Protein AF-A0A1R3G4B8-F1 (afdb_monomer_lite)

Organism: Corchorus capsularis (NCBI:txid210143)

Sequence (430 aa):
MFRARNVCARISPHFNLLRTRPFCSTIKESNNSKKNNDVDANKVESNPSAYNESYRQLDNLDFTTAAKILFTDPPKKKKFGLDFHLVQLFFVCMPSLAVYLVAQYARHEMRKMDAELEEKKKKEEEAKKKQEEEEKAKEMELRGRSDSELLEVKERLGKLEEAIKEIVVESKKESAGSITKSQLNASEHHEAKSTSESSSSMEQDKFTKEKPEEQTPSSDPGKLPKPSNSLFSTRTYISEMRKSAFQDNILRLLRKEIQYELERCPPKQPITQFDSFTVDDRPGEQWIKLRRKFGDKEDIKIEATMFDGSVPASNSVGVDDNEQLHITFIVNISKGADSNVLEIMCSAWPDTIEIKQLVVRGDKRTAAHPYLGPQFKDLDDDLQSSLYEFLDERGINDELAIFLHEYMENKDKTEFIRWLGTVKSFIEKK

pLDDT: mean 70.06, std 25.17, range [23.47, 97.88]

InterPro domains:
  IPR003428 Mitochondrial glycoprotein [PF02330] (254-427)
  IPR036561 Mitochondrial glycoprotein superfamily [G3DSA:3.10.280.10] (247-427)
  IPR036561 Mitochondrial glycoprotein superfamily [SSF54529] (246-428)

Radius of gyration: 40.63 Å; chains: 1; bounding box: 96×111×91 Å

Foldseek 3Di:
DDDDDDDPPDDDDDDDDDPDDDDDDDDDDDDDDDDDDDDDDDDDDDDPCVVVVVVVVVVDDDPVNVVVVVPDDDPDDDDDPDDPVVVVVVCVPDDPVVVVVVVVVVVVVVVVVVVVVVVVVVVVVVVVVVVVVVVVVVVVVVVVVVVVVVVVVVVVVVVVVVVVVVVVVVVVVDDDDDDDDDDDDDDDDDDDDDDDDDDDDDDDDDDDDDDDDDDDDDDDDDDDDDDDPVVVVVVVVVVVVVLCVVLVVLLVVLVVVLVVLCVVPNFDDFDQDDPQWGKADDQPAQWIWTWHDDPPFKTKIKIKGQFDDWDFDDDPPDPDRDTFTKIWMWIWIARDDQGWIWIWIWIFTLQWIDTFFIFTHHPPPPPPDGDGGDTLVVDDPVVNVVVQVVCVSVVNTRVVSNVVVVNSVSSVSVNVSVVSVVVSVVSVVD

Structure (mmCIF, N/CA/C/O backbone):
data_AF-A0A1R3G4B8-F1
#
_entry.id   AF-A0A1R3G4B8-F1
#
loop_
_atom_site.group_PDB
_atom_site.id
_atom_site.type_symbol
_atom_site.label_atom_id
_atom_site.label_alt_id
_atom_site.label_comp_id
_atom_site.label_asym_id
_atom_site.label_entity_id
_atom_site.label_seq_id
_atom_site.pdbx_PDB_ins_code
_atom_site.Cartn_x
_atom_site.Cartn_y
_atom_site.Cartn_z
_atom_site.occupancy
_atom_site.B_iso_or_equiv
_atom_site.auth_seq_id
_atom_site.auth_comp_id
_atom_site.auth_asym_id
_atom_site.auth_atom_id
_atom_site.pdbx_PDB_model_num
ATOM 1 N N . MET A 1 1 ? -21.556 24.708 4.886 1.00 30.53 1 MET A N 1
ATOM 2 C CA . MET A 1 1 ? -20.566 24.815 5.979 1.00 30.53 1 MET A CA 1
ATOM 3 C C . MET A 1 1 ? -19.901 23.457 6.125 1.00 30.53 1 MET A C 1
ATOM 5 O O . MET A 1 1 ? -20.535 22.545 6.638 1.00 30.53 1 MET A O 1
ATOM 9 N N . PHE A 1 2 ? -18.687 23.295 5.603 1.00 26.86 2 PHE A N 1
ATOM 10 C CA . PHE A 1 2 ? -17.919 22.055 5.749 1.00 26.86 2 PHE A CA 1
ATOM 11 C C . PHE A 1 2 ? -17.140 22.083 7.069 1.00 26.86 2 PHE A C 1
ATOM 13 O O . PHE A 1 2 ? -16.781 23.162 7.542 1.00 26.86 2 PHE A O 1
ATOM 20 N N . ARG A 1 3 ? -16.901 20.921 7.688 1.00 28.44 3 ARG A N 1
ATOM 21 C CA . ARG A 1 3 ? -16.124 20.825 8.931 1.00 28.44 3 ARG A CA 1
ATOM 22 C C . ARG A 1 3 ? -15.304 19.535 8.972 1.00 28.44 3 ARG A C 1
ATOM 24 O O . ARG A 1 3 ? -15.883 18.464 9.085 1.00 28.44 3 ARG A O 1
ATOM 31 N N . ALA A 1 4 ? -13.982 19.702 8.905 1.00 29.48 4 ALA A N 1
ATOM 32 C CA . ALA A 1 4 ? -12.913 18.776 9.296 1.00 29.48 4 ALA A CA 1
ATOM 33 C C . ALA A 1 4 ? -13.160 17.263 9.098 1.00 29.48 4 ALA A C 1
ATOM 35 O O . ALA A 1 4 ? -13.763 16.596 9.941 1.00 29.48 4 ALA A O 1
ATOM 36 N N . ARG A 1 5 ? -12.551 16.694 8.048 1.00 37.56 5 ARG A N 1
ATOM 37 C CA . ARG A 1 5 ? -12.187 15.270 8.030 1.00 37.56 5 ARG A CA 1
ATOM 38 C C . ARG A 1 5 ? -11.061 15.056 9.052 1.00 37.56 5 ARG A C 1
ATOM 40 O O . ARG A 1 5 ? -9.990 15.619 8.883 1.00 37.56 5 ARG A O 1
ATOM 47 N N . ASN A 1 6 ? -11.279 14.229 10.074 1.00 30.25 6 ASN A N 1
ATOM 48 C CA . ASN A 1 6 ? -10.182 13.636 10.846 1.00 30.25 6 ASN A CA 1
ATOM 49 C C . ASN A 1 6 ? -9.943 12.225 10.299 1.00 30.25 6 ASN A C 1
ATOM 51 O O . ASN A 1 6 ? -10.783 11.346 10.492 1.00 30.25 6 ASN A O 1
ATOM 55 N N . VAL A 1 7 ? -8.829 12.018 9.596 1.00 37.47 7 VAL A N 1
ATOM 56 C CA . VAL A 1 7 ? -8.444 10.704 9.056 1.00 37.47 7 VAL A CA 1
ATOM 57 C C . VAL A 1 7 ? -8.089 9.759 10.210 1.00 37.47 7 VAL A C 1
ATOM 59 O O . VAL A 1 7 ? -7.426 10.158 11.168 1.00 37.47 7 VAL A O 1
ATOM 62 N N . CYS A 1 8 ? -8.512 8.492 10.140 1.00 32.22 8 CYS A N 1
ATOM 63 C CA . CYS A 1 8 ? -8.289 7.505 11.206 1.00 32.22 8 CYS A CA 1
ATOM 64 C C . CYS A 1 8 ? -6.868 6.895 11.169 1.00 32.22 8 CYS A C 1
ATOM 66 O O . CYS A 1 8 ? -6.669 5.681 11.219 1.00 32.22 8 CYS A O 1
ATOM 68 N N . ALA A 1 9 ? -5.850 7.749 11.063 1.00 36.97 9 ALA A N 1
ATOM 69 C CA . ALA A 1 9 ? -4.459 7.344 10.927 1.00 36.97 9 ALA A CA 1
ATOM 70 C C . ALA A 1 9 ? -3.859 6.875 12.268 1.00 36.97 9 ALA A C 1
ATOM 72 O O . ALA A 1 9 ? -3.226 7.668 12.968 1.00 36.97 9 ALA A O 1
ATOM 73 N N . ARG A 1 10 ? -4.055 5.586 12.617 1.00 34.38 10 ARG A N 1
ATOM 74 C CA . ARG A 1 10 ? -3.130 4.673 13.354 1.00 34.38 10 ARG A CA 1
ATOM 75 C C . ARG A 1 10 ? -3.869 3.468 13.960 1.00 34.38 10 ARG A C 1
ATOM 77 O O . ARG A 1 10 ? -4.802 3.656 14.729 1.00 34.38 10 ARG A O 1
ATOM 84 N N . ILE A 1 11 ? -3.321 2.259 13.764 1.00 31.78 11 ILE A N 1
ATOM 85 C CA . ILE A 1 11 ? -2.794 1.346 14.816 1.00 31.78 11 ILE A CA 1
ATOM 86 C C . ILE A 1 11 ? -2.338 0.022 14.162 1.00 31.78 11 ILE A C 1
ATOM 88 O O . ILE A 1 11 ? -3.177 -0.794 13.792 1.00 31.78 11 ILE A O 1
ATOM 92 N N . SER A 1 12 ? -1.013 -0.201 14.066 1.00 30.59 12 SER A N 1
ATOM 93 C CA . SER A 1 12 ? -0.286 -1.489 14.273 1.00 30.59 12 SER A CA 1
ATOM 94 C C . SER A 1 12 ? 1.004 -1.607 13.432 1.00 30.59 12 SER A C 1
ATOM 96 O O . SER A 1 12 ? 0.922 -1.778 12.220 1.00 30.59 12 SER A O 1
ATOM 98 N N . PRO A 1 13 ? 2.207 -1.622 14.041 1.00 38.47 13 PRO A N 1
ATOM 99 C CA . PRO A 1 13 ? 3.461 -1.896 13.333 1.00 38.47 13 PRO A CA 1
ATOM 100 C C . PRO A 1 13 ? 3.799 -3.402 13.345 1.00 38.47 13 PRO A C 1
ATOM 102 O O . PRO A 1 13 ? 4.620 -3.854 14.148 1.00 38.47 13 PRO A O 1
ATOM 105 N N . HIS A 1 14 ? 3.161 -4.202 12.481 1.00 34.50 14 HIS A N 1
ATOM 106 C CA . HIS A 1 14 ? 3.336 -5.668 12.458 1.00 34.50 14 HIS A CA 1
ATOM 107 C C . HIS A 1 14 ? 3.546 -6.294 11.065 1.00 3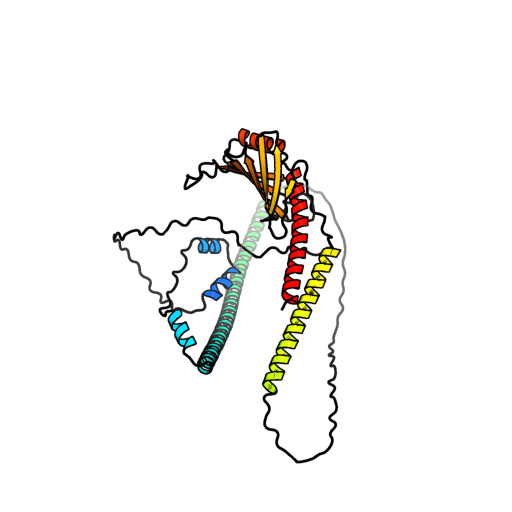4.50 14 HIS A C 1
ATOM 109 O O . HIS A 1 14 ? 2.908 -7.276 10.705 1.00 34.50 14 HIS A O 1
ATOM 115 N N . PHE A 1 15 ? 4.575 -5.825 10.351 1.00 32.69 15 PHE A N 1
ATOM 116 C CA . PHE A 1 15 ? 5.324 -6.679 9.421 1.00 32.69 15 PHE A CA 1
ATOM 117 C C . PHE A 1 15 ? 6.808 -6.727 9.806 1.00 32.69 15 PHE A C 1
ATOM 119 O O . PHE A 1 15 ? 7.571 -5.795 9.574 1.00 32.69 15 PHE A O 1
ATOM 126 N N . ASN A 1 16 ? 7.218 -7.842 10.420 1.00 34.03 16 ASN A N 1
ATOM 127 C CA . ASN A 1 16 ? 8.623 -8.177 10.644 1.00 34.03 16 ASN A CA 1
ATOM 128 C C . ASN A 1 16 ? 9.089 -9.132 9.540 1.00 34.03 16 ASN A C 1
ATOM 130 O O . ASN A 1 16 ? 8.825 -10.331 9.620 1.00 34.03 16 ASN A O 1
ATOM 134 N N . LEU A 1 17 ? 9.842 -8.627 8.561 1.00 34.41 17 LEU A N 1
ATOM 135 C CA . LEU A 1 17 ? 10.624 -9.465 7.652 1.00 34.41 17 LEU A CA 1
ATOM 136 C C . LEU A 1 17 ? 12.110 -9.091 7.726 1.00 34.41 17 LEU A C 1
ATOM 138 O O . LEU A 1 17 ? 12.553 -8.061 7.236 1.00 34.41 17 LEU A O 1
ATOM 142 N N . LEU A 1 18 ? 12.873 -9.984 8.363 1.00 35.72 18 LEU A N 1
ATOM 143 C CA . LEU A 1 18 ? 14.306 -10.212 8.141 1.00 35.72 18 LEU A CA 1
ATOM 144 C C . LEU A 1 18 ? 15.278 -9.016 8.262 1.00 35.72 18 LEU A C 1
ATOM 146 O O . LEU A 1 18 ? 16.255 -8.946 7.519 1.00 35.72 18 LEU A O 1
ATOM 150 N N . ARG A 1 19 ? 15.156 -8.176 9.302 1.00 28.53 19 ARG A N 1
ATOM 151 C CA . ARG A 1 19 ? 16.344 -7.450 9.805 1.00 28.53 19 ARG A CA 1
ATOM 152 C C . ARG A 1 19 ? 17.223 -8.396 10.629 1.00 28.53 19 ARG A C 1
ATOM 154 O O . ARG A 1 19 ? 17.064 -8.508 11.847 1.00 28.53 19 ARG A O 1
ATOM 161 N N . THR A 1 20 ? 18.154 -9.077 9.967 1.00 32.59 20 THR A N 1
ATOM 162 C CA . THR A 1 20 ? 19.193 -9.881 10.623 1.00 32.59 20 THR A CA 1
ATOM 163 C C . THR A 1 20 ? 20.009 -9.015 11.588 1.00 32.59 20 THR A C 1
ATOM 165 O O . THR A 1 20 ? 20.533 -7.960 11.232 1.00 32.59 20 THR A O 1
ATOM 168 N N . ARG A 1 21 ? 20.115 -9.453 12.848 1.00 33.78 21 ARG A N 1
ATOM 169 C CA . ARG A 1 21 ? 21.056 -8.875 13.814 1.00 33.78 21 ARG A CA 1
ATOM 170 C C . ARG A 1 21 ? 22.381 -9.631 13.719 1.00 33.78 21 ARG A C 1
ATOM 172 O O . ARG A 1 21 ? 22.370 -10.841 13.950 1.00 33.78 21 ARG A O 1
ATOM 179 N N . PRO A 1 22 ? 23.520 -8.959 13.489 1.00 29.83 22 PRO A N 1
ATOM 180 C CA . PRO A 1 22 ? 24.804 -9.501 13.901 1.00 29.83 22 PRO A CA 1
ATOM 181 C C . PRO A 1 22 ? 24.770 -9.757 15.415 1.00 29.83 22 PRO A C 1
ATOM 183 O O . PRO A 1 22 ? 24.315 -8.905 16.184 1.00 29.83 22 PRO A O 1
ATOM 186 N N . PHE A 1 23 ? 25.224 -10.931 15.848 1.00 26.92 23 PHE A N 1
ATOM 187 C CA . PHE A 1 23 ? 25.458 -11.193 17.269 1.00 26.92 23 PHE A CA 1
ATOM 188 C C . PHE A 1 23 ? 26.589 -10.295 17.791 1.00 26.92 23 PHE A C 1
ATOM 190 O O . PHE A 1 23 ? 27.476 -9.900 17.034 1.00 26.92 23 PHE A O 1
ATOM 197 N N . CYS A 1 24 ? 26.581 -9.994 19.092 1.00 26.12 24 CYS A N 1
ATOM 198 C CA . CYS A 1 24 ? 27.677 -9.268 19.728 1.00 26.12 24 CYS A CA 1
ATOM 199 C C . CYS A 1 24 ? 29.001 -10.022 19.543 1.00 26.12 24 CYS A C 1
ATOM 201 O O . CYS A 1 24 ? 29.161 -11.128 20.061 1.00 26.12 24 CYS A O 1
ATOM 203 N N . SER A 1 25 ? 29.967 -9.401 18.869 1.00 29.31 25 SER A N 1
ATOM 204 C CA . SER A 1 25 ? 31.361 -9.826 18.932 1.00 29.31 25 SER A CA 1
ATOM 205 C C . SER A 1 25 ? 31.939 -9.468 20.304 1.00 29.31 25 SER A C 1
ATOM 207 O O . SER A 1 25 ? 31.871 -8.325 20.759 1.00 29.31 25 SER A O 1
ATOM 209 N N . THR A 1 26 ? 32.512 -10.454 20.989 1.00 30.91 26 THR A N 1
ATOM 210 C CA . THR A 1 26 ? 33.233 -10.257 22.250 1.00 30.91 26 THR A CA 1
ATOM 211 C C . THR A 1 26 ? 34.590 -9.611 21.981 1.00 30.91 26 THR A C 1
ATOM 213 O O . THR A 1 26 ? 35.586 -10.288 21.726 1.00 30.91 26 THR A O 1
ATOM 216 N N . ILE A 1 27 ? 34.640 -8.280 22.043 1.00 28.69 27 ILE A N 1
ATOM 217 C CA . ILE A 1 27 ? 35.905 -7.539 22.028 1.00 28.69 27 ILE A CA 1
ATOM 218 C C . ILE A 1 27 ? 36.608 -7.750 23.375 1.00 28.69 27 ILE A C 1
ATOM 220 O O . ILE A 1 27 ? 36.016 -7.569 24.439 1.00 28.69 27 ILE A O 1
ATOM 224 N N . LYS A 1 28 ? 37.869 -8.190 23.310 1.00 28.16 28 LYS A N 1
ATOM 225 C CA . LYS A 1 28 ? 38.719 -8.461 24.476 1.00 28.16 28 LYS A CA 1
ATOM 226 C C . LYS A 1 28 ? 39.144 -7.169 25.170 1.00 28.16 28 LYS A C 1
ATOM 228 O O . LYS A 1 28 ? 39.244 -6.118 24.544 1.00 28.16 28 LYS A O 1
ATOM 233 N N . GLU A 1 29 ? 39.480 -7.288 26.448 1.00 30.28 29 GLU A N 1
ATOM 234 C CA . GLU A 1 29 ? 40.152 -6.233 27.199 1.00 30.28 29 GLU A CA 1
ATOM 235 C C . GLU A 1 29 ? 41.498 -5.870 26.552 1.00 30.28 29 GLU A C 1
ATOM 237 O O . GLU A 1 29 ? 42.309 -6.742 26.235 1.00 30.28 29 GLU A O 1
ATOM 242 N N . SER A 1 30 ? 41.766 -4.572 26.420 1.00 27.72 30 SER A N 1
ATOM 243 C CA . SER A 1 30 ? 43.105 -4.048 26.158 1.00 27.72 30 SER A CA 1
ATOM 244 C C . SER A 1 30 ? 43.325 -2.812 27.023 1.00 27.72 30 SER A C 1
ATOM 246 O O . SER A 1 30 ? 42.850 -1.721 26.704 1.00 27.72 30 SER A O 1
ATOM 248 N N . ASN A 1 31 ? 44.028 -2.988 28.142 1.00 29.75 31 ASN A N 1
ATOM 249 C CA . ASN A 1 31 ? 44.428 -1.877 28.997 1.00 29.75 31 ASN A CA 1
ATOM 250 C C . ASN A 1 31 ? 45.322 -0.907 28.219 1.00 29.75 31 ASN A C 1
ATOM 252 O O . ASN A 1 31 ? 46.350 -1.318 27.684 1.00 29.75 31 ASN A O 1
ATOM 256 N N . ASN A 1 32 ? 45.018 0.388 28.275 1.00 29.38 32 ASN A N 1
ATOM 257 C CA . ASN A 1 32 ? 46.089 1.373 28.328 1.00 29.38 32 ASN A CA 1
ATOM 258 C C . ASN A 1 32 ? 45.661 2.615 29.107 1.00 29.38 32 ASN A C 1
ATOM 260 O O . ASN A 1 32 ? 44.510 3.043 29.039 1.00 29.38 32 ASN A O 1
ATOM 264 N N . SER A 1 33 ? 46.584 3.162 29.890 1.00 29.89 33 SER A N 1
ATOM 265 C CA . SER A 1 33 ? 46.295 4.244 30.823 1.00 29.89 33 SER A CA 1
ATOM 266 C C . SER A 1 33 ? 46.737 5.593 30.268 1.00 29.89 33 SER A C 1
ATOM 268 O O . SER A 1 33 ? 47.839 5.751 29.746 1.00 29.89 33 SER A O 1
ATOM 270 N N . LYS A 1 34 ? 45.904 6.613 30.476 1.00 27.56 34 LYS A N 1
ATOM 271 C CA . LYS A 1 34 ? 46.392 7.978 30.666 1.00 27.56 34 LYS A CA 1
ATOM 272 C C . LYS A 1 34 ? 45.434 8.745 31.564 1.00 27.56 34 LYS A C 1
ATOM 274 O O . LYS A 1 34 ? 44.259 8.896 31.251 1.00 27.56 34 LYS A O 1
ATOM 279 N N . LYS A 1 35 ? 45.958 9.205 32.700 1.00 27.98 35 LYS A N 1
ATOM 280 C CA . LYS A 1 35 ? 45.307 10.245 33.494 1.00 27.98 35 LYS A CA 1
ATOM 281 C C . LYS A 1 35 ? 45.323 11.540 32.682 1.00 27.98 35 LYS A C 1
ATOM 283 O O . LYS A 1 35 ? 46.323 11.829 32.033 1.00 27.98 35 LYS A O 1
ATOM 288 N N . ASN A 1 36 ? 44.287 12.344 32.842 1.00 26.08 36 ASN A N 1
ATOM 289 C CA . ASN A 1 36 ? 44.465 13.641 33.483 1.00 26.08 36 ASN A CA 1
ATOM 290 C C . ASN A 1 36 ? 43.280 13.855 34.426 1.00 26.08 36 ASN A C 1
ATOM 292 O O . ASN A 1 36 ? 42.192 13.333 34.185 1.00 26.08 36 ASN A O 1
ATOM 296 N N . ASN A 1 37 ? 43.529 14.546 35.531 1.00 29.39 37 ASN A N 1
ATOM 297 C CA . ASN A 1 37 ? 42.478 14.931 36.461 1.00 29.39 37 ASN A CA 1
ATOM 298 C C . ASN A 1 37 ? 41.877 16.251 35.968 1.00 29.39 37 ASN A C 1
ATOM 300 O O . ASN A 1 37 ? 42.622 17.078 35.451 1.00 29.39 37 ASN A O 1
ATOM 304 N N . ASP A 1 38 ? 40.610 16.502 36.277 1.00 28.38 38 ASP A N 1
ATOM 305 C CA . ASP A 1 38 ? 40.344 17.653 37.140 1.00 28.38 38 ASP A CA 1
ATOM 306 C C . ASP A 1 38 ? 39.135 17.388 38.048 1.00 28.38 38 ASP A C 1
ATOM 308 O O . ASP A 1 38 ? 38.458 16.365 37.900 1.00 28.38 38 ASP A O 1
ATOM 312 N N . VAL A 1 39 ? 38.933 18.248 39.045 1.00 32.59 39 VAL A N 1
ATOM 313 C CA . VAL A 1 39 ? 37.992 18.032 40.152 1.00 32.59 39 VAL A CA 1
ATOM 314 C C . VAL A 1 39 ? 36.833 19.024 40.105 1.00 32.59 39 VAL A C 1
ATOM 316 O O . VAL A 1 39 ? 37.039 20.223 40.244 1.00 32.59 39 VAL A O 1
ATOM 319 N N . ASP A 1 40 ? 35.605 18.505 40.084 1.00 28.16 40 ASP A N 1
ATOM 320 C CA . ASP A 1 40 ? 34.551 19.042 40.949 1.00 28.16 40 ASP A CA 1
ATOM 321 C C . ASP A 1 40 ? 33.677 17.900 41.497 1.00 28.16 40 ASP A C 1
ATOM 323 O O . ASP A 1 40 ? 33.515 16.852 40.864 1.00 28.16 40 ASP A O 1
ATOM 327 N N . ALA A 1 41 ? 33.162 18.074 42.713 1.00 33.69 41 ALA A N 1
ATOM 328 C CA . ALA A 1 41 ? 32.552 17.027 43.523 1.00 33.69 41 ALA A CA 1
ATOM 329 C C . ALA A 1 41 ? 31.168 17.445 44.038 1.00 33.69 41 ALA A C 1
ATOM 331 O O . ALA A 1 41 ? 30.971 17.668 45.233 1.00 33.69 41 ALA A O 1
ATOM 332 N N . ASN A 1 42 ? 30.180 17.494 43.140 1.00 32.94 42 ASN A N 1
ATOM 333 C CA . ASN A 1 42 ? 28.800 17.810 43.502 1.00 32.94 42 ASN A CA 1
ATOM 334 C C . ASN A 1 42 ? 27.909 16.557 43.653 1.00 32.94 42 ASN A C 1
ATOM 336 O O . ASN A 1 42 ? 27.704 15.759 42.736 1.00 32.94 42 ASN A O 1
ATOM 340 N N . LYS A 1 43 ? 27.395 16.381 44.875 1.00 37.12 43 LYS A N 1
ATOM 341 C CA . LYS A 1 43 ? 26.663 15.208 45.380 1.00 37.12 43 LYS A CA 1
ATOM 342 C C . LYS A 1 43 ? 25.200 15.212 44.909 1.00 37.12 43 LYS A C 1
ATOM 344 O O . LYS A 1 43 ? 24.331 15.755 45.586 1.00 37.12 43 LYS A O 1
ATOM 349 N N . VAL A 1 44 ? 24.906 14.560 43.783 1.00 34.69 44 VAL A N 1
ATOM 350 C CA . VAL A 1 44 ? 23.522 14.420 43.286 1.00 34.69 44 VAL A CA 1
ATOM 351 C C . VAL A 1 44 ? 22.783 13.292 44.019 1.00 34.69 44 VAL A C 1
ATOM 353 O O . VAL A 1 44 ? 22.939 12.109 43.708 1.00 34.69 44 VAL A O 1
ATOM 356 N N . GLU A 1 45 ? 21.947 13.659 44.990 1.00 32.69 45 GLU A N 1
ATOM 357 C CA . GLU A 1 45 ? 21.011 12.736 45.642 1.00 32.69 45 GLU A CA 1
ATOM 358 C C . GLU A 1 45 ? 19.894 12.311 44.675 1.00 32.69 45 GLU A C 1
ATOM 360 O O . GLU A 1 45 ? 19.381 13.101 43.883 1.00 32.69 45 GLU A O 1
ATOM 365 N N . SER A 1 46 ? 19.541 11.022 44.679 1.00 33.66 46 SER A N 1
ATOM 366 C CA . SER A 1 46 ? 18.797 10.427 43.562 1.00 33.66 46 SER A CA 1
ATOM 367 C C . SER A 1 46 ? 17.275 10.406 43.750 1.00 33.66 46 SER A C 1
ATOM 369 O O . SER A 1 46 ? 16.686 9.371 44.053 1.00 33.66 46 SER A O 1
ATOM 371 N N . ASN A 1 47 ? 16.629 11.547 43.495 1.00 38.03 47 ASN A N 1
ATOM 372 C CA . ASN A 1 47 ? 15.165 11.662 43.506 1.00 38.03 47 ASN A CA 1
ATOM 373 C C . ASN A 1 47 ? 14.478 10.896 42.344 1.00 38.03 47 ASN A C 1
ATOM 375 O O . ASN A 1 47 ? 15.014 10.860 41.233 1.00 38.03 47 ASN A O 1
ATOM 379 N N . PRO A 1 48 ? 13.266 10.328 42.544 1.00 38.84 48 PRO A N 1
ATOM 380 C CA . PRO A 1 48 ? 12.510 9.648 41.480 1.00 38.84 48 PRO A CA 1
ATOM 381 C C . PRO A 1 48 ? 11.824 10.563 40.443 1.00 38.84 48 PRO A C 1
ATOM 383 O O . PRO A 1 48 ? 11.267 10.048 39.476 1.00 38.84 48 PRO A O 1
ATOM 386 N N . SER A 1 49 ? 11.821 11.892 40.626 1.00 47.56 49 SER A N 1
ATOM 387 C CA . SER A 1 49 ? 11.007 12.841 39.832 1.00 47.56 49 SER A CA 1
ATOM 388 C C . SER A 1 49 ? 11.374 12.924 38.346 1.00 47.56 49 SER A C 1
ATOM 390 O O . SER A 1 49 ? 10.509 13.218 37.515 1.00 47.56 49 SER A O 1
ATOM 392 N N . ALA A 1 50 ? 12.634 12.633 38.007 1.00 46.12 50 ALA A N 1
ATOM 393 C CA . ALA A 1 50 ? 13.243 12.951 36.715 1.00 46.12 50 ALA A CA 1
ATOM 394 C C . ALA A 1 50 ? 12.501 12.396 35.481 1.00 46.12 50 ALA A C 1
ATOM 396 O O . ALA A 1 50 ? 12.626 12.965 34.402 1.00 46.12 50 ALA A O 1
ATOM 397 N N . TYR A 1 51 ? 11.711 11.323 35.622 1.00 42.47 51 TYR A N 1
ATOM 398 C CA . TYR A 1 51 ? 10.958 10.733 34.505 1.00 42.47 51 TYR A CA 1
ATOM 399 C C . TYR A 1 51 ? 9.696 11.526 34.111 1.00 42.47 51 TYR A C 1
ATOM 401 O O . TYR A 1 51 ? 9.249 11.427 32.975 1.00 42.47 51 TYR A O 1
ATOM 409 N N . ASN A 1 52 ? 9.124 12.325 35.020 1.00 47.66 52 ASN A N 1
ATOM 410 C CA . ASN A 1 52 ? 8.003 13.230 34.712 1.00 47.66 52 ASN A CA 1
ATOM 411 C C . ASN A 1 52 ? 8.487 14.651 34.371 1.00 47.66 52 ASN A C 1
ATOM 413 O O . ASN A 1 52 ? 7.805 15.397 33.670 1.00 47.66 52 ASN A O 1
ATOM 417 N N . GLU A 1 53 ? 9.670 15.021 34.862 1.00 48.00 53 GLU A N 1
ATOM 418 C CA . GLU A 1 53 ? 10.321 16.316 34.629 1.00 48.00 53 GLU A CA 1
ATOM 419 C C . GLU A 1 53 ? 10.755 16.469 33.161 1.00 48.00 53 GLU A C 1
ATOM 421 O O . GLU A 1 53 ? 10.499 17.499 32.539 1.00 48.00 53 GLU A O 1
ATOM 426 N N . SER A 1 54 ? 11.310 15.402 32.573 1.00 52.47 54 SER A N 1
ATOM 427 C CA . SER A 1 54 ? 11.782 15.373 31.183 1.00 52.47 54 SER A CA 1
ATOM 428 C C . SER A 1 54 ? 10.685 15.597 30.137 1.00 52.47 54 SER A C 1
ATOM 430 O O . SER A 1 54 ? 10.988 16.063 29.047 1.00 52.47 54 SER A O 1
ATOM 432 N N . TYR A 1 55 ? 9.420 15.285 30.447 1.00 51.53 55 TYR A N 1
ATOM 433 C CA . TYR A 1 55 ? 8.292 15.573 29.551 1.00 51.53 55 TYR A CA 1
ATOM 434 C C . TYR A 1 55 ? 7.811 17.024 29.662 1.00 51.53 55 TYR A C 1
ATOM 436 O O . TYR A 1 55 ? 7.478 17.626 28.649 1.00 51.53 55 TYR A O 1
ATOM 444 N N . ARG A 1 56 ? 7.843 17.622 30.863 1.00 52.69 56 ARG A N 1
ATOM 445 C CA . ARG A 1 56 ? 7.524 19.050 31.066 1.00 52.69 56 ARG A CA 1
ATOM 446 C C . ARG A 1 56 ? 8.543 19.991 30.425 1.00 52.69 56 ARG A C 1
ATOM 448 O O . ARG A 1 56 ? 8.214 21.130 30.124 1.00 52.69 56 ARG A O 1
ATOM 455 N N . GLN A 1 57 ? 9.768 19.518 30.217 1.00 52.38 57 GLN A N 1
ATOM 456 C CA . GLN A 1 57 ? 10.815 20.264 29.522 1.00 52.38 57 GLN A CA 1
ATOM 457 C C . GLN A 1 57 ? 10.617 20.310 27.997 1.00 52.38 57 GLN A C 1
ATOM 459 O O . GLN A 1 57 ? 11.272 21.120 27.352 1.00 52.38 57 GLN A O 1
ATOM 464 N N . LEU A 1 58 ? 9.722 19.492 27.418 1.00 53.94 58 LEU A N 1
ATOM 465 C CA . LEU A 1 58 ? 9.477 19.464 25.969 1.00 53.94 58 LEU A CA 1
ATOM 466 C C . LEU A 1 58 ? 8.657 20.662 25.468 1.00 53.94 58 LEU A C 1
ATOM 468 O O . LEU A 1 58 ? 8.855 21.086 24.333 1.00 53.94 58 LEU A O 1
ATOM 472 N N . ASP A 1 59 ? 7.774 21.211 26.310 1.00 54.03 59 ASP A N 1
ATOM 473 C CA . ASP A 1 59 ? 6.824 22.270 25.929 1.00 54.03 59 ASP A CA 1
ATOM 474 C C . ASP A 1 59 ? 7.518 23.594 25.526 1.00 54.03 59 ASP A C 1
ATOM 476 O O . ASP A 1 59 ? 6.934 24.390 24.799 1.00 54.03 59 ASP A O 1
ATOM 480 N N . ASN A 1 60 ? 8.772 23.808 25.957 1.00 57.19 60 ASN A N 1
ATOM 481 C CA . ASN A 1 60 ? 9.581 25.012 25.707 1.00 57.19 60 ASN A CA 1
ATOM 482 C C . ASN A 1 60 ? 10.985 24.671 25.143 1.00 57.19 60 ASN A C 1
ATOM 484 O O . ASN A 1 60 ? 11.993 25.223 25.591 1.00 57.19 60 ASN A O 1
ATOM 488 N N . LEU A 1 61 ? 11.093 23.721 24.204 1.00 61.00 61 LEU A N 1
ATOM 489 C CA . LEU A 1 61 ? 12.382 23.359 23.591 1.00 61.00 61 LEU A CA 1
ATOM 490 C C . LEU A 1 61 ? 12.786 24.276 22.428 1.00 61.00 61 LEU A C 1
ATOM 492 O O . LEU A 1 61 ? 12.304 24.121 21.306 1.00 61.00 61 LEU A O 1
ATOM 496 N N . ASP A 1 62 ? 13.801 25.112 22.653 1.00 69.25 62 ASP A N 1
ATOM 497 C CA . ASP A 1 62 ? 14.608 25.664 21.561 1.00 69.25 62 ASP A CA 1
ATOM 498 C C . ASP A 1 62 ? 15.281 24.544 20.748 1.00 69.25 62 ASP A C 1
ATOM 500 O O . ASP A 1 62 ? 15.805 23.565 21.296 1.00 69.25 62 ASP A O 1
ATOM 504 N N . PHE A 1 63 ? 15.344 24.728 19.426 1.00 71.38 63 PHE A N 1
ATOM 505 C CA . PHE A 1 63 ? 15.914 23.764 18.474 1.00 71.38 63 PHE A CA 1
ATOM 506 C C . PHE A 1 63 ? 17.352 23.341 18.827 1.00 71.38 63 PHE A C 1
ATOM 508 O O . PHE A 1 63 ? 17.722 22.173 18.695 1.00 71.38 63 PHE A O 1
ATOM 515 N N . THR A 1 64 ? 18.159 24.274 19.337 1.00 64.69 64 THR A N 1
ATOM 516 C CA . THR A 1 64 ? 19.540 24.036 19.793 1.00 64.69 64 THR A CA 1
ATOM 517 C C . THR A 1 64 ? 19.613 23.094 20.998 1.00 64.69 64 THR A C 1
ATOM 519 O O . THR A 1 64 ? 20.537 22.284 21.087 1.00 64.69 64 THR A O 1
ATOM 522 N N . THR A 1 65 ? 18.629 23.149 21.898 1.00 67.62 65 THR A N 1
ATOM 523 C CA . THR A 1 65 ? 18.508 22.260 23.062 1.00 67.62 65 THR A CA 1
ATOM 524 C C . THR A 1 65 ? 18.012 20.879 22.637 1.00 67.62 65 THR A C 1
ATOM 526 O O . THR A 1 65 ? 18.599 19.871 23.037 1.00 67.62 65 THR A O 1
ATOM 529 N N . ALA A 1 66 ? 17.005 20.817 21.758 1.00 69.12 66 ALA A N 1
ATOM 530 C CA . ALA A 1 66 ? 16.498 19.563 21.197 1.00 69.12 66 ALA A CA 1
ATOM 531 C C . ALA A 1 66 ? 17.588 18.785 20.430 1.00 69.12 66 ALA A C 1
ATOM 533 O O . ALA A 1 66 ? 17.774 17.588 20.655 1.00 69.12 66 ALA A O 1
ATOM 534 N N . ALA A 1 67 ? 18.373 19.474 19.594 1.00 72.44 67 ALA A N 1
ATOM 535 C CA . ALA A 1 67 ? 19.518 18.885 18.902 1.00 72.44 67 ALA A CA 1
ATOM 536 C C . ALA A 1 67 ? 20.568 18.339 19.885 1.00 72.44 67 ALA A C 1
ATOM 538 O O . ALA A 1 67 ? 21.084 17.240 19.690 1.00 72.44 67 ALA A O 1
ATOM 539 N N . LYS A 1 68 ? 20.852 19.058 20.981 1.00 68.62 68 LYS A N 1
ATOM 540 C CA . LYS A 1 68 ? 21.807 18.613 22.009 1.00 68.62 68 LYS A CA 1
ATOM 541 C C . LYS A 1 68 ? 21.397 17.282 22.646 1.00 68.62 68 LYS A C 1
ATOM 543 O O . LYS A 1 68 ? 22.248 16.416 22.809 1.00 68.62 68 LYS A O 1
ATOM 548 N N . ILE A 1 69 ? 20.106 17.102 22.940 1.00 69.25 69 ILE A N 1
ATOM 549 C CA . ILE A 1 69 ? 19.556 15.867 23.530 1.00 69.25 69 ILE A CA 1
ATOM 550 C C . ILE A 1 69 ? 19.750 14.660 22.595 1.00 69.25 69 ILE A C 1
ATOM 552 O O . ILE A 1 69 ? 20.073 13.569 23.064 1.00 69.25 69 ILE A O 1
ATOM 556 N N . LEU A 1 70 ? 19.611 14.849 21.277 1.00 65.12 70 LEU A N 1
ATOM 557 C CA . LEU A 1 70 ? 19.798 13.785 20.278 1.00 65.12 70 LEU A CA 1
ATOM 558 C C . LEU A 1 70 ? 21.257 13.315 20.135 1.00 65.12 70 LEU A C 1
ATOM 560 O O . LEU A 1 70 ? 21.482 12.186 19.701 1.00 65.12 70 LEU A O 1
ATOM 564 N N . PHE A 1 71 ? 22.234 14.149 20.506 1.00 70.75 71 PHE A N 1
ATOM 565 C CA . PHE A 1 71 ? 23.667 13.839 20.405 1.00 70.75 71 PHE A CA 1
ATOM 566 C C . PHE A 1 71 ? 24.355 13.559 21.756 1.00 70.75 71 PHE A C 1
ATOM 568 O O . PHE A 1 71 ? 25.552 13.275 21.781 1.00 70.75 71 PHE A O 1
ATOM 575 N N . THR A 1 72 ? 23.631 13.601 22.879 1.00 69.81 72 THR A N 1
ATOM 576 C CA . THR A 1 72 ? 24.142 13.154 24.189 1.00 69.81 72 THR A CA 1
ATOM 577 C C . THR A 1 72 ? 23.937 11.657 24.415 1.00 69.81 72 THR A C 1
ATOM 579 O O . THR A 1 72 ? 22.849 11.135 24.178 1.00 69.81 72 THR A O 1
ATOM 582 N N . ASP A 1 73 ? 24.953 10.976 24.958 1.00 55.94 73 ASP A N 1
ATOM 583 C CA . ASP A 1 73 ? 24.856 9.567 25.359 1.00 55.94 73 ASP A CA 1
ATOM 584 C C . ASP A 1 73 ? 23.693 9.327 26.347 1.00 55.94 73 ASP A C 1
ATOM 586 O O . ASP A 1 73 ? 23.581 10.035 27.356 1.00 55.94 73 ASP A O 1
ATOM 590 N N . PRO A 1 74 ? 22.845 8.302 26.133 1.00 57.31 74 PRO A N 1
ATOM 591 C CA . PRO A 1 74 ? 21.699 8.048 26.995 1.00 57.31 74 PRO A CA 1
ATOM 592 C C . PRO A 1 74 ? 22.135 7.607 28.407 1.00 57.31 74 PRO A C 1
ATOM 594 O O . PRO A 1 74 ? 23.040 6.775 28.554 1.00 57.31 74 PRO A O 1
ATOM 597 N N . PRO A 1 75 ? 21.468 8.090 29.475 1.00 57.75 75 PRO A N 1
ATOM 598 C CA . PRO A 1 75 ? 21.874 7.817 30.850 1.00 57.75 75 PRO A CA 1
ATOM 599 C C . PRO A 1 75 ? 21.856 6.315 31.166 1.00 57.75 75 PRO A C 1
ATOM 601 O O . PRO A 1 75 ? 20.869 5.607 30.940 1.00 57.75 75 PRO A O 1
ATOM 604 N N . LYS A 1 76 ? 22.969 5.820 31.722 1.00 56.59 76 LYS A N 1
ATOM 605 C CA . LYS A 1 76 ? 23.181 4.393 32.010 1.00 56.59 76 LYS A CA 1
ATOM 606 C C . LYS A 1 76 ? 22.084 3.858 32.938 1.00 56.59 76 LYS A C 1
ATOM 608 O O . LYS A 1 76 ? 21.903 4.343 34.055 1.00 56.59 76 LYS A O 1
ATOM 613 N N . LYS A 1 77 ? 21.366 2.826 32.478 1.00 54.81 77 LYS A N 1
ATOM 614 C CA . LYS A 1 77 ? 20.231 2.223 33.196 1.00 54.81 77 LYS A CA 1
ATOM 615 C C . LYS A 1 77 ? 20.658 1.743 34.588 1.00 54.81 77 LYS A C 1
ATOM 617 O O . LYS A 1 77 ? 21.497 0.849 34.706 1.00 54.81 77 LYS A O 1
ATOM 622 N N . LYS A 1 78 ? 20.050 2.305 35.639 1.00 56.28 78 LYS A N 1
ATOM 623 C CA . LYS A 1 78 ? 20.260 1.864 37.025 1.00 56.28 78 LYS A CA 1
ATOM 624 C C . LYS A 1 78 ? 19.774 0.420 37.180 1.00 56.28 78 LYS A C 1
ATOM 626 O O . LYS A 1 78 ? 18.590 0.144 37.001 1.00 56.28 78 LYS A O 1
ATOM 631 N N . LYS A 1 79 ? 20.676 -0.495 37.540 1.00 52.09 79 LYS A N 1
ATOM 632 C CA . LYS A 1 79 ? 20.299 -1.837 37.998 1.00 52.09 79 LYS A CA 1
ATOM 633 C C . LYS A 1 79 ? 19.761 -1.711 39.424 1.00 52.09 79 LYS A C 1
ATOM 635 O O . LYS A 1 79 ? 20.539 -1.464 40.340 1.00 52.09 79 LYS A O 1
ATOM 640 N N . PHE A 1 80 ? 18.452 -1.867 39.615 1.00 52.81 80 PHE A N 1
ATOM 641 C CA . PHE A 1 80 ? 17.909 -2.102 40.954 1.00 52.81 80 PHE A CA 1
ATOM 642 C C . PHE A 1 80 ? 18.478 -3.429 41.476 1.00 52.81 80 PHE A C 1
ATOM 644 O O . PHE A 1 80 ? 18.395 -4.447 40.795 1.00 52.81 80 PHE A O 1
ATOM 651 N N . GLY A 1 81 ? 19.096 -3.407 42.659 1.00 55.78 81 GLY A N 1
ATOM 652 C CA . GLY A 1 81 ? 19.839 -4.540 43.233 1.00 55.78 81 GLY A CA 1
ATOM 653 C C . GLY A 1 81 ? 18.977 -5.657 43.830 1.00 55.78 81 GLY A C 1
ATOM 654 O O . GLY A 1 81 ? 19.449 -6.380 44.699 1.00 55.78 81 GLY A O 1
ATOM 655 N N . LEU A 1 82 ? 17.717 -5.771 43.407 1.00 63.12 82 LEU A N 1
ATOM 656 C CA . LEU A 1 82 ? 16.755 -6.775 43.855 1.00 63.12 82 LEU A CA 1
ATOM 657 C C . LEU A 1 82 ? 16.096 -7.393 42.625 1.00 63.12 82 LEU A C 1
ATOM 659 O O . LEU A 1 82 ? 15.569 -6.674 41.775 1.00 63.12 82 LEU A O 1
ATOM 663 N N . ASP A 1 83 ? 16.145 -8.720 42.534 1.00 66.81 83 ASP A N 1
ATOM 664 C CA . ASP A 1 83 ? 15.564 -9.457 41.417 1.00 66.81 83 ASP A CA 1
ATOM 665 C C . ASP A 1 83 ? 14.034 -9.306 41.417 1.00 66.81 83 ASP A C 1
ATOM 667 O O . ASP A 1 83 ? 13.359 -9.555 42.421 1.00 66.81 83 ASP A O 1
ATOM 671 N N . PHE A 1 84 ? 13.478 -8.913 40.271 1.00 60.94 84 PHE A N 1
ATOM 672 C CA . PHE A 1 84 ? 12.039 -8.789 40.068 1.00 60.94 84 PHE A CA 1
ATOM 673 C C . PHE A 1 84 ? 11.315 -10.117 40.337 1.00 60.94 84 PHE A C 1
ATOM 675 O O . PHE A 1 84 ? 10.223 -10.114 40.905 1.00 60.94 84 PHE A O 1
ATOM 682 N N . HIS A 1 85 ? 11.944 -11.254 40.029 1.00 73.38 85 HIS A N 1
ATOM 683 C CA . HIS A 1 85 ? 11.386 -12.579 40.298 1.00 73.38 85 HIS A CA 1
ATOM 684 C C . HIS A 1 85 ? 11.321 -12.908 41.795 1.00 73.38 85 HIS A C 1
ATOM 686 O O . HIS A 1 85 ? 10.377 -13.558 42.243 1.00 73.38 85 HIS A O 1
ATOM 692 N N . LEU A 1 86 ? 12.262 -12.397 42.596 1.00 74.12 86 LEU A N 1
ATOM 693 C CA . LEU A 1 86 ? 12.225 -12.536 44.053 1.00 74.12 86 LEU A CA 1
ATOM 694 C C . LEU A 1 86 ? 11.087 -11.696 44.658 1.00 74.12 86 LEU A C 1
ATOM 696 O O . LEU A 1 86 ? 10.378 -12.160 45.549 1.00 74.12 86 LEU A O 1
ATOM 700 N N . VAL A 1 87 ? 10.847 -10.493 44.123 1.00 75.19 87 VAL A N 1
ATOM 701 C CA . VAL A 1 87 ? 9.686 -9.664 44.495 1.00 75.19 87 VAL A CA 1
ATOM 702 C C . VAL A 1 87 ? 8.372 -10.361 44.119 1.00 75.19 87 VAL A C 1
ATOM 704 O O . VAL A 1 87 ? 7.457 -10.417 44.941 1.00 75.19 87 VAL A O 1
ATOM 707 N N . GLN A 1 88 ? 8.281 -10.954 42.922 1.00 73.94 88 GLN A N 1
ATOM 708 C CA . GLN A 1 88 ? 7.122 -11.758 42.511 1.00 73.94 88 GLN A CA 1
ATOM 709 C C . GLN A 1 88 ? 6.872 -12.935 43.467 1.00 73.94 88 GLN A C 1
ATOM 711 O O . GLN A 1 88 ? 5.730 -13.140 43.877 1.00 73.94 88 GLN A O 1
ATOM 716 N N . LEU A 1 89 ? 7.918 -13.666 43.874 1.00 79.50 89 LEU A N 1
ATOM 717 C CA . LEU A 1 89 ? 7.804 -14.780 44.820 1.00 79.50 89 LEU A CA 1
ATOM 718 C C . LEU A 1 89 ? 7.206 -14.332 46.164 1.00 79.50 89 LEU A C 1
ATOM 720 O O . LEU A 1 89 ? 6.259 -14.952 46.645 1.00 79.50 89 LEU A O 1
ATOM 724 N N . PHE A 1 90 ? 7.681 -13.221 46.738 1.00 75.94 90 PHE A N 1
ATOM 725 C CA . PHE A 1 90 ? 7.113 -12.686 47.982 1.00 75.94 90 PHE A CA 1
ATOM 726 C C . PHE A 1 90 ? 5.636 -12.281 47.844 1.00 75.94 90 PHE A C 1
ATOM 728 O O . PHE A 1 90 ? 4.851 -12.538 48.757 1.00 75.94 90 PHE A O 1
ATOM 735 N N . PHE A 1 91 ? 5.221 -11.708 46.709 1.00 78.62 91 PHE A N 1
ATOM 736 C CA . PHE A 1 91 ? 3.808 -11.385 46.467 1.00 78.62 91 PHE A CA 1
ATOM 737 C C . PHE A 1 91 ? 2.917 -12.617 46.238 1.00 78.62 91 PHE A C 1
ATOM 739 O O . PHE A 1 91 ? 1.734 -12.557 46.562 1.00 78.62 91 PHE A O 1
ATOM 746 N N . VAL A 1 92 ? 3.461 -13.727 45.726 1.00 83.00 92 VAL A N 1
ATOM 747 C CA . VAL A 1 92 ? 2.735 -15.004 45.573 1.00 83.00 92 VAL A CA 1
ATOM 748 C C . VAL A 1 92 ? 2.619 -15.757 46.904 1.00 83.00 92 VAL A C 1
ATOM 750 O O . VAL A 1 92 ? 1.595 -16.385 47.162 1.00 83.00 92 VAL A O 1
ATOM 753 N N . CYS A 1 93 ? 3.635 -15.684 47.769 1.00 85.69 93 CYS A N 1
ATOM 754 C CA . CYS A 1 93 ? 3.636 -16.365 49.068 1.00 85.69 93 CYS A CA 1
ATOM 755 C C . CYS A 1 93 ? 2.903 -15.603 50.190 1.00 85.69 93 CYS A C 1
ATOM 757 O O . CYS A 1 93 ? 2.624 -16.193 51.235 1.00 85.69 93 CYS A O 1
ATOM 759 N N . MET A 1 94 ? 2.586 -14.314 50.019 1.00 84.31 94 MET A N 1
ATOM 760 C CA . MET A 1 94 ? 1.832 -13.546 51.017 1.00 84.31 94 MET A CA 1
ATOM 761 C C . MET A 1 94 ? 0.314 -13.802 50.945 1.00 84.31 94 MET A C 1
ATOM 763 O O . MET A 1 94 ? -0.265 -13.772 49.859 1.00 84.31 94 MET A O 1
ATOM 767 N N . PRO A 1 95 ? -0.384 -13.936 52.093 1.00 91.25 95 PRO A N 1
ATOM 768 C CA . PRO A 1 95 ? -1.844 -13.913 52.134 1.00 91.25 95 PRO A CA 1
ATOM 769 C C . PRO A 1 95 ? -2.416 -12.635 51.506 1.00 91.25 95 PRO A C 1
ATOM 771 O O . PRO A 1 95 ? -1.880 -11.541 51.694 1.00 91.25 95 PRO A O 1
ATOM 774 N N . SER A 1 96 ? -3.558 -12.747 50.824 1.00 86.81 96 SER A N 1
ATOM 775 C CA . SER A 1 96 ? -4.183 -11.640 50.079 1.00 86.81 96 SER A CA 1
ATOM 776 C C . SER A 1 96 ? -4.455 -10.384 50.922 1.00 86.81 96 SER A C 1
ATOM 778 O O . SER A 1 96 ? -4.350 -9.270 50.412 1.00 86.81 96 SER A O 1
ATOM 780 N N . LEU A 1 97 ? -4.735 -10.543 52.221 1.00 89.44 97 LEU A N 1
ATOM 781 C CA . LEU A 1 97 ? -4.879 -9.431 53.167 1.00 89.44 97 LEU A CA 1
ATOM 782 C C . LEU A 1 97 ? -3.559 -8.671 53.397 1.00 89.44 97 LEU A C 1
ATOM 784 O O . LEU A 1 97 ? -3.570 -7.445 53.450 1.00 89.44 97 LEU A O 1
ATOM 788 N N . ALA A 1 98 ? -2.422 -9.368 53.485 1.00 86.25 98 ALA A N 1
ATOM 789 C CA . ALA A 1 98 ? -1.112 -8.734 53.635 1.00 86.25 98 ALA A CA 1
ATOM 790 C C . ALA A 1 98 ? -0.727 -7.963 52.361 1.00 86.25 98 ALA A C 1
ATOM 792 O O . ALA A 1 98 ? -0.330 -6.801 52.440 1.00 86.25 98 ALA A O 1
ATOM 793 N N . VAL A 1 99 ? -0.958 -8.559 51.183 1.00 88.25 99 VAL A N 1
ATOM 794 C CA . VAL A 1 99 ? -0.787 -7.888 49.881 1.00 88.25 99 VAL A CA 1
ATOM 795 C C . VAL A 1 99 ? -1.646 -6.619 49.795 1.00 88.25 99 VAL A C 1
ATOM 797 O O . VAL A 1 99 ? -1.162 -5.570 49.369 1.00 88.25 99 VAL A O 1
ATOM 800 N N . TYR A 1 100 ? -2.904 -6.685 50.245 1.00 89.25 100 TYR A N 1
ATOM 801 C CA . TYR A 1 100 ? -3.816 -5.540 50.274 1.00 89.25 100 TYR A CA 1
ATOM 802 C C . TYR A 1 100 ? -3.336 -4.418 51.208 1.00 89.25 100 TYR A C 1
ATOM 804 O O . TYR A 1 100 ? -3.359 -3.252 50.814 1.00 89.25 100 TYR A O 1
ATOM 812 N N . LEU A 1 101 ? -2.860 -4.749 52.413 1.00 91.06 101 LEU A N 1
ATOM 813 C CA . LEU A 1 101 ? -2.350 -3.767 53.377 1.00 91.06 101 LEU A CA 1
ATOM 814 C C . LEU A 1 101 ? -1.053 -3.097 52.894 1.00 91.06 101 LEU A C 1
ATOM 816 O O . LEU A 1 101 ? -0.944 -1.874 52.967 1.00 91.06 101 LEU A O 1
ATOM 820 N N . VAL A 1 102 ? -0.115 -3.854 52.314 1.00 89.31 102 VAL A N 1
ATOM 821 C CA . VAL A 1 102 ? 1.100 -3.292 51.690 1.00 89.31 102 VAL A CA 1
ATOM 822 C C . VAL A 1 102 ? 0.734 -2.362 50.526 1.00 89.31 102 VAL A C 1
ATOM 824 O O . VAL A 1 102 ? 1.275 -1.261 50.417 1.00 89.31 102 VAL A O 1
ATOM 827 N N . ALA A 1 103 ? -0.239 -2.746 49.692 1.00 88.00 103 ALA A N 1
ATOM 828 C CA . ALA A 1 103 ? -0.729 -1.903 48.603 1.00 88.00 103 ALA A CA 1
ATOM 829 C C . ALA A 1 103 ? -1.459 -0.637 49.098 1.00 88.00 103 ALA A C 1
ATOM 831 O O . ALA A 1 103 ? -1.329 0.418 48.475 1.00 88.00 103 ALA A O 1
ATOM 832 N N . GLN A 1 104 ? -2.204 -0.704 50.210 1.00 88.44 104 GLN A N 1
ATOM 833 C CA . GLN A 1 104 ? -2.788 0.483 50.846 1.00 88.44 104 GLN A CA 1
ATOM 834 C C . GLN A 1 104 ? -1.710 1.420 51.402 1.00 88.44 104 GLN A C 1
ATOM 836 O O . GLN A 1 104 ? -1.794 2.625 51.167 1.00 88.44 104 GLN A O 1
ATOM 841 N N . TYR A 1 105 ? -0.697 0.882 52.088 1.00 91.88 105 TYR A N 1
ATOM 842 C CA . TYR A 1 105 ? 0.400 1.662 52.664 1.00 91.88 105 TYR A CA 1
ATOM 843 C C . TYR A 1 105 ? 1.220 2.380 51.583 1.00 91.88 105 TYR A C 1
ATOM 845 O O . TYR A 1 105 ? 1.387 3.597 51.646 1.00 91.88 105 TYR A O 1
ATOM 853 N N . ALA A 1 106 ? 1.619 1.673 50.519 1.00 86.12 106 ALA A N 1
ATOM 854 C CA . ALA A 1 106 ? 2.304 2.282 49.376 1.00 86.12 106 ALA A CA 1
ATOM 855 C C . ALA A 1 106 ? 1.462 3.403 48.731 1.00 86.12 106 ALA A C 1
ATOM 857 O O . ALA A 1 106 ? 1.962 4.495 48.472 1.00 86.12 106 ALA A O 1
ATOM 858 N N . ARG A 1 107 ? 0.150 3.182 48.553 1.00 84.12 107 ARG A N 1
ATOM 859 C CA . ARG A 1 107 ? -0.787 4.211 48.064 1.00 84.12 107 ARG A CA 1
ATOM 860 C C . ARG A 1 107 ? -1.048 5.343 49.063 1.00 84.12 107 ARG A C 1
ATOM 862 O O . ARG A 1 107 ? -1.670 6.330 48.677 1.00 84.12 107 ARG A O 1
ATOM 869 N N . HIS A 1 108 ? -0.679 5.216 50.335 1.00 90.62 108 HIS A N 1
ATOM 870 C CA . HIS A 1 108 ? -0.743 6.307 51.308 1.00 90.62 108 HIS A CA 1
ATOM 871 C C . HIS A 1 108 ? 0.511 7.178 51.205 1.00 90.62 108 HIS A C 1
ATOM 873 O O . HIS A 1 108 ? 0.382 8.368 50.925 1.00 90.62 108 HIS A O 1
ATOM 879 N N . GLU A 1 109 ? 1.701 6.578 51.309 1.00 82.69 109 GLU A N 1
ATOM 880 C CA . GLU A 1 109 ? 2.970 7.314 51.213 1.00 82.69 109 GLU A CA 1
ATOM 881 C C . GLU A 1 109 ? 3.151 8.000 49.850 1.00 82.69 109 GLU A C 1
ATOM 883 O O . GLU A 1 109 ? 3.589 9.145 49.826 1.00 82.69 109 GLU A O 1
ATOM 888 N N . MET A 1 110 ? 2.728 7.392 48.729 1.00 81.44 110 MET A N 1
ATOM 889 C CA . MET A 1 110 ? 2.734 8.079 47.423 1.00 81.44 110 MET A CA 1
ATOM 890 C C . MET A 1 110 ? 1.942 9.395 47.464 1.00 81.44 110 MET A C 1
ATOM 892 O O . MET A 1 110 ? 2.501 10.448 47.190 1.00 81.44 110 MET A O 1
ATOM 896 N N . ARG A 1 111 ? 0.674 9.366 47.905 1.00 85.12 111 ARG A N 1
ATOM 897 C CA . ARG A 1 111 ? -0.180 10.571 47.959 1.00 85.12 111 ARG A CA 1
ATOM 898 C C . ARG A 1 111 ? 0.345 11.644 48.914 1.00 85.12 111 ARG A C 1
ATOM 900 O O . ARG A 1 111 ? 0.121 12.825 48.675 1.00 85.12 111 ARG A O 1
ATOM 907 N N . LYS A 1 112 ? 1.022 11.242 49.990 1.00 89.25 112 LYS A N 1
ATOM 908 C CA . LYS A 1 112 ? 1.689 12.155 50.923 1.00 89.25 112 LYS A CA 1
ATOM 909 C C . LYS A 1 112 ? 2.900 12.827 50.264 1.00 89.25 112 LYS A C 1
ATOM 911 O O . LYS A 1 112 ? 2.991 14.049 50.285 1.00 89.25 112 LYS A O 1
ATOM 916 N N . MET A 1 113 ? 3.764 12.049 49.608 1.00 77.69 113 MET A N 1
ATOM 917 C CA . MET A 1 113 ? 4.903 12.566 48.838 1.00 77.69 113 MET A CA 1
ATOM 918 C C . MET A 1 113 ? 4.456 13.494 47.698 1.00 77.69 113 MET A C 1
ATOM 920 O O . MET A 1 113 ? 5.050 14.553 47.510 1.00 77.69 113 MET A O 1
ATOM 924 N N . ASP A 1 114 ? 3.390 13.138 46.976 1.00 77.75 114 ASP A N 1
ATOM 925 C CA . ASP A 1 114 ? 2.816 13.959 45.903 1.00 77.75 114 ASP A CA 1
ATOM 926 C C . ASP A 1 114 ? 2.306 15.312 46.441 1.00 77.75 114 ASP A C 1
ATOM 928 O O . ASP A 1 114 ? 2.599 16.359 45.863 1.00 77.75 114 ASP A O 1
ATOM 932 N N . ALA A 1 115 ? 1.618 15.319 47.591 1.00 87.19 115 ALA A N 1
ATOM 933 C CA . ALA A 1 115 ? 1.152 16.546 48.244 1.00 87.19 115 ALA A CA 1
ATOM 934 C C . ALA A 1 115 ? 2.311 17.431 48.749 1.00 87.19 115 ALA A C 1
ATOM 936 O O . ALA A 1 115 ? 2.306 18.644 48.530 1.00 87.19 115 ALA A O 1
ATOM 937 N N . GLU A 1 116 ? 3.344 16.838 49.360 1.00 87.19 116 GLU A N 1
ATOM 938 C CA . GLU A 1 116 ? 4.556 17.566 49.763 1.00 87.19 116 GLU A CA 1
ATOM 939 C C . GLU A 1 116 ? 5.307 18.167 48.558 1.00 87.19 116 GLU A C 1
ATOM 941 O O . GLU A 1 116 ? 5.924 19.229 48.680 1.00 87.19 116 GLU A O 1
ATOM 946 N N . LEU A 1 117 ? 5.261 17.514 47.391 1.00 79.06 117 LEU A N 1
ATOM 947 C CA . LEU A 1 117 ? 5.825 18.032 46.140 1.00 79.06 117 LEU A CA 1
ATOM 948 C C . LEU A 1 117 ? 4.977 19.161 45.540 1.00 79.06 117 LEU A C 1
ATOM 950 O O . LEU A 1 117 ? 5.546 20.139 45.053 1.00 79.06 117 LEU A O 1
ATOM 954 N N . GLU A 1 118 ? 3.645 19.082 45.601 1.00 83.88 118 GLU A N 1
ATOM 955 C CA . GLU A 1 118 ? 2.775 20.198 45.208 1.00 83.88 118 GLU A CA 1
ATOM 956 C C . GLU A 1 118 ? 2.992 21.440 46.079 1.00 83.88 118 GLU A C 1
ATOM 958 O O . GLU A 1 118 ? 3.065 22.549 45.550 1.00 83.88 118 GLU A O 1
ATOM 963 N N . GLU A 1 119 ? 3.125 21.280 47.399 1.00 87.00 119 GLU A N 1
ATOM 964 C CA . GLU A 1 119 ? 3.442 22.400 48.289 1.00 87.00 119 GLU A CA 1
ATOM 965 C C . GLU A 1 119 ? 4.802 23.026 47.972 1.00 87.00 119 GLU A C 1
ATOM 967 O O . GLU A 1 119 ? 4.916 24.252 47.949 1.00 87.00 119 GLU A O 1
ATOM 972 N N . LYS A 1 120 ? 5.831 22.208 47.713 1.00 85.94 120 LYS A N 1
ATOM 973 C CA . LYS A 1 120 ? 7.163 22.700 47.323 1.00 85.94 120 LYS A CA 1
ATOM 974 C C . LYS A 1 120 ? 7.094 23.492 46.016 1.00 85.94 120 LYS A C 1
ATOM 976 O O . LYS A 1 120 ? 7.623 24.597 45.969 1.00 85.94 120 LYS A O 1
ATOM 981 N N . LYS A 1 121 ? 6.359 23.002 45.010 1.00 86.38 121 LYS A N 1
ATOM 982 C CA . LYS A 1 121 ? 6.149 23.713 43.735 1.00 86.38 121 LYS A CA 1
ATOM 983 C C . LYS A 1 121 ? 5.401 25.035 43.905 1.00 86.38 121 LYS A C 1
ATOM 985 O O . LYS A 1 121 ? 5.838 26.036 43.352 1.00 86.38 121 LYS A O 1
ATOM 990 N N . LYS A 1 122 ? 4.335 25.072 44.714 1.00 87.25 122 LYS A N 1
ATOM 991 C CA . LYS A 1 122 ? 3.595 26.312 45.023 1.00 87.25 122 LYS A CA 1
ATOM 992 C C . LYS A 1 122 ? 4.498 27.352 45.703 1.00 87.25 122 LYS A C 1
ATOM 994 O O . LYS A 1 122 ? 4.498 28.511 45.301 1.00 87.25 122 LYS A O 1
ATOM 999 N N . LYS A 1 123 ? 5.325 26.928 46.668 1.00 87.88 123 LYS A N 1
ATOM 1000 C CA . LYS A 1 123 ? 6.300 27.790 47.365 1.00 87.88 123 LYS A CA 1
ATOM 1001 C C . LYS A 1 123 ? 7.420 28.283 46.435 1.00 87.88 123 LYS A C 1
ATOM 1003 O O . LYS A 1 123 ? 7.835 29.431 46.545 1.00 87.88 123 LYS A O 1
ATOM 1008 N N . GLU A 1 124 ? 7.880 27.450 45.502 1.00 85.44 124 GLU A N 1
ATOM 1009 C CA . GLU A 1 124 ? 8.876 27.824 44.487 1.00 85.44 124 GLU A CA 1
ATOM 1010 C C . GLU A 1 124 ? 8.309 28.809 43.447 1.00 85.44 124 GLU A C 1
ATOM 1012 O O . GLU A 1 124 ? 8.977 29.775 43.083 1.00 85.44 124 GLU A O 1
ATOM 1017 N N . GLU A 1 125 ? 7.068 28.613 42.995 1.00 83.50 125 GLU A N 1
ATOM 1018 C CA . GLU A 1 125 ? 6.379 29.522 42.070 1.00 83.50 125 GLU A CA 1
ATOM 1019 C C . GLU A 1 125 ? 6.105 30.892 42.716 1.00 83.50 125 GLU A C 1
ATOM 1021 O O . GLU A 1 125 ? 6.318 31.930 42.090 1.00 83.50 125 GLU A O 1
ATOM 1026 N N . GLU A 1 126 ? 5.692 30.914 43.987 1.00 87.69 126 GLU A N 1
ATOM 1027 C CA . GLU A 1 126 ? 5.509 32.148 44.759 1.00 87.69 126 GLU A CA 1
ATOM 1028 C C . GLU A 1 126 ? 6.839 32.891 44.981 1.00 87.69 126 GLU A C 1
ATOM 1030 O O . GLU A 1 126 ? 6.891 34.115 44.857 1.00 87.69 126 GLU A O 1
ATOM 1035 N N . ALA A 1 127 ? 7.930 32.164 45.252 1.00 87.62 127 ALA A N 1
ATOM 1036 C CA . ALA A 1 127 ? 9.266 32.746 45.374 1.00 87.62 127 ALA A CA 1
ATOM 1037 C C . ALA A 1 127 ? 9.755 33.358 44.050 1.00 87.62 127 ALA A C 1
ATOM 1039 O O . ALA A 1 127 ? 10.255 34.482 44.054 1.00 87.62 127 ALA A O 1
ATOM 1040 N N . LYS A 1 128 ? 9.553 32.670 42.917 1.00 85.81 128 LYS A N 1
ATOM 1041 C CA . LYS A 1 128 ? 9.915 33.187 41.585 1.00 85.81 128 LYS A CA 1
ATOM 1042 C C . LYS A 1 128 ? 9.137 34.450 41.226 1.00 85.81 128 LYS A C 1
ATOM 1044 O O . LYS A 1 128 ? 9.750 35.411 40.782 1.00 85.81 128 LYS A O 1
ATOM 1049 N N . LYS A 1 129 ? 7.826 34.497 41.493 1.00 86.25 129 LYS A N 1
ATOM 1050 C CA . LYS A 1 129 ? 7.012 35.707 41.258 1.00 86.25 129 LYS A CA 1
ATOM 1051 C C . LYS A 1 129 ? 7.507 36.905 42.070 1.00 86.25 129 LYS A C 1
ATOM 1053 O O . LYS A 1 129 ? 7.603 37.996 41.526 1.00 86.25 129 LYS A O 1
ATOM 1058 N N . LYS A 1 130 ? 7.885 36.695 43.336 1.00 86.56 130 LYS A N 1
ATOM 1059 C CA . LYS A 1 130 ? 8.463 37.749 44.189 1.00 86.56 130 LYS A CA 1
ATOM 1060 C C . LYS A 1 130 ? 9.828 38.227 43.688 1.00 86.56 130 LYS A C 1
ATOM 1062 O O . LYS A 1 130 ? 10.087 39.423 43.716 1.00 86.56 130 LYS A O 1
ATOM 1067 N N . GLN A 1 131 ? 10.674 37.321 43.194 1.00 80.00 131 GLN A N 1
ATOM 1068 C CA . GLN A 1 131 ? 11.955 37.684 42.576 1.00 80.00 131 GLN A CA 1
ATOM 1069 C C . GLN A 1 131 ? 11.759 38.477 41.275 1.00 80.00 131 GLN A C 1
ATOM 1071 O O . GLN A 1 131 ? 12.408 39.499 41.092 1.00 80.00 131 GLN A O 1
ATOM 1076 N N . GLU A 1 132 ? 10.826 38.060 40.416 1.00 81.62 132 GLU A N 1
ATOM 1077 C CA . GLU A 1 132 ? 10.491 38.745 39.160 1.00 81.62 132 GLU A CA 1
ATOM 1078 C C . GLU A 1 132 ? 9.871 40.140 39.401 1.00 81.62 132 GLU A C 1
ATOM 1080 O O . GLU A 1 132 ? 10.118 41.078 38.645 1.00 81.62 132 GLU A O 1
ATOM 1085 N N . GLU A 1 133 ? 9.090 40.304 40.473 1.00 83.81 133 GLU A N 1
ATOM 1086 C CA . GLU A 1 133 ? 8.542 41.594 40.914 1.00 83.81 133 GLU A CA 1
ATOM 1087 C C . GLU A 1 133 ? 9.635 42.519 41.489 1.00 83.81 133 GLU A C 1
ATOM 1089 O O . GLU A 1 133 ? 9.693 43.699 41.139 1.00 83.81 133 GLU A O 1
ATOM 1094 N N . GLU A 1 134 ? 10.559 41.984 42.296 1.00 80.81 134 GLU A N 1
ATOM 1095 C CA . GLU A 1 134 ? 11.717 42.721 42.828 1.00 80.81 134 GLU A CA 1
ATOM 1096 C C . GLU A 1 134 ? 12.713 43.128 41.722 1.00 80.81 134 GLU A C 1
ATOM 1098 O O . GLU A 1 134 ? 13.299 44.212 41.773 1.00 80.81 134 GLU A O 1
ATOM 1103 N N . GLU A 1 135 ? 12.901 42.288 40.702 1.00 80.31 135 GLU A N 1
ATOM 1104 C CA . GLU A 1 135 ? 13.748 42.575 39.539 1.00 80.31 135 GLU A CA 1
ATOM 1105 C C . GLU A 1 135 ? 13.143 43.681 38.662 1.00 80.31 135 GLU A C 1
ATOM 1107 O O . GLU A 1 135 ? 13.832 44.653 38.348 1.00 80.31 135 GLU A O 1
ATOM 1112 N N . LYS A 1 136 ? 11.835 43.624 38.373 1.00 82.88 136 LYS A N 1
ATOM 1113 C CA . LYS A 1 136 ? 11.120 44.693 37.649 1.00 82.88 136 LYS A CA 1
ATOM 1114 C C . LYS A 1 136 ? 11.109 46.019 38.407 1.00 82.88 136 LYS A C 1
ATOM 1116 O O . LYS A 1 136 ? 11.222 47.072 37.781 1.00 82.88 136 LYS A O 1
ATOM 1121 N N . ALA A 1 137 ? 11.017 45.995 39.738 1.00 80.88 137 ALA A N 1
ATOM 1122 C CA . ALA A 1 137 ? 11.129 47.206 40.552 1.00 80.88 137 ALA A CA 1
ATOM 1123 C C . ALA A 1 137 ? 12.512 47.871 40.394 1.00 80.88 137 ALA A C 1
ATOM 1125 O O . ALA A 1 137 ? 12.593 49.084 40.193 1.00 80.88 137 ALA A O 1
ATOM 1126 N N . LYS A 1 138 ? 13.593 47.077 40.403 1.00 78.50 138 LYS A N 1
ATOM 1127 C CA . LYS A 1 138 ? 14.967 47.563 40.175 1.00 78.50 138 LYS A CA 1
ATOM 1128 C C . LYS A 1 138 ? 15.187 48.052 38.745 1.00 78.50 138 LYS A C 1
ATOM 1130 O O . LYS A 1 138 ? 15.847 49.069 38.555 1.00 78.50 138 LYS A O 1
ATOM 1135 N N . GLU A 1 139 ? 14.627 47.370 37.743 1.00 71.81 139 GLU A N 1
ATOM 1136 C CA . GLU A 1 139 ? 14.674 47.832 36.351 1.00 71.81 139 GLU A CA 1
ATOM 1137 C C . GLU A 1 139 ? 13.977 49.195 36.207 1.00 71.81 139 GLU A C 1
ATOM 1139 O O . GLU A 1 139 ? 14.523 50.108 35.590 1.00 71.81 139 GLU A O 1
ATOM 1144 N N . MET A 1 140 ? 12.813 49.373 36.840 1.00 73.31 140 MET A N 1
ATOM 1145 C CA . MET A 1 140 ? 12.065 50.632 36.825 1.00 73.31 140 MET A CA 1
ATOM 1146 C C . MET A 1 140 ? 12.827 51.782 37.509 1.00 73.31 140 MET A C 1
ATOM 1148 O O . MET A 1 140 ? 12.851 52.895 36.980 1.00 73.31 140 MET A O 1
ATOM 1152 N N . GLU A 1 141 ? 13.496 51.516 38.637 1.00 73.19 141 GLU A N 1
ATOM 1153 C CA . GLU A 1 141 ? 14.366 52.487 39.320 1.00 73.19 141 GLU A CA 1
ATOM 1154 C C . GLU A 1 141 ? 15.581 52.873 38.455 1.00 73.19 141 GLU A C 1
ATOM 1156 O O . GLU A 1 141 ? 15.879 54.060 38.289 1.00 73.19 141 GLU A O 1
ATOM 1161 N N . LEU A 1 142 ? 16.242 51.887 37.834 1.00 68.12 142 LEU A N 1
ATOM 1162 C CA . LEU A 1 142 ? 17.368 52.112 36.922 1.00 68.12 142 LEU A CA 1
ATOM 1163 C C . LEU A 1 142 ? 16.950 52.986 35.728 1.00 68.12 142 LEU A C 1
ATOM 1165 O O . LEU A 1 142 ? 17.641 53.943 35.377 1.00 68.12 142 LEU A O 1
ATOM 1169 N N . ARG A 1 143 ? 15.785 52.693 35.143 1.00 65.06 143 ARG A N 1
ATOM 1170 C CA . ARG A 1 143 ? 15.229 53.408 33.989 1.00 65.06 143 ARG A CA 1
ATOM 1171 C C . ARG A 1 143 ? 14.907 54.867 34.321 1.00 65.06 143 ARG A C 1
ATOM 1173 O O . ARG A 1 143 ? 15.297 55.757 33.570 1.00 65.06 143 ARG A O 1
ATOM 1180 N N . GLY A 1 144 ? 14.297 55.119 35.483 1.00 65.38 144 GLY A N 1
ATOM 1181 C CA . GLY A 1 144 ? 14.035 56.476 35.976 1.00 65.38 144 GLY A CA 1
ATOM 1182 C C . GLY A 1 144 ? 15.309 57.301 36.201 1.00 65.38 144 GLY A C 1
ATOM 1183 O O . GLY A 1 144 ? 15.304 58.516 36.002 1.00 65.38 144 GLY A O 1
ATOM 1184 N N . ARG A 1 145 ? 16.429 56.650 36.546 1.00 62.06 145 ARG A N 1
ATOM 1185 C CA . ARG A 1 145 ? 17.742 57.305 36.621 1.00 62.06 145 ARG A CA 1
ATOM 1186 C C . ARG A 1 145 ? 18.287 57.663 35.235 1.00 62.06 145 ARG A C 1
ATOM 1188 O O . ARG A 1 145 ? 18.721 58.796 35.041 1.00 62.06 145 ARG A O 1
ATOM 1195 N N . SER A 1 146 ? 18.217 56.745 34.268 1.00 65.88 146 SER A N 1
ATOM 1196 C CA . SER A 1 146 ? 18.641 57.007 32.884 1.00 65.88 146 SER A CA 1
ATOM 1197 C C . SER A 1 146 ? 17.837 58.130 32.219 1.00 65.88 146 SER A C 1
ATOM 1199 O O . SER A 1 146 ? 18.417 58.973 31.537 1.00 65.88 146 SER A O 1
ATOM 1201 N N . ASP A 1 147 ? 16.524 58.197 32.457 1.00 68.12 147 ASP A N 1
ATOM 1202 C CA . ASP A 1 147 ? 15.669 59.263 31.918 1.00 68.12 147 ASP A CA 1
ATOM 1203 C C . ASP A 1 147 ? 16.051 60.657 32.477 1.00 68.12 147 ASP A C 1
ATOM 1205 O O . ASP A 1 147 ? 15.948 61.657 31.764 1.00 68.12 147 ASP A O 1
ATOM 1209 N N . SER A 1 148 ? 16.579 60.731 33.708 1.00 74.19 148 SER A N 1
ATOM 1210 C CA . SER A 1 148 ? 17.133 61.965 34.298 1.00 74.19 148 SER A CA 1
ATOM 1211 C C . SER A 1 148 ? 18.439 62.409 33.620 1.00 74.19 148 SER A C 1
ATOM 1213 O O . SER A 1 148 ? 18.601 63.580 33.270 1.00 74.19 148 SER A O 1
ATOM 1215 N N . GLU A 1 149 ? 19.354 61.469 33.360 1.00 74.31 149 GLU A N 1
ATOM 1216 C CA . GLU A 1 149 ? 20.626 61.740 32.669 1.00 74.31 149 GLU A CA 1
ATOM 1217 C C . GLU A 1 149 ? 20.388 62.190 31.210 1.00 74.31 149 GLU A C 1
ATOM 1219 O O . GLU A 1 149 ? 21.026 63.130 30.724 1.00 74.31 149 GLU A O 1
ATOM 1224 N N . LEU A 1 150 ? 19.396 61.603 30.528 1.00 71.50 150 LEU A N 1
ATOM 1225 C CA . LEU A 1 150 ? 18.946 62.041 29.200 1.00 71.50 150 LEU A CA 1
ATOM 1226 C C . LEU A 1 150 ? 18.332 63.451 29.211 1.00 71.50 150 LEU A C 1
ATOM 1228 O O . LEU A 1 150 ? 18.516 64.204 28.247 1.00 71.50 150 LEU A O 1
ATOM 1232 N N . LEU A 1 151 ? 17.629 63.835 30.283 1.00 75.06 151 LEU A N 1
ATOM 1233 C CA . LEU A 1 151 ? 17.061 65.178 30.427 1.00 75.06 151 LEU A CA 1
ATOM 1234 C C . LEU A 1 151 ? 18.164 66.246 30.514 1.00 75.06 151 LEU A C 1
ATOM 1236 O O . LEU A 1 151 ? 18.079 67.271 29.835 1.00 75.06 151 LEU A O 1
ATOM 1240 N N . GLU A 1 152 ? 19.226 65.982 31.281 1.00 78.69 152 GLU A N 1
ATOM 1241 C CA . GLU A 1 152 ? 20.363 66.901 31.412 1.00 78.69 152 GLU A CA 1
ATOM 1242 C C . GLU A 1 152 ? 21.121 67.064 30.082 1.00 78.69 152 GLU A C 1
ATOM 1244 O O . GLU A 1 152 ? 21.445 68.180 29.666 1.00 78.69 152 GLU A O 1
ATOM 1249 N N . VAL A 1 153 ? 21.355 65.961 29.357 1.00 78.75 153 VAL A N 1
ATOM 1250 C CA . VAL A 1 153 ? 21.972 66.000 28.019 1.00 78.75 153 VAL A CA 1
ATOM 1251 C C . VAL A 1 153 ? 21.115 66.806 27.037 1.00 78.75 153 VAL A C 1
ATOM 1253 O O . VAL A 1 153 ? 21.656 67.595 26.259 1.00 78.75 153 VAL A O 1
ATOM 1256 N N . LYS A 1 154 ? 19.784 66.679 27.098 1.00 81.25 154 LYS A N 1
ATOM 1257 C CA . LYS A 1 154 ? 18.859 67.463 26.267 1.00 81.25 154 LYS A CA 1
ATOM 1258 C C . LYS A 1 154 ? 18.931 68.965 26.568 1.00 81.25 154 LYS A C 1
ATOM 1260 O O . LYS A 1 154 ? 18.927 69.763 25.634 1.00 81.25 154 LYS A O 1
ATOM 1265 N N . GLU A 1 155 ? 19.041 69.362 27.836 1.00 85.81 155 GLU A N 1
ATOM 1266 C CA . GLU A 1 155 ? 19.205 70.773 28.216 1.00 85.81 155 GLU A CA 1
ATOM 1267 C C . GLU A 1 155 ? 20.549 71.344 27.725 1.00 85.81 155 GLU A C 1
ATOM 1269 O O . GLU A 1 155 ? 20.598 72.440 27.159 1.00 85.81 155 GLU A O 1
ATOM 1274 N N . ARG A 1 156 ? 21.637 70.572 27.866 1.00 86.19 156 ARG A N 1
ATOM 1275 C CA . ARG A 1 156 ? 22.969 70.926 27.340 1.00 86.19 156 ARG A CA 1
ATOM 1276 C C . ARG A 1 156 ? 22.954 71.100 25.813 1.00 86.19 156 ARG A C 1
ATOM 1278 O O . ARG A 1 156 ? 23.559 72.044 25.309 1.00 86.19 156 ARG A O 1
ATOM 1285 N N . LEU A 1 157 ? 22.236 70.241 25.082 1.00 81.62 157 LEU A N 1
ATOM 1286 C CA . LEU A 1 157 ? 22.056 70.362 23.628 1.00 81.62 157 LEU A CA 1
ATOM 1287 C C . LEU A 1 157 ? 21.218 71.587 23.232 1.00 81.62 157 LEU A C 1
ATOM 1289 O O . LEU A 1 157 ? 21.579 72.264 22.275 1.00 81.62 157 LEU A O 1
ATOM 1293 N N . GLY A 1 158 ? 20.159 71.919 23.978 1.00 82.50 158 GLY A N 1
ATOM 1294 C CA . GLY A 1 158 ? 19.364 73.130 23.730 1.00 82.50 158 GLY A CA 1
ATOM 1295 C C . GLY A 1 158 ? 20.190 74.415 23.860 1.00 82.50 158 GLY A C 1
ATOM 1296 O O . GLY A 1 158 ? 20.140 75.274 22.984 1.00 82.50 158 GLY A O 1
ATOM 1297 N N . LYS A 1 159 ? 21.035 74.501 24.896 1.00 90.25 159 LYS A N 1
ATOM 1298 C CA . LYS A 1 159 ? 21.986 75.613 25.093 1.00 90.25 159 LYS A CA 1
ATOM 1299 C C . LYS A 1 159 ? 23.020 75.714 23.964 1.00 90.25 159 LYS A C 1
ATOM 1301 O O . LYS A 1 159 ? 23.390 76.815 23.564 1.00 90.25 159 LYS A O 1
ATOM 1306 N N . LEU A 1 160 ? 23.464 74.577 23.421 1.00 79.12 160 LEU A N 1
ATOM 1307 C CA . LEU A 1 160 ? 24.347 74.544 22.252 1.00 79.12 160 LEU A CA 1
ATOM 1308 C C . LEU A 1 160 ? 23.622 75.009 20.976 1.00 79.12 160 LEU A C 1
ATOM 1310 O O . LEU A 1 160 ? 24.194 75.756 20.189 1.00 79.12 160 LEU A O 1
ATOM 1314 N N . GLU A 1 161 ? 22.365 74.604 20.777 1.00 82.00 161 GLU A N 1
ATOM 1315 C CA . GLU A 1 161 ? 21.544 75.029 19.635 1.00 82.00 161 GLU A CA 1
ATOM 1316 C C . GLU A 1 161 ? 21.266 76.542 19.663 1.00 82.00 161 GLU A C 1
ATOM 1318 O O . GLU A 1 161 ? 21.282 77.192 18.619 1.00 82.00 161 GLU A O 1
ATOM 1323 N N . GLU A 1 162 ? 21.049 77.119 20.847 1.00 85.19 162 GLU A N 1
ATOM 1324 C CA . GLU A 1 162 ? 20.875 78.562 21.042 1.00 85.19 162 GLU A CA 1
ATOM 1325 C C . GLU A 1 162 ? 22.160 79.343 20.720 1.00 85.19 162 GLU A C 1
ATOM 1327 O O . GLU A 1 162 ? 22.118 80.264 19.905 1.00 85.19 162 GLU A O 1
ATOM 1332 N N . ALA A 1 163 ? 23.319 78.904 21.225 1.00 79.62 163 ALA A N 1
ATOM 1333 C CA . ALA A 1 163 ? 24.615 79.497 20.876 1.00 79.62 163 ALA A CA 1
ATOM 1334 C C . ALA A 1 163 ? 24.946 79.367 19.372 1.00 79.62 163 ALA A C 1
ATOM 1336 O O . ALA A 1 163 ? 25.483 80.290 18.761 1.00 79.62 163 ALA A O 1
ATOM 1337 N N . ILE A 1 164 ? 24.584 78.246 18.733 1.00 80.44 164 ILE A N 1
ATOM 1338 C CA . ILE A 1 164 ? 24.717 78.082 17.277 1.00 80.44 164 ILE A CA 1
ATOM 1339 C C . ILE A 1 164 ? 23.789 79.052 16.534 1.00 80.44 164 ILE A C 1
ATOM 1341 O O . ILE A 1 164 ? 24.212 79.643 15.543 1.00 80.44 164 ILE A O 1
ATOM 1345 N N . LYS A 1 165 ? 22.552 79.271 17.002 1.00 81.44 165 LYS A N 1
ATOM 1346 C CA . LYS A 1 165 ? 21.640 80.270 16.417 1.00 81.44 165 LYS A CA 1
ATOM 1347 C C . LYS A 1 165 ? 22.178 81.691 16.562 1.00 81.44 165 LYS A C 1
ATOM 1349 O O . LYS A 1 165 ? 22.074 82.447 15.604 1.00 81.44 165 LYS A O 1
ATOM 1354 N N . GLU A 1 166 ? 22.786 82.040 17.693 1.00 76.75 166 GLU A N 1
ATOM 1355 C CA . GLU A 1 166 ? 23.439 83.340 17.904 1.00 76.75 166 GLU A CA 1
ATOM 1356 C C . GLU A 1 166 ? 24.597 83.553 16.908 1.00 76.75 166 GLU A C 1
ATOM 1358 O O . GLU A 1 166 ? 24.607 84.535 16.165 1.00 76.75 166 GLU A O 1
ATOM 1363 N N . ILE A 1 167 ? 25.500 82.573 16.779 1.00 73.69 167 ILE A N 1
ATOM 1364 C CA . ILE A 1 167 ? 26.607 82.596 15.803 1.00 73.69 167 ILE A CA 1
ATOM 1365 C C . ILE A 1 167 ? 26.087 82.651 14.353 1.00 73.69 167 ILE A C 1
ATOM 1367 O O . ILE A 1 167 ? 26.659 83.346 13.508 1.00 73.69 167 ILE A O 1
ATOM 1371 N N . VAL A 1 168 ? 24.990 81.952 14.044 1.00 74.50 168 VAL A N 1
ATOM 1372 C CA . VAL A 1 168 ? 24.332 81.995 12.725 1.00 74.50 168 VAL A CA 1
ATOM 1373 C C . VAL A 1 168 ? 23.649 83.343 12.470 1.00 74.50 168 VAL A C 1
ATOM 1375 O O . VAL A 1 168 ? 23.637 83.793 11.330 1.00 74.50 168 VAL A O 1
ATOM 1378 N N . VAL A 1 169 ? 23.113 84.024 13.484 1.00 62.94 169 VAL A N 1
ATOM 1379 C CA . VAL A 1 169 ? 22.541 85.373 13.331 1.00 62.94 169 VAL A CA 1
ATOM 1380 C C . VAL A 1 169 ? 23.635 86.410 13.076 1.00 62.94 169 VAL A C 1
ATOM 1382 O O . VAL A 1 169 ? 23.465 87.237 12.180 1.00 62.94 169 VAL A O 1
ATOM 1385 N N . GLU A 1 170 ? 24.772 86.337 13.774 1.00 57.75 170 GLU A N 1
ATOM 1386 C CA . GLU A 1 170 ? 25.884 87.266 13.530 1.00 57.75 170 GLU A CA 1
ATOM 1387 C C . GLU A 1 170 ? 26.517 87.029 12.144 1.00 57.75 170 GLU A C 1
ATOM 1389 O O . GLU A 1 170 ? 26.695 87.971 11.374 1.00 57.75 170 GLU A O 1
ATOM 1394 N N . SER A 1 171 ? 26.755 85.767 11.758 1.00 60.22 171 SER A N 1
ATOM 1395 C CA . SER A 1 171 ? 27.330 85.426 10.442 1.00 60.22 171 SER A CA 1
ATOM 1396 C C . SER A 1 171 ? 26.371 85.601 9.254 1.00 60.22 171 SER A C 1
ATOM 1398 O O . SER A 1 171 ? 26.830 85.798 8.132 1.00 60.22 171 SER A O 1
ATOM 1400 N N . LYS A 1 172 ? 25.047 85.606 9.467 1.00 58.81 172 LYS A N 1
ATOM 1401 C CA . LYS A 1 172 ? 24.034 85.856 8.416 1.00 58.81 172 LYS A CA 1
ATOM 1402 C C . LYS A 1 172 ? 23.643 87.334 8.267 1.00 58.81 172 LYS A C 1
ATOM 1404 O O . LYS A 1 172 ? 22.748 87.681 7.497 1.00 58.81 172 LYS A O 1
ATOM 1409 N N . LYS A 1 173 ? 24.340 88.220 8.977 1.00 51.53 173 LYS A N 1
ATOM 1410 C CA . LYS A 1 173 ? 24.367 89.665 8.705 1.00 51.53 173 LYS A CA 1
ATOM 1411 C C . LYS A 1 173 ? 25.191 89.987 7.449 1.00 51.53 173 LYS A C 1
ATOM 1413 O O . LYS A 1 173 ? 25.029 91.053 6.858 1.00 51.53 173 LYS A O 1
ATOM 1418 N N . GLU A 1 174 ? 26.017 89.035 7.017 1.00 45.78 174 GLU A N 1
ATOM 1419 C CA . GLU A 1 174 ? 26.707 88.999 5.732 1.00 45.78 174 GLU A CA 1
ATOM 1420 C C . GLU A 1 174 ? 26.026 87.973 4.793 1.00 45.78 174 GLU A C 1
ATOM 1422 O O . GLU A 1 174 ? 25.433 86.993 5.239 1.00 45.78 174 GLU A O 1
ATOM 1427 N N . SER A 1 175 ? 26.125 88.180 3.474 1.00 42.72 175 SER A N 1
ATOM 1428 C CA . SER A 1 175 ? 25.540 87.361 2.382 1.00 42.72 175 SER A CA 1
ATOM 1429 C C . SER A 1 175 ? 23.995 87.365 2.212 1.00 42.72 175 SER A C 1
ATOM 1431 O O . SER A 1 175 ? 23.225 86.639 2.834 1.00 42.72 175 SER A O 1
ATOM 1433 N N . ALA A 1 176 ? 23.567 88.198 1.259 1.00 33.50 176 ALA A N 1
ATOM 1434 C CA . ALA A 1 176 ? 22.207 88.429 0.762 1.00 33.50 176 ALA A CA 1
ATOM 1435 C C . ALA A 1 176 ? 21.510 87.239 0.045 1.00 33.50 176 ALA A C 1
ATOM 1437 O O . ALA A 1 176 ? 22.153 86.274 -0.356 1.00 33.50 176 ALA A O 1
ATOM 1438 N N . GLY A 1 177 ? 20.204 87.375 -0.246 1.00 31.61 177 GLY A N 1
ATOM 1439 C CA . GLY A 1 177 ? 19.470 86.531 -1.215 1.00 31.61 177 GLY A CA 1
ATOM 1440 C C . GLY A 1 177 ? 17.948 86.465 -0.981 1.00 31.61 177 GLY A C 1
ATOM 1441 O O . GLY A 1 177 ? 17.502 86.595 0.154 1.00 31.61 177 GLY A O 1
ATOM 1442 N N . SER A 1 178 ? 17.131 86.284 -2.032 1.00 29.19 178 SER A N 1
ATOM 1443 C CA . SER A 1 178 ? 15.648 86.250 -1.955 1.00 29.19 178 SER A CA 1
ATOM 1444 C C . SER A 1 178 ? 15.015 85.383 -3.071 1.00 29.19 178 SER A C 1
ATOM 1446 O O . SER A 1 178 ? 15.744 84.949 -3.959 1.00 29.19 178 SER A O 1
ATOM 1448 N N . ILE A 1 179 ? 13.671 85.232 -3.063 1.00 34.66 179 ILE A N 1
ATOM 1449 C CA . ILE A 1 179 ? 12.774 84.615 -4.090 1.00 34.66 179 ILE A CA 1
ATOM 1450 C C . ILE A 1 179 ? 12.646 83.059 -4.023 1.00 34.66 179 ILE A C 1
ATOM 1452 O O . ILE A 1 179 ? 13.634 82.379 -3.786 1.00 34.66 179 ILE A O 1
ATOM 1456 N N . THR A 1 180 ? 11.504 82.402 -4.345 1.00 32.66 180 THR A N 1
ATOM 1457 C CA . THR A 1 180 ? 10.193 82.301 -3.616 1.00 32.66 180 THR A CA 1
ATOM 1458 C C . THR A 1 180 ? 9.230 81.240 -4.230 1.00 32.66 180 THR A C 1
ATOM 1460 O O . THR A 1 180 ? 9.171 81.151 -5.451 1.00 32.66 180 THR A O 1
ATOM 1463 N N . LYS A 1 181 ? 8.350 80.616 -3.402 1.00 35.81 181 LYS A N 1
ATOM 1464 C CA . LYS A 1 181 ? 7.080 79.872 -3.737 1.00 35.81 181 LYS A CA 1
ATOM 1465 C C . LYS A 1 181 ? 7.222 78.517 -4.493 1.00 35.81 181 LYS A C 1
ATOM 1467 O O . LYS A 1 181 ? 8.292 78.237 -5.008 1.00 35.81 181 LYS A O 1
ATOM 1472 N N . SER A 1 182 ? 6.246 77.580 -4.533 1.00 30.95 182 SER A N 1
ATOM 1473 C CA . SER A 1 182 ? 4.755 77.610 -4.372 1.00 30.95 182 SER A CA 1
ATOM 1474 C C . SER A 1 182 ? 4.213 76.273 -3.749 1.00 30.95 182 SER A C 1
ATOM 1476 O O . SER A 1 182 ? 4.849 75.254 -3.980 1.00 30.95 182 SER A O 1
ATOM 1478 N N . GLN A 1 183 ? 3.229 76.215 -2.812 1.00 36.75 183 GLN A N 1
ATOM 1479 C CA . GLN A 1 183 ? 1.729 76.117 -2.945 1.00 36.75 183 GLN A CA 1
ATOM 1480 C C . GLN A 1 183 ? 1.211 74.827 -3.658 1.00 36.75 183 GLN A C 1
ATOM 1482 O O . GLN A 1 183 ? 1.726 74.569 -4.738 1.00 36.75 183 GLN A O 1
ATOM 1487 N N . LEU A 1 184 ? 0.216 73.992 -3.246 1.00 32.94 184 LEU A N 1
ATOM 1488 C CA . LEU A 1 184 ? -0.839 73.834 -2.172 1.00 32.94 184 LEU A CA 1
ATOM 1489 C C . LEU A 1 184 ? -1.058 72.288 -1.908 1.00 32.94 184 LEU A C 1
ATOM 1491 O O . LEU A 1 184 ? -0.233 71.543 -2.424 1.00 32.94 184 LEU A O 1
ATOM 1495 N N . ASN A 1 185 ? -2.018 71.629 -1.203 1.00 28.89 185 ASN A N 1
ATOM 1496 C CA . ASN A 1 185 ? -3.300 71.810 -0.432 1.00 28.89 185 ASN A CA 1
ATOM 1497 C C . ASN A 1 185 ? -3.397 70.616 0.612 1.00 28.89 185 ASN A C 1
ATOM 1499 O O . ASN A 1 185 ? -2.462 69.820 0.613 1.00 28.89 185 ASN A O 1
ATOM 1503 N N . ALA A 1 186 ? -4.313 70.342 1.578 1.00 31.16 186 ALA A N 1
ATOM 1504 C CA . ALA A 1 186 ? -5.737 70.600 1.960 1.00 31.16 186 ALA A CA 1
ATOM 1505 C C . ALA A 1 186 ? -6.828 69.665 1.327 1.00 31.16 186 ALA A C 1
ATOM 1507 O O . ALA A 1 186 ? -6.764 69.476 0.115 1.00 31.16 186 ALA A O 1
ATOM 1508 N N . SER A 1 187 ? -7.851 69.091 2.021 1.00 31.03 187 SER A N 1
ATOM 1509 C CA . SER A 1 187 ? -8.228 69.013 3.474 1.00 31.03 187 SER A CA 1
ATOM 1510 C C . SER A 1 187 ? -9.435 68.044 3.783 1.00 31.03 187 SER A C 1
ATOM 1512 O O . SER A 1 187 ? -10.038 67.531 2.847 1.00 31.03 187 SER A O 1
ATOM 1514 N N . GLU A 1 188 ? -9.802 67.868 5.083 1.00 30.61 188 GLU A N 1
ATOM 1515 C CA . GLU A 1 188 ? -11.153 67.500 5.658 1.00 30.61 188 GLU A CA 1
ATOM 1516 C C . GLU A 1 188 ? -11.674 66.017 5.641 1.00 30.61 188 GLU A C 1
ATOM 1518 O O . GLU A 1 188 ? -11.247 65.238 4.799 1.00 30.61 188 GLU A O 1
ATOM 1523 N N . HIS A 1 189 ? -12.560 65.499 6.544 1.00 30.97 189 HIS A N 1
ATOM 1524 C CA . HIS A 1 189 ? -13.292 66.055 7.726 1.00 30.97 189 HIS A CA 1
ATOM 1525 C C . HIS A 1 189 ? -13.870 65.006 8.761 1.00 30.97 189 HIS A C 1
ATOM 1527 O O . HIS A 1 189 ? -14.322 63.937 8.365 1.00 30.97 189 HIS A O 1
ATOM 1533 N N . HIS A 1 190 ? -14.021 65.422 10.041 1.00 29.81 190 HIS A N 1
ATOM 1534 C CA . HIS A 1 190 ? -15.095 65.128 11.054 1.00 29.81 190 HIS A CA 1
ATOM 1535 C C . HIS A 1 190 ? -15.229 63.823 11.917 1.00 29.81 190 HIS A C 1
ATOM 1537 O O . HIS A 1 190 ? -14.390 62.931 11.873 1.00 29.81 190 HIS A O 1
ATOM 1543 N N . GLU A 1 191 ? -16.203 63.840 12.867 1.00 24.34 191 GLU A N 1
ATOM 1544 C CA . GLU A 1 191 ? -16.113 63.364 14.280 1.00 24.34 191 GLU A CA 1
ATOM 1545 C C . GLU A 1 191 ? -17.499 63.120 14.980 1.00 24.34 191 GLU A C 1
ATOM 1547 O O . GLU A 1 191 ? -18.405 63.922 14.766 1.00 24.34 191 GLU A O 1
ATOM 1552 N N . ALA A 1 192 ? -17.647 62.095 15.861 1.00 27.34 192 ALA A N 1
ATOM 1553 C CA . ALA A 1 192 ? -18.573 61.961 17.042 1.00 27.34 192 ALA A CA 1
ATOM 1554 C C . ALA A 1 192 ? -18.361 60.568 17.737 1.00 27.34 192 ALA A C 1
ATOM 1556 O O . ALA A 1 192 ? -17.984 59.638 17.032 1.00 27.34 192 ALA A O 1
ATOM 1557 N N . LYS A 1 193 ? -18.427 60.278 19.063 1.00 26.56 193 LYS A N 1
ATOM 1558 C CA . LYS A 1 193 ? -19.364 60.536 20.210 1.00 26.56 193 LYS A CA 1
ATOM 1559 C C . LYS A 1 193 ? -20.711 59.756 20.116 1.00 26.56 193 LYS A C 1
ATOM 1561 O O . LYS A 1 193 ? -21.294 59.752 19.046 1.00 26.56 193 LYS A O 1
ATOM 1566 N N . SER A 1 194 ? -21.295 59.092 21.141 1.00 28.00 194 SER A N 1
ATOM 1567 C CA . SER A 1 194 ? -21.138 59.145 22.623 1.00 28.00 194 SER A CA 1
ATOM 1568 C C . SER A 1 194 ? -21.533 57.836 23.383 1.00 28.00 194 SER A C 1
ATOM 1570 O O . SER A 1 194 ? -22.074 56.905 22.804 1.00 28.00 194 SER A O 1
ATOM 1572 N N . THR A 1 195 ? -21.299 57.841 24.705 1.00 23.47 195 THR A N 1
ATOM 1573 C CA . THR A 1 195 ? -21.606 56.909 25.832 1.00 23.47 195 THR A CA 1
ATOM 1574 C C . THR A 1 195 ? -23.046 56.384 26.067 1.00 23.47 195 THR A C 1
ATOM 1576 O O . THR A 1 195 ? -23.993 57.137 25.854 1.00 23.47 195 THR A O 1
ATOM 1579 N N . SER A 1 196 ? -23.184 55.224 26.750 1.00 28.00 196 SER A N 1
ATOM 1580 C CA . SER A 1 196 ? -24.242 54.908 27.759 1.00 28.00 196 SER A CA 1
ATOM 1581 C C . SER A 1 196 ? -23.885 53.676 28.645 1.00 28.00 196 SER A C 1
ATOM 1583 O O . SER A 1 196 ? -22.883 53.018 28.375 1.00 28.00 196 SER A O 1
ATOM 1585 N N . GLU A 1 197 ? -24.661 53.369 29.704 1.00 24.88 197 GLU A N 1
ATOM 1586 C CA . GLU A 1 197 ? -24.275 52.493 30.848 1.00 24.88 197 GLU A CA 1
ATOM 1587 C C . GLU A 1 197 ? -25.277 51.347 31.191 1.00 24.88 197 GLU A C 1
ATOM 1589 O O . GLU A 1 197 ? -26.402 51.354 30.702 1.00 24.88 197 GLU A O 1
ATOM 1594 N N . SER A 1 198 ? -24.907 50.482 32.165 1.00 25.31 198 SER A N 1
ATOM 1595 C CA . SER A 1 198 ? -25.781 49.646 33.046 1.00 25.31 198 SER A CA 1
ATOM 1596 C C . SER A 1 198 ? -26.511 48.400 32.470 1.00 25.31 198 SER A C 1
ATOM 1598 O O . SER A 1 198 ? -26.736 48.322 31.271 1.00 25.31 198 SER A O 1
ATOM 1600 N N . SER A 1 199 ? -26.972 47.396 33.254 1.00 27.33 199 SER A N 1
ATOM 1601 C CA . SER A 1 199 ? -26.538 46.821 34.564 1.00 27.33 199 SER A CA 1
ATOM 1602 C C . SER A 1 199 ? -27.327 45.524 34.930 1.00 27.33 199 SER A C 1
ATOM 1604 O O . SER A 1 199 ? -28.491 45.390 34.559 1.00 27.33 199 SER A O 1
ATOM 1606 N N . SER A 1 200 ? -26.750 44.628 35.761 1.00 26.34 200 SER A N 1
ATOM 1607 C CA . SER A 1 200 ? -27.415 43.482 36.463 1.00 26.34 200 SER A CA 1
ATOM 1608 C C . SER A 1 200 ? -28.014 42.350 35.573 1.00 26.34 200 SER A C 1
ATOM 1610 O O . SER A 1 200 ? -27.992 42.475 34.356 1.00 26.34 200 SER A O 1
ATOM 1612 N N . SER A 1 201 ? -28.487 41.183 36.055 1.00 28.23 201 SER A N 1
ATOM 1613 C CA . SER A 1 201 ? -28.611 40.583 37.408 1.00 28.23 201 SER A CA 1
ATOM 1614 C C . SER A 1 201 ? -28.423 39.036 37.371 1.00 28.23 201 SER A C 1
ATOM 1616 O O . SER A 1 201 ? -28.134 38.462 36.323 1.00 28.23 201 SER A O 1
ATOM 1618 N N . MET A 1 202 ? -28.542 38.351 38.520 1.00 27.11 202 MET A N 1
ATOM 1619 C CA . MET A 1 202 ? -28.474 36.880 38.669 1.00 27.11 202 MET A CA 1
ATOM 1620 C C . MET A 1 202 ? -29.870 36.238 38.678 1.00 27.11 202 MET A C 1
ATOM 1622 O O . MET A 1 202 ? -30.792 36.868 39.184 1.00 27.11 202 MET A O 1
ATOM 1626 N N . GLU A 1 203 ? -29.979 34.941 38.354 1.00 28.14 203 GLU A N 1
ATOM 1627 C CA . GLU A 1 203 ? -30.900 34.052 39.088 1.00 28.14 203 GLU A CA 1
ATOM 1628 C C . GLU A 1 203 ? -30.476 32.567 39.070 1.00 28.14 203 GLU A C 1
ATOM 1630 O O . GLU A 1 203 ? -29.579 32.164 38.328 1.00 28.14 203 GLU A O 1
ATOM 1635 N N . GLN A 1 204 ? -31.075 31.769 39.960 1.00 27.14 204 GLN A N 1
ATOM 1636 C CA . GLN A 1 204 ? -30.867 30.323 40.127 1.00 27.14 204 GLN A CA 1
ATOM 1637 C C . GLN A 1 204 ? -32.186 29.591 39.862 1.00 27.14 204 GLN A C 1
ATOM 1639 O O . GLN A 1 204 ? -33.240 30.142 40.161 1.00 27.14 204 GLN A O 1
ATOM 1644 N N . ASP A 1 205 ? -32.138 28.320 39.451 1.00 29.31 205 ASP A N 1
ATOM 1645 C CA . ASP A 1 205 ? -33.316 27.445 39.515 1.00 29.31 205 ASP A CA 1
ATOM 1646 C C . ASP A 1 205 ? -32.984 26.088 40.165 1.00 29.31 205 ASP A C 1
ATOM 1648 O O . ASP A 1 205 ? -31.837 25.628 40.170 1.00 29.31 205 ASP A O 1
ATOM 1652 N N . LYS A 1 206 ? -33.984 25.491 40.817 1.00 26.98 206 LYS A N 1
ATOM 1653 C CA . LYS A 1 206 ? -33.841 24.515 41.902 1.00 26.98 206 LYS A CA 1
ATOM 1654 C C . LYS A 1 206 ? -34.990 23.508 41.858 1.00 26.98 206 LYS A C 1
ATOM 1656 O O . LYS A 1 206 ? -36.014 23.686 42.517 1.00 26.98 206 LYS A O 1
ATOM 1661 N N . PHE A 1 207 ? -34.803 22.413 41.124 1.00 27.12 207 PHE A N 1
ATOM 1662 C CA . PHE A 1 207 ? -35.842 21.389 41.013 1.00 27.12 207 PHE A CA 1
ATOM 1663 C C . PHE A 1 207 ? -35.969 20.503 42.265 1.00 27.12 207 PHE A C 1
ATOM 1665 O O . PHE A 1 207 ? -34.990 20.198 42.953 1.00 27.12 207 PHE A O 1
ATOM 1672 N N . THR A 1 208 ? -37.207 20.117 42.574 1.00 26.80 208 THR A N 1
ATOM 1673 C CA . THR A 1 208 ? -37.598 19.554 43.876 1.00 26.80 208 THR A CA 1
ATOM 1674 C C . THR A 1 208 ? -37.451 18.030 43.943 1.00 26.80 208 THR A C 1
ATOM 1676 O O . THR A 1 208 ? -37.530 17.318 42.946 1.00 26.80 208 THR A O 1
ATOM 1679 N N . LYS A 1 209 ? -37.222 17.527 45.161 1.00 26.06 209 LYS A N 1
ATOM 1680 C CA . LYS A 1 209 ? -37.009 16.116 45.498 1.00 26.06 209 LYS A CA 1
ATOM 1681 C C . LYS A 1 209 ? -38.309 15.472 45.990 1.00 26.06 209 LYS A C 1
ATOM 1683 O O . LYS A 1 209 ? -38.727 15.748 47.112 1.00 26.06 209 LYS A O 1
ATOM 1688 N N . GLU A 1 210 ? -38.893 14.577 45.200 1.00 27.56 210 GLU A N 1
ATOM 1689 C CA . GLU A 1 210 ? -40.034 13.756 45.630 1.00 27.56 210 GLU A CA 1
ATOM 1690 C C . GLU A 1 210 ? -39.603 12.464 46.349 1.00 27.56 210 GLU A C 1
ATOM 1692 O O . GLU A 1 210 ? -38.450 12.026 46.275 1.00 27.56 210 GLU A O 1
ATOM 1697 N N . LYS A 1 211 ? -40.541 11.878 47.103 1.00 26.05 211 LYS A N 1
ATOM 1698 C CA . LYS A 1 211 ? -40.341 10.734 48.002 1.00 26.05 211 LYS A CA 1
ATOM 1699 C C . LYS A 1 211 ? -41.540 9.779 47.879 1.00 26.05 211 LYS A C 1
ATOM 1701 O O . LYS A 1 211 ? -42.643 10.208 48.203 1.00 26.05 211 LYS A O 1
ATOM 1706 N N . PRO A 1 212 ? -41.350 8.502 47.496 1.00 30.36 212 PRO A N 1
ATOM 1707 C CA . PRO A 1 212 ? -42.402 7.494 47.602 1.00 30.36 212 PRO A CA 1
ATOM 1708 C C . PRO A 1 212 ? -42.789 7.218 49.062 1.00 30.36 212 PRO A C 1
ATOM 1710 O O . PRO A 1 212 ? -41.968 7.335 49.978 1.00 30.36 212 PRO A O 1
ATOM 1713 N N . GLU A 1 213 ? -44.048 6.855 49.276 1.00 27.08 213 GLU A N 1
ATOM 1714 C CA . GLU A 1 213 ? -44.598 6.563 50.599 1.00 27.08 213 GLU A CA 1
ATOM 1715 C C . GLU A 1 213 ? -44.268 5.145 51.084 1.00 27.08 213 GLU A C 1
ATOM 1717 O O . GLU A 1 213 ? -43.883 4.263 50.318 1.00 27.08 213 GLU A O 1
ATOM 1722 N N . GLU A 1 214 ? -44.420 4.937 52.390 1.00 24.67 214 GLU A N 1
ATOM 1723 C CA . GLU A 1 214 ? -44.114 3.692 53.089 1.00 24.67 214 GLU A CA 1
ATOM 1724 C C . GLU A 1 214 ? -45.420 3.123 53.653 1.00 24.67 214 GLU A C 1
ATOM 1726 O O . GLU A 1 214 ? -45.992 3.685 54.586 1.00 24.67 214 GLU A O 1
ATOM 1731 N N . GLN A 1 215 ? -45.923 2.036 53.060 1.00 28.81 215 GLN A N 1
ATOM 1732 C CA . GLN A 1 215 ? -47.132 1.349 53.524 1.00 28.81 215 GLN A CA 1
ATOM 1733 C C . GLN A 1 215 ? -46.756 0.066 54.268 1.00 28.81 215 GLN A C 1
ATOM 1735 O O . GLN A 1 215 ? -46.092 -0.816 53.724 1.00 28.81 215 GLN A O 1
ATOM 1740 N N . THR A 1 216 ? -47.201 -0.041 55.518 1.00 27.81 216 THR A N 1
ATOM 1741 C CA . THR A 1 216 ? -47.118 -1.268 56.319 1.00 27.81 216 THR A CA 1
ATOM 1742 C C . THR A 1 216 ? -48.336 -2.160 56.066 1.00 27.81 216 THR A C 1
ATOM 1744 O O . THR A 1 216 ? -49.377 -1.694 55.599 1.00 27.81 216 THR A O 1
ATOM 1747 N N . PRO A 1 217 ? -48.229 -3.458 56.392 1.00 31.81 217 PRO A N 1
ATOM 1748 C CA . PRO A 1 217 ? -49.075 -3.910 57.494 1.00 31.81 217 PRO A CA 1
ATOM 1749 C C . PRO A 1 217 ? -48.385 -4.835 58.513 1.00 31.81 217 PRO A C 1
ATOM 1751 O O . PRO A 1 217 ? -47.372 -5.484 58.266 1.00 31.81 217 PRO A O 1
ATOM 1754 N N . SER A 1 218 ? -49.022 -4.886 59.679 1.00 29.36 218 SER A N 1
ATOM 1755 C CA . SER A 1 218 ? -48.934 -5.891 60.746 1.00 29.36 218 SER A CA 1
ATOM 1756 C C . SER A 1 218 ? -49.009 -7.356 60.273 1.00 29.36 218 SER A C 1
ATOM 1758 O O . SER A 1 218 ? -49.647 -7.620 59.260 1.00 29.36 218 SER A O 1
ATOM 1760 N N . SER A 1 219 ? -48.589 -8.387 61.022 1.00 31.77 219 SER A N 1
ATOM 1761 C CA . SER A 1 219 ? -47.624 -8.550 62.135 1.00 31.77 219 SER A CA 1
ATOM 1762 C C . SER A 1 219 ? -47.740 -10.003 62.639 1.00 31.77 219 SER A C 1
ATOM 1764 O O . SER A 1 219 ? -48.852 -10.398 62.980 1.00 31.77 219 SER A O 1
ATOM 1766 N N . ASP A 1 220 ? -46.651 -10.771 62.769 1.00 33.44 220 ASP A N 1
ATOM 1767 C CA . ASP A 1 220 ? -46.675 -12.052 63.512 1.00 33.44 220 ASP A CA 1
ATOM 1768 C C . ASP A 1 220 ? -45.256 -12.459 64.002 1.00 33.44 220 ASP A C 1
ATOM 1770 O O . ASP A 1 220 ? -44.336 -12.546 63.178 1.00 33.44 220 ASP A O 1
ATOM 1774 N N . PRO A 1 221 ? -44.999 -12.656 65.315 1.00 42.00 221 PRO A N 1
ATOM 1775 C CA . PRO A 1 221 ? -43.643 -12.834 65.849 1.00 42.00 221 PRO A CA 1
ATOM 1776 C C . PRO A 1 221 ? -43.232 -14.318 65.977 1.00 42.00 221 PRO A C 1
ATOM 1778 O O . PRO A 1 221 ? -43.298 -14.897 67.059 1.00 42.00 221 PRO A O 1
ATOM 1781 N N . GLY A 1 222 ? -42.774 -14.941 64.878 1.00 43.50 222 GLY A N 1
ATOM 1782 C CA . GLY A 1 222 ? -42.659 -16.414 64.807 1.00 43.50 222 GLY A CA 1
ATOM 1783 C C . GLY A 1 222 ? -41.313 -17.079 64.455 1.00 43.50 222 GLY A C 1
ATOM 1784 O O . GLY A 1 222 ? -41.188 -18.284 64.680 1.00 43.50 222 GLY A O 1
ATOM 1785 N N . LYS A 1 223 ? -40.304 -16.392 63.884 1.00 39.91 223 LYS A N 1
ATOM 1786 C CA . LYS A 1 223 ? -38.987 -17.014 63.580 1.00 39.91 223 LYS A CA 1
ATOM 1787 C C . LYS A 1 223 ? -37.891 -16.018 63.192 1.00 39.91 223 LYS A C 1
ATOM 1789 O O . LYS A 1 223 ? -38.109 -15.163 62.343 1.00 39.91 223 LYS A O 1
ATOM 1794 N N . LEU A 1 224 ? -36.679 -16.225 63.713 1.00 38.94 224 LEU A N 1
ATOM 1795 C CA . LEU A 1 224 ? -35.440 -15.655 63.166 1.00 38.94 224 LEU A CA 1
ATOM 1796 C C . LEU A 1 224 ? -35.057 -16.391 61.866 1.00 38.94 224 LEU A C 1
ATOM 1798 O O . LEU A 1 224 ? -34.768 -17.592 61.922 1.00 38.94 224 LEU A O 1
ATOM 1802 N N . PRO A 1 225 ? -34.989 -15.716 60.703 1.00 41.25 225 PRO A N 1
ATOM 1803 C CA . PRO A 1 225 ? -34.330 -16.268 59.529 1.00 41.25 225 PRO A CA 1
ATOM 1804 C C . PRO A 1 225 ? -32.818 -16.287 59.774 1.00 41.25 225 PRO A C 1
ATOM 1806 O O . PRO A 1 225 ? -32.239 -15.293 60.214 1.00 41.25 225 PRO A O 1
ATOM 1809 N N . LYS A 1 226 ? -32.149 -17.398 59.452 1.00 50.47 226 LYS A N 1
ATOM 1810 C CA . LYS A 1 226 ? -30.679 -17.404 59.364 1.00 50.47 226 LYS A CA 1
ATOM 1811 C C . LYS A 1 226 ? -30.262 -16.425 58.252 1.00 50.47 226 LYS A C 1
ATOM 1813 O O . LYS A 1 226 ? -30.927 -16.429 57.212 1.00 50.47 226 LYS A O 1
ATOM 1818 N N . PRO A 1 227 ? -29.191 -15.625 58.415 1.00 44.09 227 PRO A N 1
ATOM 1819 C CA . PRO A 1 227 ? -28.741 -14.716 57.365 1.00 44.09 227 PRO A CA 1
ATOM 1820 C C . PRO A 1 227 ? -28.380 -15.524 56.115 1.00 44.09 227 PRO A C 1
ATOM 1822 O O . PRO A 1 227 ? -27.452 -16.332 56.127 1.00 44.09 227 PRO A O 1
ATOM 1825 N N . SER A 1 228 ? -29.154 -15.348 55.046 1.00 52.72 228 SER A N 1
ATOM 1826 C CA . SER A 1 228 ? -28.911 -16.019 53.773 1.00 52.72 228 SER A CA 1
ATOM 1827 C C . SER A 1 228 ? -27.820 -15.285 52.993 1.00 52.72 228 SER A C 1
ATOM 1829 O O . SER A 1 228 ? -27.697 -14.062 53.059 1.00 52.72 228 SER A O 1
ATOM 1831 N N . ASN A 1 229 ? -27.050 -16.018 52.184 1.00 50.88 229 ASN A N 1
ATOM 1832 C CA . ASN A 1 229 ? -25.939 -15.474 51.385 1.00 50.88 229 ASN A CA 1
ATOM 1833 C C . ASN A 1 229 ? -26.395 -14.605 50.182 1.00 50.88 229 ASN A C 1
ATOM 1835 O O . ASN A 1 229 ? -25.667 -14.456 49.202 1.00 50.88 229 ASN A O 1
ATOM 1839 N N . SER A 1 230 ? -27.591 -14.011 50.264 1.00 54.00 230 SER A N 1
ATOM 1840 C CA . SER A 1 230 ? -28.252 -13.185 49.243 1.00 54.00 230 SER A CA 1
ATOM 1841 C C . SER A 1 230 ? -27.338 -12.098 48.661 1.00 54.00 230 SER A C 1
ATOM 1843 O O . SER A 1 230 ? -27.242 -11.951 47.443 1.00 54.00 230 SER A O 1
ATOM 1845 N N . LEU A 1 231 ? -26.567 -11.416 49.520 1.00 48.69 231 LEU A N 1
ATOM 1846 C CA . LEU A 1 231 ? -25.666 -10.319 49.139 1.00 48.69 231 LEU A CA 1
ATOM 1847 C C . LEU A 1 231 ? -24.603 -10.707 48.093 1.00 48.69 231 LEU A C 1
ATOM 1849 O O . LEU A 1 231 ? -24.131 -9.840 47.358 1.00 48.69 231 LEU A O 1
ATOM 1853 N N . PHE A 1 232 ? -24.235 -11.989 47.994 1.00 48.50 232 PHE A N 1
ATO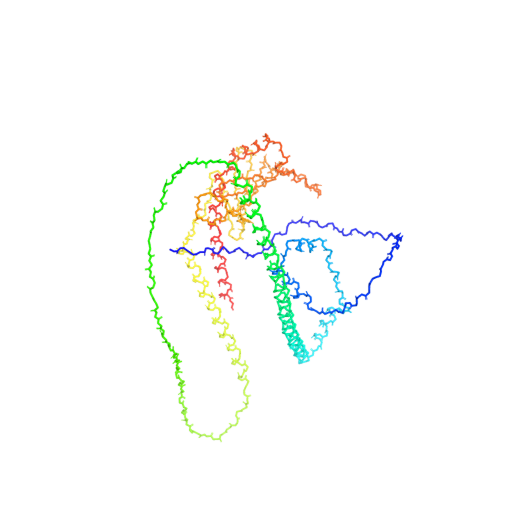M 1854 C CA . PHE A 1 232 ? -23.306 -12.472 46.968 1.00 48.50 232 PHE A CA 1
ATOM 1855 C C . PHE A 1 232 ? -23.986 -12.680 45.607 1.00 48.50 232 PHE A C 1
ATOM 1857 O O . PHE A 1 232 ? -23.355 -12.446 44.580 1.00 48.50 232 PHE A O 1
ATOM 1864 N N . SER A 1 233 ? -25.273 -13.044 45.585 1.00 52.88 233 SER A N 1
ATOM 1865 C CA . SER A 1 233 ? -26.048 -13.219 44.349 1.00 52.88 233 SER A CA 1
ATOM 1866 C C . SER A 1 233 ? -26.344 -11.870 43.684 1.00 52.88 233 SER A C 1
ATOM 1868 O O . SER A 1 233 ? -25.968 -11.632 42.534 1.00 52.88 233 SER A O 1
ATOM 1870 N N . THR A 1 234 ? -26.906 -10.922 44.443 1.00 56.56 234 THR A N 1
ATOM 1871 C CA . THR A 1 234 ? -27.287 -9.593 43.930 1.00 56.56 234 THR A CA 1
ATOM 1872 C C . THR A 1 234 ? -26.088 -8.814 43.383 1.00 56.56 234 THR A C 1
ATOM 1874 O O . THR A 1 234 ? -26.213 -8.073 42.409 1.00 56.56 234 THR A O 1
ATOM 1877 N N . ARG A 1 235 ? -24.898 -8.999 43.973 1.00 57.16 235 ARG A N 1
ATOM 1878 C CA . ARG A 1 235 ? -23.655 -8.353 43.522 1.00 57.16 235 ARG A CA 1
ATOM 1879 C C . ARG A 1 235 ? -23.185 -8.863 42.155 1.00 57.16 235 ARG A C 1
ATOM 1881 O O . ARG A 1 235 ? -22.667 -8.068 41.370 1.00 57.16 235 ARG A O 1
ATOM 1888 N N . THR A 1 236 ? -23.388 -10.147 41.865 1.00 67.94 236 THR A N 1
ATOM 1889 C CA . THR A 1 236 ? -23.093 -10.753 40.557 1.00 67.94 236 THR A CA 1
ATOM 1890 C C . THR A 1 236 ? -24.094 -10.272 39.510 1.00 67.94 236 THR A C 1
ATOM 1892 O O . THR A 1 236 ? -23.676 -9.693 38.509 1.00 67.94 236 THR A O 1
ATOM 1895 N N . TYR A 1 237 ? -25.396 -10.345 39.809 1.00 77.69 237 TYR A N 1
ATOM 1896 C CA . TYR A 1 237 ? -26.466 -9.859 38.928 1.00 77.69 237 TYR A CA 1
ATOM 1897 C C . TYR A 1 237 ? -26.295 -8.378 38.538 1.00 77.69 237 TYR A C 1
ATOM 1899 O O . TYR A 1 237 ? -26.359 -8.025 37.362 1.00 77.69 237 TYR A O 1
ATOM 1907 N N . ILE A 1 238 ? -25.982 -7.495 39.496 1.00 76.38 238 ILE A N 1
ATOM 1908 C CA . ILE A 1 238 ? -25.710 -6.072 39.209 1.00 76.38 238 ILE A CA 1
ATOM 1909 C C . ILE A 1 238 ? -24.455 -5.898 38.332 1.00 76.38 238 ILE A C 1
ATOM 1911 O O . ILE A 1 238 ? -24.391 -4.961 37.534 1.00 76.38 238 ILE A O 1
ATOM 1915 N N . SER A 1 239 ? -23.453 -6.778 38.442 1.00 80.19 239 SER A N 1
ATOM 1916 C CA . SER A 1 239 ? -22.290 -6.756 37.546 1.00 80.19 239 SER A CA 1
ATOM 1917 C C . SER A 1 239 ? -22.646 -7.219 36.132 1.00 80.19 239 SER A C 1
ATOM 1919 O O . SER A 1 239 ? -22.155 -6.630 35.174 1.00 80.19 239 SER A O 1
ATOM 1921 N N . GLU A 1 240 ? -23.502 -8.227 35.990 1.00 83.12 240 GLU A N 1
ATOM 1922 C CA . GLU A 1 240 ? -23.956 -8.765 34.702 1.00 83.12 240 GLU A CA 1
ATOM 1923 C C . GLU A 1 240 ? -24.880 -7.792 33.968 1.00 83.12 240 GLU A C 1
ATOM 1925 O O . GLU A 1 240 ? -24.619 -7.473 32.812 1.00 83.12 240 GLU A O 1
ATOM 1930 N N . MET A 1 241 ? -25.855 -7.192 34.656 1.00 87.44 241 MET A N 1
ATOM 1931 C CA . MET A 1 241 ? -26.703 -6.133 34.091 1.00 87.44 241 MET A CA 1
ATOM 1932 C C . MET A 1 241 ? -25.885 -4.930 33.594 1.00 87.44 241 MET A C 1
ATOM 1934 O O . MET A 1 241 ? -26.170 -4.380 32.532 1.00 87.44 241 MET A O 1
ATOM 1938 N N . ARG A 1 242 ? -24.817 -4.547 34.312 1.00 88.50 242 ARG A N 1
ATOM 1939 C CA . ARG A 1 242 ? -23.888 -3.489 33.867 1.00 88.50 242 ARG A CA 1
ATOM 1940 C C . ARG A 1 242 ? -23.035 -3.903 32.663 1.00 88.50 242 ARG A C 1
ATOM 1942 O O . ARG A 1 242 ? -22.713 -3.039 31.854 1.00 88.50 242 ARG A O 1
ATOM 1949 N N . LYS A 1 243 ? -22.673 -5.186 32.532 1.00 87.25 243 LYS A N 1
ATOM 1950 C CA . LYS A 1 243 ? -21.972 -5.715 31.346 1.00 87.25 243 LYS A CA 1
ATOM 1951 C C . LYS A 1 243 ? -22.896 -5.743 30.130 1.00 87.25 243 LYS A C 1
ATOM 1953 O O . LYS A 1 243 ? -22.497 -5.206 29.104 1.00 87.25 243 LYS A O 1
ATOM 1958 N N . SER A 1 244 ? -24.125 -6.256 30.271 1.00 88.38 244 SER A N 1
ATOM 1959 C CA . SER A 1 244 ? -25.132 -6.262 29.197 1.00 88.38 244 SER A CA 1
ATOM 1960 C C . SER A 1 244 ? -25.372 -4.846 28.694 1.00 88.38 244 SER A C 1
ATOM 1962 O O . SER A 1 244 ? -25.031 -4.554 27.559 1.00 88.38 244 SER A O 1
ATOM 1964 N N . ALA A 1 245 ? -25.789 -3.915 29.562 1.00 90.75 245 ALA A N 1
ATOM 1965 C CA . ALA A 1 245 ? -26.069 -2.534 29.160 1.00 90.75 245 ALA A CA 1
ATOM 1966 C C . ALA A 1 245 ? -24.872 -1.830 28.478 1.00 90.75 245 ALA A C 1
ATOM 1968 O O . ALA A 1 245 ? -25.061 -0.955 27.632 1.00 90.75 245 ALA A O 1
ATOM 1969 N N . PHE A 1 246 ? -23.636 -2.219 28.812 1.00 91.31 246 PHE A N 1
ATOM 1970 C CA . PHE A 1 246 ? -22.423 -1.755 28.139 1.00 91.31 246 PHE A CA 1
ATOM 1971 C C . PHE A 1 246 ? -22.211 -2.423 26.765 1.00 91.31 246 PHE A C 1
ATOM 1973 O O . PHE A 1 246 ? -21.952 -1.717 25.790 1.00 91.31 246 PHE A O 1
ATOM 1980 N N . GLN A 1 247 ? -22.369 -3.749 26.663 1.00 92.94 247 GLN A N 1
ATOM 1981 C CA . GLN A 1 247 ? -22.343 -4.497 25.397 1.00 92.94 247 GLN A CA 1
ATOM 1982 C C . GLN A 1 247 ? -23.438 -3.997 24.445 1.00 92.94 247 GLN A C 1
ATOM 1984 O O . GLN A 1 247 ? -23.132 -3.631 23.315 1.00 92.94 247 GLN A O 1
ATOM 1989 N N . ASP A 1 248 ? -24.679 -3.874 24.916 1.00 93.00 248 ASP A N 1
ATOM 1990 C CA . ASP A 1 248 ? -25.835 -3.356 24.181 1.00 93.00 248 ASP A CA 1
ATOM 1991 C C . ASP A 1 248 ? -25.589 -1.934 23.653 1.00 93.00 248 ASP A C 1
ATOM 1993 O O . ASP A 1 248 ? -25.892 -1.629 22.496 1.00 93.00 248 ASP A O 1
ATOM 1997 N N . ASN A 1 249 ? -24.970 -1.064 24.461 1.00 95.31 249 ASN A N 1
ATOM 1998 C CA . ASN A 1 249 ? -24.597 0.279 24.024 1.00 95.31 249 ASN A CA 1
ATOM 1999 C C . ASN A 1 249 ? -23.513 0.261 22.931 1.00 95.31 249 ASN A C 1
ATOM 2001 O O . ASN A 1 249 ? -23.644 0.990 21.948 1.00 95.31 249 ASN A O 1
ATOM 2005 N N . ILE A 1 250 ? -22.480 -0.583 23.049 1.00 95.25 250 ILE A N 1
ATOM 2006 C CA . ILE A 1 250 ? -21.463 -0.733 21.994 1.00 95.25 250 ILE A CA 1
ATOM 2007 C C . ILE A 1 250 ? -22.077 -1.331 20.725 1.00 95.25 250 ILE A C 1
ATOM 2009 O O . ILE A 1 250 ? -21.830 -0.819 19.638 1.00 95.25 250 ILE A O 1
ATOM 2013 N N . LEU A 1 251 ? -22.924 -2.356 20.831 1.00 95.88 251 LEU A N 1
ATOM 2014 C CA . LEU A 1 251 ? -23.602 -2.959 19.683 1.00 95.88 251 LEU A CA 1
ATOM 2015 C C . LEU A 1 251 ? -24.522 -1.961 18.975 1.00 95.88 251 LEU A C 1
ATOM 2017 O O . LEU A 1 251 ? -24.557 -1.929 17.748 1.00 95.88 251 LEU A O 1
ATOM 2021 N N . ARG A 1 252 ? -25.220 -1.099 19.722 1.00 95.88 252 ARG A N 1
ATOM 2022 C CA . ARG A 1 252 ? -25.999 0.020 19.170 1.00 95.88 252 ARG A CA 1
ATOM 2023 C C . ARG A 1 252 ? -25.114 1.023 18.422 1.00 95.88 252 ARG A C 1
ATOM 2025 O O . ARG A 1 252 ? -25.493 1.447 17.334 1.00 95.88 252 ARG A O 1
ATOM 2032 N N . LEU A 1 253 ? -23.953 1.381 18.974 1.00 96.62 253 LEU A N 1
ATOM 2033 C CA . LEU A 1 253 ? -22.998 2.288 18.325 1.00 96.62 253 LEU A CA 1
ATOM 2034 C C . LEU A 1 253 ? -22.401 1.665 17.054 1.00 96.62 253 LEU A C 1
ATOM 2036 O O . LEU A 1 253 ? -22.474 2.286 16.003 1.00 96.62 253 LEU A O 1
ATOM 2040 N N . LEU A 1 254 ? -21.920 0.419 17.107 1.00 96.00 254 LEU A N 1
ATOM 2041 C CA . LEU A 1 254 ? -21.378 -0.298 15.944 1.00 96.00 254 LEU A CA 1
ATOM 2042 C C . LEU A 1 254 ? -22.419 -0.470 14.830 1.00 96.00 254 LEU A C 1
ATOM 2044 O O . LEU A 1 254 ? -22.104 -0.262 13.664 1.00 96.00 254 LEU A O 1
ATOM 2048 N N . ARG A 1 255 ? -23.670 -0.813 15.169 1.00 96.56 255 ARG A N 1
ATOM 2049 C CA . ARG A 1 255 ? -24.766 -0.899 14.186 1.00 96.56 255 ARG A CA 1
ATOM 2050 C C . ARG A 1 255 ? -25.055 0.463 13.544 1.00 96.56 255 ARG A C 1
ATOM 2052 O O . ARG A 1 255 ? -25.285 0.504 12.342 1.00 96.56 255 ARG A O 1
ATOM 2059 N N . LYS A 1 256 ? -25.006 1.560 14.314 1.00 96.56 256 LYS A N 1
ATOM 2060 C CA . LYS A 1 256 ? -25.157 2.923 13.781 1.00 96.56 256 LYS A CA 1
ATOM 2061 C C . LYS A 1 256 ? -23.997 3.300 12.850 1.00 96.56 256 LYS A C 1
ATOM 2063 O O . LYS A 1 256 ? -24.254 3.853 11.791 1.00 96.56 256 LYS A O 1
ATOM 2068 N N . GLU A 1 257 ? -22.759 2.991 13.226 1.00 95.81 257 GLU A N 1
ATOM 2069 C CA . GLU A 1 257 ? -21.565 3.349 12.448 1.00 95.81 257 GLU A CA 1
ATOM 2070 C C . GLU A 1 257 ? -21.511 2.603 11.107 1.00 95.81 257 GLU A C 1
ATOM 2072 O O . GLU A 1 257 ? -21.313 3.212 10.061 1.00 95.81 257 GLU A O 1
ATOM 2077 N N . ILE A 1 258 ? -21.793 1.292 11.128 1.00 94.62 258 ILE A N 1
ATOM 2078 C CA . ILE A 1 258 ? -21.918 0.466 9.917 1.00 94.62 258 ILE A CA 1
ATOM 2079 C C . ILE A 1 258 ? -22.996 1.038 8.986 1.00 94.62 258 ILE A C 1
ATOM 2081 O O . ILE A 1 258 ? -22.767 1.151 7.786 1.00 94.62 258 ILE A O 1
ATOM 2085 N N . GLN A 1 259 ? -24.159 1.412 9.531 1.00 95.50 259 GLN A N 1
ATOM 2086 C CA . GLN A 1 259 ? -25.247 1.993 8.745 1.00 95.50 259 GLN A CA 1
ATOM 2087 C C . GLN A 1 259 ? -24.863 3.361 8.159 1.00 95.50 259 GLN A C 1
ATOM 2089 O O . GLN A 1 259 ? -25.132 3.617 6.990 1.00 95.50 259 GLN A O 1
ATOM 2094 N N . TYR A 1 260 ? -24.197 4.213 8.945 1.00 93.81 260 TYR A N 1
ATOM 2095 C CA . TYR A 1 260 ? -23.769 5.545 8.523 1.00 93.81 260 TYR A CA 1
ATOM 2096 C C . TYR A 1 260 ? -22.801 5.492 7.336 1.00 93.81 260 TYR A C 1
ATOM 2098 O O . TYR A 1 260 ? -23.028 6.184 6.348 1.00 93.81 260 TYR A O 1
ATOM 2106 N N . GLU A 1 261 ? -21.768 4.645 7.381 1.00 91.69 261 GLU A N 1
ATOM 2107 C CA . GLU A 1 261 ? -20.828 4.528 6.257 1.00 91.69 261 GLU A CA 1
ATOM 2108 C C . GLU A 1 261 ? -21.461 3.866 5.022 1.00 91.69 261 GLU A C 1
ATOM 2110 O O . GLU A 1 261 ? -21.214 4.319 3.904 1.00 91.69 261 GLU A O 1
ATOM 2115 N N . LEU A 1 262 ? -22.349 2.877 5.200 1.00 92.19 262 LEU A N 1
ATOM 2116 C CA . LEU A 1 262 ? -23.110 2.277 4.093 1.00 92.19 262 LEU A CA 1
ATOM 2117 C C . LEU A 1 262 ? -24.041 3.279 3.386 1.00 92.19 262 LEU A C 1
ATOM 2119 O O . LEU A 1 262 ? -24.186 3.208 2.169 1.00 92.19 262 LEU A O 1
ATOM 2123 N N . GLU A 1 263 ? -24.666 4.202 4.123 1.00 92.88 263 GLU A N 1
ATOM 2124 C CA . GLU A 1 263 ? -25.511 5.268 3.559 1.00 92.88 263 GLU A CA 1
ATOM 2125 C C . GLU A 1 263 ? -24.682 6.397 2.926 1.00 92.88 263 GLU A C 1
ATOM 2127 O O . GLU A 1 263 ? -25.061 6.950 1.893 1.00 92.88 263 GLU A O 1
ATOM 2132 N N . ARG A 1 264 ? -23.547 6.743 3.542 1.00 86.25 264 ARG A N 1
ATOM 2133 C CA . ARG A 1 264 ? -22.675 7.861 3.153 1.00 86.25 264 ARG A CA 1
ATOM 2134 C C . ARG A 1 264 ? -21.822 7.563 1.922 1.00 86.25 264 ARG A C 1
ATOM 2136 O O . ARG A 1 264 ? -21.612 8.456 1.103 1.00 86.25 264 ARG A O 1
ATOM 2143 N N . CYS A 1 265 ? -21.282 6.351 1.812 1.00 78.44 265 CYS A N 1
ATOM 2144 C CA . CYS A 1 265 ? -20.444 5.932 0.692 1.00 78.44 265 CYS A CA 1
ATOM 2145 C C . CYS A 1 265 ? -20.648 4.430 0.417 1.00 78.44 265 CYS A C 1
ATOM 2147 O O . CYS A 1 265 ? -19.847 3.609 0.870 1.00 78.44 265 CYS A O 1
ATOM 2149 N N . PRO A 1 266 ? -21.719 4.054 -0.313 1.00 84.75 266 PRO A N 1
ATOM 2150 C CA . PRO A 1 266 ? -21.993 2.662 -0.656 1.00 84.75 266 PRO A CA 1
ATOM 2151 C C . PRO A 1 266 ? -20.778 2.002 -1.336 1.00 84.75 266 PRO A C 1
ATOM 2153 O O . PRO A 1 266 ? -20.295 2.539 -2.338 1.00 84.75 266 PRO A O 1
ATOM 2156 N N . PRO A 1 267 ? -20.280 0.852 -0.838 1.00 85.44 267 PRO A N 1
ATOM 2157 C CA . PRO A 1 267 ? -19.148 0.161 -1.448 1.00 85.44 267 PRO A CA 1
ATOM 2158 C C . PRO A 1 267 ? -19.404 -0.188 -2.918 1.00 85.44 267 PRO A C 1
ATOM 2160 O O . PRO A 1 267 ? -20.415 -0.813 -3.256 1.00 85.44 267 PRO A O 1
ATOM 2163 N N . LYS A 1 268 ? -18.470 0.189 -3.797 1.00 87.50 268 LYS A N 1
ATOM 2164 C CA . LYS A 1 268 ? -18.464 -0.229 -5.204 1.00 87.50 268 LYS A CA 1
ATOM 2165 C C . LYS A 1 268 ? -18.141 -1.723 -5.275 1.00 87.50 268 LYS A C 1
ATOM 2167 O O . LYS A 1 268 ? -17.416 -2.255 -4.430 1.00 87.50 268 LYS A O 1
ATOM 2172 N N . GLN A 1 269 ? -18.640 -2.407 -6.304 1.00 83.06 269 GLN A N 1
ATOM 2173 C CA . GLN A 1 269 ? -18.214 -3.783 -6.570 1.00 83.06 269 GLN A CA 1
ATOM 2174 C C . GLN A 1 269 ? -16.715 -3.801 -6.929 1.00 83.06 269 GLN A C 1
ATOM 2176 O O . GLN A 1 269 ? -16.270 -2.910 -7.655 1.00 83.06 269 GLN A O 1
ATOM 2181 N N . PRO A 1 270 ? -15.926 -4.771 -6.429 1.00 77.56 270 PRO A N 1
ATOM 2182 C CA . PRO A 1 270 ? -14.503 -4.852 -6.735 1.00 77.56 270 PRO A CA 1
ATOM 2183 C C . PRO A 1 270 ? -14.291 -5.134 -8.226 1.00 77.56 270 PRO A C 1
ATOM 2185 O O . PRO A 1 270 ? -14.861 -6.074 -8.783 1.00 77.56 270 PRO A O 1
ATOM 2188 N N . ILE A 1 271 ? -13.464 -4.311 -8.868 1.00 85.31 271 ILE A N 1
ATOM 2189 C CA . ILE A 1 271 ? -13.117 -4.441 -10.285 1.00 85.31 271 ILE A CA 1
ATOM 2190 C C . ILE A 1 271 ? -12.189 -5.652 -10.450 1.00 85.31 271 ILE A C 1
ATOM 2192 O O . ILE A 1 271 ? -11.095 -5.680 -9.897 1.00 85.31 271 ILE A O 1
ATOM 2196 N N . THR A 1 272 ? -12.621 -6.662 -11.207 1.00 87.31 272 THR A N 1
ATOM 2197 C CA . THR A 1 272 ? -11.880 -7.927 -11.378 1.00 87.31 272 THR A CA 1
ATOM 2198 C C . THR A 1 272 ? -10.859 -7.903 -12.518 1.00 87.31 272 THR A C 1
ATOM 2200 O O . THR A 1 272 ? -10.011 -8.796 -12.599 1.00 87.31 272 THR A O 1
ATOM 2203 N N . GLN A 1 273 ? -10.927 -6.905 -13.402 1.00 90.50 273 GLN A N 1
ATOM 2204 C CA . GLN A 1 273 ? -10.005 -6.708 -14.521 1.00 90.50 273 GLN A CA 1
ATOM 2205 C C . GLN A 1 273 ? -9.722 -5.216 -14.719 1.00 90.50 273 GLN A C 1
ATOM 2207 O O . GLN A 1 273 ? -10.657 -4.424 -14.797 1.00 90.50 273 GLN A O 1
ATOM 2212 N N . PHE A 1 274 ? -8.444 -4.861 -14.825 1.00 91.38 274 PHE A N 1
ATOM 2213 C CA . PHE A 1 274 ? -7.964 -3.544 -15.241 1.00 91.38 274 PHE A CA 1
ATOM 2214 C C . PHE A 1 274 ? -7.138 -3.746 -16.515 1.00 91.38 274 PHE A C 1
ATOM 2216 O O . PHE A 1 274 ? -6.096 -4.400 -16.479 1.00 91.38 274 PHE A O 1
ATOM 2223 N N . ASP A 1 275 ? -7.661 -3.295 -17.654 1.00 91.00 275 ASP A N 1
ATOM 2224 C CA . ASP A 1 275 ? -7.170 -3.595 -19.004 1.00 91.00 275 ASP A CA 1
ATOM 2225 C C . ASP A 1 275 ? -6.839 -5.080 -19.237 1.00 91.00 275 ASP A C 1
ATOM 2227 O O . ASP A 1 275 ? -7.721 -5.915 -19.428 1.00 91.00 275 ASP A O 1
ATOM 2231 N N . SER A 1 276 ? -5.548 -5.422 -19.233 1.00 92.56 276 SER A N 1
ATOM 2232 C CA . SER A 1 276 ? -5.022 -6.781 -19.423 1.00 92.56 276 SER A CA 1
ATOM 2233 C C . SER A 1 276 ? -4.602 -7.470 -18.116 1.00 92.56 276 SER A C 1
ATOM 2235 O O . SER A 1 276 ? -4.070 -8.582 -18.148 1.00 92.56 276 SER A O 1
ATOM 2237 N N . PHE A 1 277 ? -4.789 -6.817 -16.968 1.00 95.75 277 PHE A N 1
ATOM 2238 C CA . PHE A 1 277 ? -4.498 -7.354 -15.645 1.00 95.75 277 PHE A CA 1
ATOM 2239 C C . PHE A 1 277 ? -5.757 -7.947 -15.010 1.00 95.75 277 PHE A C 1
ATOM 2241 O O . PHE A 1 277 ? -6.759 -7.266 -14.811 1.00 95.75 277 PHE A O 1
ATOM 2248 N N . THR A 1 278 ? -5.678 -9.213 -14.603 1.00 96.75 278 THR A N 1
ATOM 2249 C CA . THR A 1 278 ? -6.641 -9.801 -13.659 1.00 96.75 278 THR A CA 1
ATOM 2250 C C . THR A 1 278 ? -6.317 -9.330 -12.243 1.00 96.75 278 THR A C 1
ATOM 2252 O O . THR A 1 278 ? -5.157 -9.398 -11.831 1.00 96.75 278 THR A O 1
ATOM 2255 N N . VAL A 1 279 ? -7.324 -8.861 -11.507 1.00 97.00 279 VAL A N 1
ATOM 2256 C CA . VAL A 1 279 ? -7.192 -8.359 -10.132 1.00 97.00 279 VAL A CA 1
ATOM 2257 C C . VAL A 1 279 ? -7.616 -9.454 -9.151 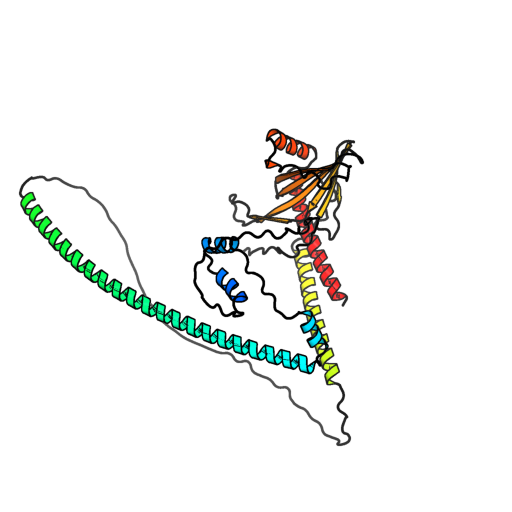1.00 97.00 279 VAL A C 1
ATOM 2259 O O . VAL A 1 279 ? -8.694 -10.034 -9.277 1.00 97.00 279 VAL A O 1
ATOM 2262 N N . ASP A 1 280 ? -6.758 -9.752 -8.179 1.00 95.31 280 ASP A N 1
ATOM 2263 C CA . ASP A 1 280 ? -6.967 -10.745 -7.123 1.00 95.31 280 ASP A CA 1
ATOM 2264 C C . ASP A 1 280 ? -6.863 -10.054 -5.758 1.00 95.31 280 ASP A C 1
ATOM 2266 O O . ASP A 1 280 ? -5.780 -9.669 -5.304 1.00 95.31 280 ASP A O 1
ATOM 2270 N N . ASP A 1 281 ? -8.026 -9.855 -5.144 1.00 94.75 281 ASP A N 1
ATOM 2271 C CA . ASP A 1 281 ? -8.225 -9.192 -3.860 1.00 94.75 281 ASP A CA 1
ATOM 2272 C C . ASP A 1 281 ? -8.865 -10.175 -2.872 1.00 94.75 281 ASP A C 1
ATOM 2274 O O . ASP A 1 281 ? -9.774 -10.940 -3.210 1.00 94.75 281 ASP A O 1
ATOM 2278 N N . ARG A 1 282 ? -8.360 -10.180 -1.637 1.00 92.69 282 ARG A N 1
ATOM 2279 C CA . ARG A 1 282 ? -8.701 -11.162 -0.607 1.00 92.69 282 ARG A CA 1
ATOM 2280 C C . ARG A 1 282 ? -9.127 -10.434 0.673 1.00 92.69 282 ARG A C 1
ATOM 2282 O O . ARG A 1 282 ? -8.296 -9.748 1.275 1.00 92.69 282 ARG A O 1
ATOM 2289 N N . PRO A 1 283 ? -10.394 -10.579 1.116 1.00 92.12 283 PRO A N 1
ATOM 2290 C CA . PRO A 1 283 ? -10.909 -9.868 2.282 1.00 92.12 283 PRO A CA 1
ATOM 2291 C C . PRO A 1 283 ? -10.075 -10.100 3.547 1.00 92.12 283 PRO A C 1
ATOM 2293 O O . PRO A 1 283 ? -9.936 -11.227 4.024 1.00 92.12 283 PRO A O 1
ATOM 2296 N N . GLY A 1 284 ? -9.560 -9.014 4.117 1.00 91.06 284 GLY A N 1
ATOM 2297 C CA . GLY A 1 284 ? -8.688 -9.003 5.288 1.00 91.06 284 GLY A CA 1
ATOM 2298 C C . GLY A 1 284 ? -7.189 -9.004 5.008 1.00 91.06 284 GLY A C 1
ATOM 2299 O O . GLY A 1 284 ? -6.422 -8.923 5.965 1.00 91.06 284 GLY A O 1
ATOM 2300 N N . GLU A 1 285 ? -6.757 -9.035 3.747 1.00 93.75 285 GLU A N 1
ATOM 2301 C CA . GLU A 1 285 ? -5.373 -8.721 3.387 1.00 93.75 285 GLU A CA 1
ATOM 2302 C C . GLU A 1 285 ? -5.231 -7.229 3.046 1.00 93.75 285 GLU A C 1
ATOM 2304 O O . GLU A 1 285 ? -6.073 -6.665 2.352 1.00 93.75 285 GLU A O 1
ATOM 2309 N N . GLN A 1 286 ? -4.154 -6.585 3.510 1.00 93.62 286 GLN A N 1
ATOM 2310 C CA . GLN A 1 286 ? -3.866 -5.160 3.264 1.00 93.62 286 GLN A CA 1
ATOM 2311 C C . GLN A 1 286 ? -3.065 -4.932 1.966 1.00 93.62 286 GLN A C 1
ATOM 2313 O O . GLN A 1 286 ? -2.190 -4.069 1.899 1.00 93.62 286 GLN A O 1
ATOM 2318 N N . TRP A 1 287 ? -3.355 -5.731 0.941 1.00 95.00 287 TRP A N 1
ATOM 2319 C CA . TRP A 1 287 ? -2.791 -5.624 -0.404 1.00 95.00 287 TRP A CA 1
ATOM 2320 C C . TRP A 1 287 ? -3.774 -6.179 -1.443 1.00 95.00 287 TRP A C 1
ATOM 2322 O O . TRP A 1 287 ? -4.748 -6.843 -1.080 1.00 95.00 287 TRP A O 1
ATOM 2332 N N . ILE A 1 288 ? -3.487 -5.961 -2.725 1.00 96.75 288 ILE A N 1
ATOM 2333 C CA . ILE A 1 288 ? -4.099 -6.679 -3.855 1.00 96.75 288 ILE A CA 1
ATOM 2334 C C . ILE A 1 288 ? -3.013 -7.192 -4.802 1.00 96.75 288 ILE A C 1
ATOM 2336 O O . ILE A 1 288 ? -1.853 -6.774 -4.723 1.00 96.75 288 ILE A O 1
ATOM 2340 N N . LYS A 1 289 ? -3.379 -8.112 -5.701 1.00 97.44 289 LYS A N 1
ATOM 2341 C CA . LYS A 1 289 ? -2.440 -8.754 -6.628 1.00 97.44 289 LYS A CA 1
ATOM 2342 C C . LYS A 1 289 ? -2.956 -8.662 -8.057 1.00 97.44 289 LYS A C 1
ATOM 2344 O O . LYS A 1 289 ? -3.954 -9.293 -8.388 1.00 97.44 289 LYS A O 1
ATOM 2349 N N . LEU A 1 290 ? -2.268 -7.911 -8.910 1.00 97.62 290 LEU A N 1
ATOM 2350 C CA . LEU A 1 290 ? -2.571 -7.851 -10.339 1.00 97.62 290 LEU A CA 1
ATOM 2351 C C . LEU A 1 290 ? -1.707 -8.878 -11.077 1.00 97.62 290 LEU A C 1
ATOM 2353 O O . LEU A 1 290 ? -0.530 -9.059 -10.753 1.00 97.62 290 LEU A O 1
ATOM 2357 N N . ARG A 1 291 ? -2.274 -9.558 -12.077 1.00 95.94 291 ARG A N 1
ATOM 2358 C CA . ARG A 1 291 ? -1.556 -10.528 -12.921 1.00 95.94 291 ARG A CA 1
ATOM 2359 C C . ARG A 1 291 ? -1.897 -10.351 -14.393 1.00 95.94 291 ARG A C 1
ATOM 2361 O O . ARG A 1 291 ? -3.076 -10.368 -14.747 1.00 95.94 291 ARG A O 1
ATOM 2368 N N . ARG A 1 292 ? -0.865 -10.267 -15.234 1.00 94.31 292 ARG A N 1
ATOM 2369 C CA . ARG A 1 292 ? -0.932 -10.151 -16.700 1.00 94.31 292 ARG A CA 1
ATOM 2370 C C . ARG A 1 292 ? 0.100 -11.080 -17.342 1.00 94.31 292 ARG A C 1
ATOM 2372 O O . ARG A 1 292 ? 1.192 -11.255 -16.807 1.00 94.31 292 ARG A O 1
ATOM 2379 N N . LYS A 1 293 ? -0.226 -11.631 -18.513 1.00 93.19 293 LYS A N 1
ATOM 2380 C CA . LYS A 1 293 ? 0.764 -12.195 -19.443 1.00 93.19 293 LYS A CA 1
ATOM 2381 C C . LYS A 1 293 ? 1.070 -11.167 -20.527 1.00 93.19 293 LYS A C 1
ATOM 2383 O O . LYS A 1 293 ? 0.152 -10.524 -21.035 1.00 93.19 293 LYS A O 1
ATOM 2388 N N . PHE A 1 294 ? 2.345 -10.996 -20.851 1.00 91.62 294 PHE A N 1
ATOM 2389 C CA . PHE A 1 294 ? 2.830 -10.043 -21.842 1.00 91.62 294 PHE A CA 1
ATOM 2390 C C . PHE A 1 294 ? 3.564 -10.802 -22.957 1.00 91.62 294 PHE A C 1
ATOM 2392 O O . PHE A 1 294 ? 4.641 -11.376 -22.764 1.00 91.62 294 PHE A O 1
ATOM 2399 N N . GLY A 1 295 ? 2.907 -10.891 -24.117 1.00 86.75 295 GLY A N 1
ATOM 2400 C CA . GLY A 1 295 ? 3.254 -11.863 -25.156 1.00 86.75 295 GLY A CA 1
ATOM 2401 C C . GLY A 1 295 ? 3.240 -13.311 -24.641 1.00 86.75 295 GLY A C 1
ATOM 2402 O O . GLY A 1 295 ? 2.636 -13.628 -23.615 1.00 86.75 295 GLY A O 1
ATOM 2403 N N . ASP A 1 296 ? 3.955 -14.195 -25.337 1.00 82.50 296 ASP A N 1
ATOM 2404 C CA . ASP A 1 296 ? 4.020 -15.628 -25.001 1.00 82.50 296 ASP A CA 1
ATOM 2405 C C . ASP A 1 296 ? 5.014 -15.965 -23.871 1.00 82.50 296 ASP A C 1
ATOM 2407 O O . ASP A 1 296 ? 5.188 -17.137 -23.534 1.00 82.50 296 ASP A O 1
ATOM 2411 N N . LYS A 1 297 ? 5.750 -14.970 -23.349 1.00 83.19 297 LYS A N 1
ATOM 2412 C CA . LYS A 1 297 ? 6.998 -15.199 -22.593 1.00 83.19 297 LYS A CA 1
ATOM 2413 C C . LYS A 1 297 ? 7.096 -14.480 -21.255 1.00 83.19 297 LYS A C 1
ATOM 2415 O O . LYS A 1 297 ? 7.776 -15.007 -20.381 1.00 83.19 297 LYS A O 1
ATOM 2420 N N . GLU A 1 298 ? 6.488 -13.305 -21.089 1.00 91.75 298 GLU A N 1
ATOM 2421 C CA . GLU A 1 298 ? 6.605 -12.521 -19.854 1.00 91.75 298 GLU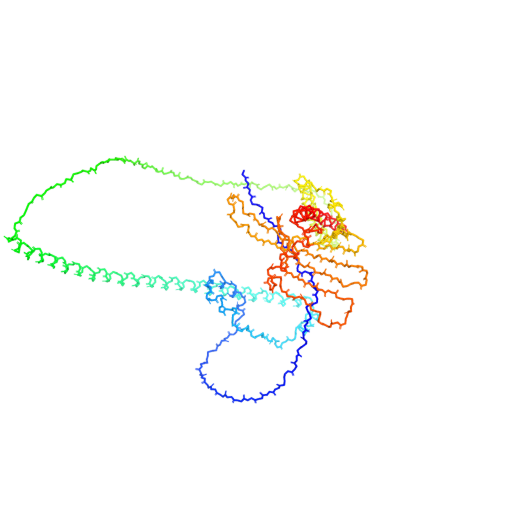 A CA 1
ATOM 2422 C C . GLU A 1 298 ? 5.373 -12.714 -18.958 1.00 91.75 298 GLU A C 1
ATOM 2424 O O . GLU A 1 298 ? 4.241 -12.435 -19.352 1.00 91.75 298 GLU A O 1
ATOM 2429 N N . ASP A 1 299 ? 5.602 -13.200 -17.739 1.00 93.94 299 ASP A N 1
ATOM 2430 C CA . ASP A 1 299 ? 4.610 -13.255 -16.665 1.00 93.94 299 ASP A CA 1
ATOM 2431 C C . ASP A 1 299 ? 4.831 -12.048 -15.742 1.00 93.94 299 ASP A C 1
ATOM 2433 O O . ASP A 1 299 ? 5.899 -11.900 -15.142 1.00 93.94 299 ASP A O 1
ATOM 2437 N N . ILE A 1 300 ? 3.822 -11.177 -15.639 1.00 96.00 300 ILE A N 1
ATOM 2438 C CA . ILE A 1 300 ? 3.859 -9.942 -14.846 1.00 96.00 300 ILE A CA 1
ATOM 2439 C C . ILE A 1 300 ? 2.917 -10.087 -13.650 1.00 96.00 300 ILE A C 1
ATOM 2441 O O . ILE A 1 300 ? 1.717 -10.340 -13.802 1.00 96.00 300 ILE A O 1
ATOM 2445 N N . LYS A 1 301 ? 3.459 -9.892 -12.447 1.00 96.62 301 LYS A N 1
ATOM 2446 C CA . LYS A 1 301 ? 2.736 -9.934 -11.172 1.00 96.62 301 LYS A CA 1
ATOM 2447 C C . LYS A 1 301 ? 3.041 -8.674 -10.372 1.00 96.62 301 LYS A C 1
ATOM 2449 O O . LYS A 1 301 ? 4.180 -8.472 -9.961 1.00 96.62 301 LYS A O 1
ATOM 2454 N N . ILE A 1 302 ? 2.020 -7.877 -10.086 1.00 97.88 302 ILE A N 1
ATOM 2455 C CA . ILE A 1 302 ? 2.130 -6.691 -9.233 1.00 97.88 302 ILE A CA 1
ATOM 2456 C C . ILE A 1 302 ? 1.498 -7.009 -7.878 1.00 97.88 302 ILE A C 1
ATOM 2458 O O . ILE A 1 302 ? 0.405 -7.572 -7.831 1.00 97.88 302 ILE A O 1
ATOM 2462 N N . GLU A 1 303 ? 2.166 -6.662 -6.781 1.00 97.56 303 GLU A N 1
ATOM 2463 C CA . GLU A 1 303 ? 1.580 -6.680 -5.434 1.00 97.56 303 GLU A CA 1
ATOM 2464 C C . GLU A 1 303 ? 1.587 -5.251 -4.883 1.00 97.56 303 GLU A C 1
ATOM 2466 O O . GLU A 1 303 ? 2.658 -4.680 -4.690 1.00 97.56 303 GLU A O 1
ATOM 2471 N N . ALA A 1 304 ? 0.402 -4.670 -4.677 1.00 97.62 304 ALA A N 1
ATOM 2472 C CA . ALA A 1 304 ? 0.212 -3.279 -4.252 1.00 97.62 304 ALA A CA 1
ATOM 2473 C C . ALA A 1 304 ? -0.437 -3.225 -2.865 1.00 97.62 304 ALA A C 1
ATOM 2475 O O . ALA A 1 304 ? -1.389 -3.968 -2.612 1.00 97.62 304 ALA A O 1
ATOM 2476 N N . THR A 1 305 ? 0.071 -2.384 -1.963 1.00 96.75 305 THR A N 1
ATOM 2477 C CA . THR A 1 305 ? -0.437 -2.263 -0.586 1.00 96.75 305 THR A CA 1
ATOM 2478 C C . THR A 1 305 ? -1.679 -1.374 -0.501 1.00 96.75 305 THR A C 1
ATOM 2480 O O . THR A 1 305 ? -1.957 -0.581 -1.394 1.00 96.75 305 THR A O 1
ATOM 2483 N N . MET A 1 306 ? -2.395 -1.439 0.626 1.00 94.94 306 MET A N 1
ATOM 2484 C CA . MET A 1 306 ? -3.199 -0.294 1.081 1.00 94.94 306 MET A CA 1
ATOM 2485 C C . MET A 1 306 ? -2.320 0.965 1.222 1.00 94.94 306 MET A C 1
ATOM 2487 O O . MET A 1 306 ? -1.091 0.860 1.267 1.00 94.94 306 MET A O 1
ATOM 2491 N N . PHE A 1 307 ? -2.950 2.134 1.368 1.00 95.19 307 PHE A N 1
ATOM 2492 C CA . PHE A 1 307 ? -2.252 3.390 1.651 1.00 95.19 307 PHE A CA 1
ATOM 2493 C C . PHE A 1 307 ? -1.295 3.256 2.848 1.00 95.19 307 PHE A C 1
ATOM 2495 O O . PHE A 1 307 ? -1.714 2.877 3.946 1.00 95.19 307 PHE A O 1
ATOM 2502 N N . ASP A 1 308 ? -0.014 3.558 2.635 1.00 92.81 308 ASP A N 1
ATOM 2503 C CA . ASP A 1 308 ? 1.066 3.350 3.610 1.00 92.81 308 ASP A CA 1
ATOM 2504 C C . ASP A 1 308 ? 1.843 4.632 3.967 1.00 92.81 308 ASP A C 1
ATOM 2506 O O . ASP A 1 308 ? 2.639 4.633 4.910 1.00 92.81 308 ASP A O 1
ATOM 2510 N N . GLY A 1 309 ? 1.541 5.747 3.297 1.00 90.25 309 GLY A N 1
ATOM 2511 C CA . GLY A 1 309 ? 2.020 7.085 3.642 1.00 90.25 309 GLY A CA 1
ATOM 2512 C C . GLY A 1 309 ? 1.088 8.196 3.153 1.00 90.25 309 GLY A C 1
ATOM 2513 O O . GLY A 1 309 ? 0.145 7.950 2.400 1.00 90.25 309 GLY A O 1
ATOM 2514 N N . SER A 1 310 ? 1.371 9.427 3.574 1.00 90.06 310 SER A N 1
ATOM 2515 C CA . SER A 1 310 ? 0.765 10.642 3.027 1.00 90.06 310 SER A CA 1
ATOM 2516 C C . SER A 1 310 ? 1.741 11.822 3.074 1.00 90.06 310 SER A C 1
ATOM 2518 O O . SER A 1 310 ? 2.674 11.846 3.883 1.00 90.06 310 SER A O 1
ATOM 2520 N N . VAL A 1 311 ? 1.539 12.788 2.178 1.00 87.12 311 VAL A N 1
ATOM 2521 C CA . VAL A 1 311 ? 2.299 14.044 2.068 1.00 87.12 311 VAL A CA 1
ATOM 2522 C C . VAL A 1 311 ? 1.294 15.184 1.846 1.00 87.12 311 VAL A C 1
ATOM 2524 O O . VAL A 1 311 ? 0.352 14.993 1.082 1.00 87.12 311 VAL A O 1
ATOM 2527 N N . PRO A 1 312 ? 1.424 16.365 2.479 1.00 83.50 312 PRO A N 1
ATOM 2528 C CA . PRO A 1 312 ? 0.545 17.496 2.171 1.00 83.50 312 PRO A CA 1
ATOM 2529 C C . PRO A 1 312 ? 0.729 17.937 0.711 1.00 83.50 312 PRO A C 1
ATOM 2531 O O . PRO A 1 312 ? 1.859 18.181 0.284 1.00 83.50 312 PRO A O 1
ATOM 2534 N N . ALA A 1 313 ? -0.364 18.058 -0.050 1.00 69.88 313 ALA A N 1
ATOM 2535 C CA . ALA A 1 313 ? -0.299 18.501 -1.440 1.00 69.88 313 ALA A CA 1
ATOM 2536 C C . ALA A 1 313 ? 0.293 19.919 -1.545 1.00 69.88 313 ALA A C 1
ATOM 2538 O O . ALA A 1 313 ? -0.082 20.837 -0.812 1.00 69.88 313 ALA A O 1
ATOM 2539 N N . SER A 1 314 ? 1.228 20.123 -2.473 1.00 61.22 314 SER A N 1
ATOM 2540 C CA . SER A 1 314 ? 1.948 21.391 -2.606 1.00 61.22 314 SER A CA 1
ATOM 2541 C C . SER A 1 314 ? 1.142 22.452 -3.372 1.00 61.22 314 SER A C 1
ATOM 2543 O O . SER A 1 314 ? 1.273 22.565 -4.588 1.00 61.22 314 SER A O 1
ATOM 2545 N N . ASN A 1 315 ? 0.339 23.240 -2.647 1.00 50.56 315 ASN A N 1
ATOM 2546 C CA . ASN A 1 315 ? -0.251 24.548 -3.006 1.00 50.56 315 ASN A CA 1
ATOM 2547 C C . ASN A 1 315 ? -0.442 24.872 -4.512 1.00 50.56 315 ASN A C 1
ATOM 2549 O O . ASN A 1 315 ? 0.054 25.888 -5.008 1.00 50.56 315 ASN A O 1
ATOM 2553 N N . SER A 1 316 ? -1.231 24.075 -5.233 1.00 46.19 316 SER A N 1
ATOM 2554 C CA . SER A 1 316 ? -1.604 24.312 -6.637 1.00 46.19 316 SER A CA 1
ATOM 2555 C C . SER A 1 316 ? -2.973 25.003 -6.776 1.00 46.19 316 SER A C 1
ATOM 2557 O O . SER A 1 316 ? -3.938 24.427 -7.263 1.00 46.19 316 SER A O 1
ATOM 2559 N N . VAL A 1 317 ? -3.053 26.276 -6.358 1.00 50.12 317 VAL A N 1
ATOM 2560 C CA . VAL A 1 317 ? -4.190 27.208 -6.600 1.00 50.12 317 VAL A CA 1
ATOM 2561 C C . VAL A 1 317 ? -5.584 26.593 -6.332 1.00 50.12 317 VAL A C 1
ATOM 2563 O O . VAL A 1 317 ? -6.504 26.681 -7.144 1.00 50.12 317 VAL A O 1
ATOM 2566 N N . GLY A 1 318 ? -5.758 25.996 -5.153 1.00 45.31 318 GLY A N 1
ATOM 2567 C CA . GLY A 1 318 ? -7.031 25.450 -4.676 1.00 45.31 318 GLY A CA 1
ATOM 2568 C C . GLY A 1 318 ? -7.114 25.506 -3.151 1.00 45.31 318 GLY A C 1
ATOM 2569 O O . GLY A 1 318 ? -6.093 25.412 -2.476 1.00 45.31 318 GLY A O 1
ATOM 2570 N N . VAL A 1 319 ? -8.317 25.700 -2.603 1.00 46.78 319 VAL A N 1
ATOM 2571 C CA . VAL A 1 319 ? -8.544 25.775 -1.146 1.00 46.78 319 VAL A CA 1
ATOM 2572 C C . VAL A 1 319 ? -8.999 24.411 -0.633 1.00 46.78 319 VAL A C 1
ATOM 2574 O O . VAL A 1 319 ? -10.184 24.202 -0.381 1.00 46.78 319 VAL A O 1
ATOM 2577 N N . ASP A 1 320 ? -8.055 23.479 -0.517 1.00 51.38 320 ASP A N 1
ATOM 2578 C CA . ASP A 1 320 ? -8.269 22.199 0.161 1.00 51.38 320 ASP A CA 1
ATOM 2579 C C . ASP A 1 320 ? -6.921 21.674 0.689 1.00 51.38 320 ASP A C 1
ATOM 2581 O O . ASP A 1 320 ? -5.998 21.448 -0.096 1.00 51.38 320 ASP A O 1
ATOM 2585 N N . ASP A 1 321 ? -6.799 21.490 2.008 1.00 54.94 321 ASP A N 1
ATOM 2586 C CA . ASP A 1 321 ? -5.611 20.929 2.679 1.00 54.94 321 ASP A CA 1
ATOM 2587 C C . ASP A 1 321 ? -5.547 19.401 2.459 1.00 54.94 321 ASP A C 1
ATOM 2589 O O . ASP A 1 321 ? -5.579 18.606 3.401 1.00 54.94 321 ASP A O 1
ATOM 2593 N N . ASN A 1 322 ? -5.544 18.964 1.197 1.00 66.44 322 ASN A N 1
ATOM 2594 C CA . ASN A 1 322 ? -5.581 17.546 0.857 1.00 66.44 322 ASN A CA 1
ATOM 2595 C C . ASN A 1 322 ? -4.214 16.886 1.074 1.00 66.44 322 ASN A C 1
ATOM 2597 O O . ASN A 1 322 ? -3.201 17.261 0.483 1.00 66.44 322 ASN A O 1
ATOM 2601 N N . GLU A 1 323 ? -4.209 15.839 1.893 1.00 83.81 323 GLU A N 1
ATOM 2602 C CA . GLU A 1 323 ? -3.105 14.892 1.978 1.00 83.81 323 GLU A CA 1
ATOM 2603 C C . GLU A 1 323 ? -3.076 14.019 0.712 1.00 83.81 323 GLU A C 1
ATOM 2605 O O . GLU A 1 323 ? -4.006 13.256 0.443 1.00 83.81 323 GLU A O 1
ATOM 2610 N N . GLN A 1 324 ? -1.995 14.112 -0.060 1.00 88.38 324 GLN A N 1
ATOM 2611 C CA . GLN A 1 324 ? -1.700 13.220 -1.174 1.00 88.38 324 GLN A CA 1
ATOM 2612 C C . GLN A 1 324 ? -1.265 11.868 -0.592 1.00 88.38 324 GLN A C 1
ATOM 2614 O O . GLN A 1 324 ? -0.205 11.750 0.030 1.00 88.38 324 GLN A O 1
ATOM 2619 N N . LEU A 1 325 ? -2.124 10.857 -0.729 1.00 93.50 325 LEU A N 1
ATOM 2620 C CA . LEU A 1 325 ? -1.862 9.507 -0.229 1.00 93.50 325 LEU A CA 1
ATOM 2621 C C . LEU A 1 325 ? -0.791 8.805 -1.076 1.00 93.50 325 LEU A C 1
ATOM 2623 O O . LEU A 1 325 ? -0.609 9.109 -2.254 1.00 93.50 325 LEU A O 1
ATOM 2627 N N . HIS A 1 326 ? -0.113 7.833 -0.475 1.00 95.94 326 HIS A N 1
ATOM 2628 C CA . HIS A 1 326 ? 0.927 7.019 -1.100 1.00 95.94 326 HIS A CA 1
ATOM 2629 C C . HIS A 1 326 ? 0.551 5.534 -1.057 1.00 95.94 326 HIS A C 1
ATOM 2631 O O . HIS A 1 326 ? 0.012 5.063 -0.053 1.00 95.94 326 HIS A O 1
ATOM 2637 N N . ILE A 1 327 ? 0.873 4.802 -2.127 1.00 97.56 327 ILE A N 1
ATOM 2638 C CA . ILE A 1 327 ? 0.804 3.338 -2.205 1.00 97.56 327 ILE A CA 1
ATOM 2639 C C . ILE A 1 327 ? 2.178 2.799 -2.623 1.00 97.56 327 ILE A C 1
ATOM 2641 O O . ILE A 1 327 ? 2.654 3.112 -3.717 1.00 97.56 327 ILE A O 1
ATOM 2645 N N . THR A 1 328 ? 2.788 1.927 -1.817 1.00 97.62 328 THR A N 1
ATOM 2646 C CA . THR A 1 328 ? 3.900 1.082 -2.286 1.00 97.62 328 THR A CA 1
ATOM 2647 C C . THR A 1 328 ? 3.369 -0.074 -3.136 1.00 97.62 328 THR A C 1
ATOM 2649 O O . THR A 1 328 ? 2.439 -0.785 -2.745 1.00 97.62 328 THR A O 1
ATOM 2652 N N . PHE A 1 329 ? 4.006 -0.343 -4.277 1.00 97.75 329 PHE A N 1
ATOM 2653 C CA . PHE A 1 329 ? 3.758 -1.564 -5.043 1.00 97.75 329 PHE A CA 1
ATOM 2654 C C . PHE A 1 329 ? 5.042 -2.177 -5.611 1.00 97.75 329 PHE A C 1
ATOM 2656 O O . PHE A 1 329 ? 6.028 -1.490 -5.874 1.00 97.75 329 PHE A O 1
ATOM 2663 N N . ILE A 1 330 ? 5.038 -3.502 -5.777 1.00 97.19 330 ILE A N 1
ATOM 2664 C CA . ILE A 1 330 ? 6.185 -4.268 -6.276 1.00 97.19 330 ILE A CA 1
ATOM 2665 C C . ILE A 1 330 ? 5.792 -4.994 -7.559 1.00 97.19 330 ILE A C 1
ATOM 2667 O O . ILE A 1 330 ? 4.965 -5.911 -7.546 1.00 97.19 330 ILE A O 1
ATOM 2671 N N . VAL A 1 331 ? 6.425 -4.610 -8.665 1.00 97.31 331 VAL A N 1
ATOM 2672 C CA . VAL A 1 331 ? 6.306 -5.266 -9.968 1.00 97.31 331 VAL A CA 1
ATOM 2673 C C . VAL A 1 331 ? 7.298 -6.422 -10.028 1.00 97.31 331 VAL A C 1
ATOM 2675 O O . VAL A 1 331 ? 8.495 -6.231 -9.848 1.00 97.31 331 VAL A O 1
ATOM 2678 N N . ASN A 1 332 ? 6.814 -7.628 -10.305 1.00 95.38 332 ASN A N 1
ATOM 2679 C CA . ASN A 1 332 ? 7.632 -8.810 -10.555 1.00 95.38 332 ASN A CA 1
ATOM 2680 C C . ASN A 1 332 ? 7.436 -9.233 -12.014 1.00 95.38 332 ASN A C 1
ATOM 2682 O O . ASN A 1 332 ? 6.305 -9.507 -12.419 1.00 95.38 332 ASN A O 1
ATOM 2686 N N . ILE A 1 333 ? 8.521 -9.315 -12.782 1.00 94.81 333 ILE A N 1
ATOM 2687 C CA . ILE A 1 333 ? 8.523 -9.752 -14.183 1.00 94.81 333 ILE A CA 1
ATOM 2688 C C . ILE A 1 333 ? 9.445 -10.964 -14.301 1.00 94.81 333 ILE A C 1
ATOM 2690 O O . ILE A 1 333 ? 10.632 -10.876 -13.983 1.00 94.81 333 ILE A O 1
ATOM 2694 N N . SER A 1 334 ? 8.920 -12.091 -14.776 1.00 92.75 334 SER A N 1
ATOM 2695 C CA . SER A 1 334 ? 9.714 -13.276 -15.126 1.00 92.75 334 SER A CA 1
ATOM 2696 C C . SER A 1 334 ? 9.510 -13.648 -16.593 1.00 92.75 334 SER A C 1
ATOM 2698 O O . SER A 1 334 ? 8.508 -13.283 -17.205 1.00 92.75 334 SER A O 1
ATOM 2700 N N . LYS A 1 335 ? 10.474 -14.368 -17.178 1.00 90.88 335 LYS A N 1
ATOM 2701 C CA . LYS A 1 335 ? 10.454 -14.809 -18.586 1.00 90.88 335 LYS A CA 1
ATOM 2702 C C . LYS A 1 335 ? 10.268 -16.330 -18.718 1.00 90.88 335 LYS A C 1
ATOM 2704 O O . LYS A 1 335 ? 10.892 -16.969 -19.564 1.00 90.88 335 LYS A O 1
ATOM 2709 N N . GLY A 1 336 ? 9.475 -16.914 -17.814 1.00 80.88 336 GLY A N 1
ATOM 2710 C CA . GLY A 1 336 ? 9.287 -18.360 -17.640 1.00 80.88 336 GLY A CA 1
ATOM 2711 C C . GLY A 1 336 ? 9.680 -18.866 -16.244 1.00 80.88 336 GLY A C 1
ATOM 2712 O O . GLY A 1 336 ? 10.284 -18.137 -15.455 1.00 80.88 336 GLY A O 1
ATOM 2713 N N . ALA A 1 337 ? 9.332 -20.120 -15.935 1.00 69.88 337 ALA A N 1
ATOM 2714 C CA . ALA A 1 337 ? 9.407 -20.688 -14.581 1.00 69.88 337 ALA A CA 1
ATOM 2715 C C . ALA A 1 337 ? 10.820 -20.687 -13.963 1.00 69.88 337 ALA A C 1
ATOM 2717 O O . ALA A 1 337 ? 10.969 -20.318 -12.801 1.00 69.88 337 ALA A O 1
ATOM 2718 N N . ASP A 1 338 ? 11.841 -21.031 -14.752 1.00 71.00 338 ASP A N 1
ATOM 2719 C CA . ASP A 1 338 ? 13.234 -21.183 -14.297 1.00 71.00 338 ASP A CA 1
ATOM 2720 C C . ASP A 1 338 ? 14.092 -19.928 -14.578 1.00 71.00 338 ASP A C 1
ATOM 2722 O O . ASP A 1 338 ? 15.321 -19.990 -14.652 1.00 71.00 338 ASP A O 1
ATOM 2726 N N . SER A 1 339 ? 13.449 -18.779 -14.816 1.00 77.12 339 SER A N 1
ATOM 2727 C CA . SER A 1 339 ? 14.118 -17.527 -15.193 1.00 77.12 339 SER A CA 1
ATOM 2728 C C . SER A 1 339 ? 14.392 -16.610 -13.995 1.00 77.12 339 SER A C 1
ATOM 2730 O O . SER A 1 339 ? 13.710 -16.663 -12.972 1.00 77.12 339 SER A O 1
ATOM 2732 N N . ASN A 1 340 ? 15.387 -15.727 -14.130 1.00 85.62 340 ASN A N 1
ATOM 2733 C CA . ASN A 1 340 ? 15.608 -14.652 -13.160 1.00 85.62 340 ASN A CA 1
ATOM 2734 C C . ASN A 1 340 ? 14.385 -13.720 -13.132 1.00 85.62 340 ASN A C 1
ATOM 2736 O O . ASN A 1 340 ? 13.903 -13.304 -14.187 1.00 85.62 340 ASN A O 1
ATOM 2740 N N . VAL A 1 341 ? 13.933 -13.346 -11.935 1.00 90.81 341 VAL A N 1
ATOM 2741 C CA . VAL A 1 341 ? 12.840 -12.386 -11.743 1.00 90.81 341 VAL A CA 1
ATOM 2742 C C . VAL A 1 341 ? 13.422 -10.979 -11.630 1.00 90.81 341 VAL A C 1
ATOM 2744 O O . VAL A 1 341 ? 14.334 -10.746 -10.833 1.00 90.81 341 VAL A O 1
ATOM 2747 N N . LEU A 1 342 ? 12.887 -10.043 -12.410 1.00 92.00 342 LEU A N 1
ATOM 2748 C CA . LEU A 1 342 ? 13.093 -8.612 -12.214 1.00 92.00 342 LEU A CA 1
ATOM 2749 C C . LEU A 1 342 ? 12.026 -8.103 -11.239 1.00 92.00 342 LEU A C 1
ATOM 2751 O O . LEU A 1 342 ? 10.833 -8.258 -11.490 1.00 92.00 342 LEU A O 1
ATOM 2755 N N . GLU A 1 343 ? 12.462 -7.535 -10.124 1.00 93.81 343 GLU A N 1
ATOM 2756 C CA . GLU A 1 343 ? 11.636 -7.088 -9.005 1.00 93.81 343 GLU A CA 1
ATOM 2757 C C . GLU A 1 343 ? 11.852 -5.580 -8.828 1.00 93.81 343 GLU A C 1
ATOM 2759 O O . GLU A 1 343 ? 12.937 -5.135 -8.452 1.00 93.81 343 GLU A O 1
ATOM 2764 N N . ILE A 1 344 ? 10.836 -4.790 -9.170 1.00 95.06 344 ILE A N 1
ATOM 2765 C CA . ILE A 1 344 ? 10.887 -3.325 -9.197 1.00 95.06 344 ILE A CA 1
ATOM 2766 C C . ILE A 1 344 ? 9.969 -2.796 -8.100 1.00 95.06 344 ILE A C 1
ATOM 2768 O O . ILE A 1 344 ? 8.777 -3.105 -8.094 1.00 95.06 344 ILE A O 1
ATOM 2772 N N . MET A 1 345 ? 10.518 -2.020 -7.167 1.00 95.62 345 MET A N 1
ATOM 2773 C CA . MET A 1 345 ? 9.742 -1.354 -6.123 1.00 95.62 345 MET A CA 1
ATOM 2774 C C . MET A 1 345 ? 9.412 0.069 -6.566 1.00 95.62 345 MET A C 1
ATOM 2776 O O . MET A 1 345 ? 10.319 0.859 -6.855 1.00 95.62 345 MET A O 1
ATOM 2780 N N . CYS A 1 346 ? 8.121 0.383 -6.580 1.00 96.62 346 CYS A N 1
ATOM 2781 C CA . CYS A 1 346 ? 7.570 1.638 -7.066 1.00 96.62 346 CYS A CA 1
ATOM 2782 C C . CYS A 1 346 ? 6.614 2.262 -6.039 1.00 96.62 346 CYS A C 1
ATOM 2784 O O . CYS A 1 346 ? 6.042 1.580 -5.185 1.00 96.62 346 CYS A O 1
ATOM 2786 N N . SER A 1 347 ? 6.431 3.569 -6.171 1.00 96.81 347 SER A N 1
ATOM 2787 C CA . SER A 1 347 ? 5.462 4.380 -5.438 1.00 96.81 347 SER A CA 1
ATOM 2788 C C . SER A 1 347 ? 4.387 4.864 -6.401 1.00 96.81 347 SER A C 1
ATOM 2790 O O . SER A 1 347 ? 4.729 5.416 -7.443 1.00 96.81 347 SER A O 1
ATOM 2792 N N . ALA A 1 348 ? 3.114 4.690 -6.053 1.00 97.50 348 ALA A N 1
ATOM 2793 C CA . ALA A 1 348 ? 1.993 5.327 -6.738 1.00 97.50 348 ALA A CA 1
ATOM 2794 C C . ALA A 1 348 ? 1.436 6.464 -5.872 1.00 97.50 348 ALA A C 1
ATOM 2796 O O . ALA A 1 348 ? 0.868 6.231 -4.797 1.00 97.50 348 ALA A O 1
ATOM 2797 N N . TRP A 1 349 ? 1.570 7.688 -6.369 1.00 95.94 349 TRP A N 1
ATOM 2798 C CA . TRP A 1 349 ? 0.763 8.839 -5.962 1.00 95.94 349 TRP A CA 1
ATOM 2799 C C . TRP A 1 349 ? -0.557 8.829 -6.764 1.00 95.94 349 TRP A C 1
ATOM 2801 O O . TRP A 1 349 ? -0.696 7.998 -7.659 1.00 95.94 349 TRP A O 1
ATOM 2811 N N . PRO A 1 350 ? -1.554 9.686 -6.471 1.00 92.69 350 PRO A N 1
ATOM 2812 C CA . PRO A 1 350 ? -2.869 9.622 -7.125 1.00 92.69 350 PRO A CA 1
ATOM 2813 C C . PRO A 1 350 ? -2.870 9.786 -8.652 1.00 92.69 350 PRO A C 1
ATOM 2815 O O . PRO A 1 350 ? -3.846 9.414 -9.295 1.00 92.69 350 PRO A O 1
ATOM 2818 N N . ASP A 1 351 ? -1.808 10.365 -9.207 1.00 91.94 351 ASP A N 1
ATOM 2819 C CA . ASP A 1 351 ? -1.668 10.790 -10.600 1.00 91.94 351 ASP A CA 1
ATOM 2820 C C . ASP A 1 351 ? -0.321 10.407 -11.239 1.00 91.94 351 ASP A C 1
ATOM 2822 O O . ASP A 1 351 ? -0.113 10.717 -12.407 1.00 91.94 351 ASP A O 1
ATOM 2826 N N . THR A 1 352 ? 0.603 9.787 -10.491 1.00 94.50 352 THR A N 1
ATOM 2827 C CA . THR A 1 352 ? 1.996 9.572 -10.927 1.00 94.50 352 THR A CA 1
ATOM 2828 C C . THR A 1 352 ? 2.653 8.326 -10.316 1.00 94.50 352 THR A C 1
ATOM 2830 O O . THR A 1 352 ? 2.471 8.024 -9.130 1.00 94.50 352 THR A O 1
ATOM 2833 N N . ILE A 1 353 ? 3.481 7.624 -11.104 1.00 96.19 353 ILE A N 1
ATOM 2834 C CA . ILE A 1 353 ? 4.352 6.523 -10.645 1.00 96.19 353 ILE A CA 1
ATOM 2835 C C . ILE A 1 353 ? 5.821 6.960 -10.537 1.00 96.19 353 ILE A C 1
ATOM 2837 O O . ILE A 1 353 ? 6.417 7.441 -11.496 1.00 96.19 353 ILE A O 1
ATOM 2841 N N . GLU A 1 354 ? 6.461 6.679 -9.397 1.00 95.56 354 GLU A N 1
ATOM 2842 C CA . GLU A 1 354 ? 7.917 6.797 -9.223 1.00 95.56 354 GLU A CA 1
ATOM 2843 C C . GLU A 1 354 ? 8.578 5.427 -8.999 1.00 95.56 354 GLU A C 1
ATOM 2845 O O . GLU A 1 354 ? 8.229 4.706 -8.059 1.00 95.56 354 GLU A O 1
ATOM 2850 N N . ILE A 1 355 ? 9.621 5.099 -9.766 1.00 96.00 355 ILE A N 1
ATOM 2851 C CA . ILE A 1 355 ? 10.494 3.950 -9.478 1.00 96.00 355 ILE A CA 1
ATOM 2852 C C . ILE A 1 355 ? 11.436 4.304 -8.312 1.00 96.00 355 ILE A C 1
ATOM 2854 O O . ILE A 1 355 ? 12.046 5.375 -8.286 1.00 96.00 355 ILE A O 1
ATOM 2858 N N . LYS A 1 356 ? 11.586 3.399 -7.335 1.00 93.44 356 LYS A N 1
ATOM 2859 C CA . LYS A 1 356 ? 12.478 3.587 -6.172 1.00 93.44 356 LYS A CA 1
ATOM 2860 C C . LYS A 1 356 ? 13.715 2.693 -6.216 1.00 93.44 356 LYS A C 1
ATOM 2862 O O . LYS A 1 356 ? 14.821 3.165 -5.947 1.00 93.44 356 LYS A O 1
ATOM 2867 N N . GLN A 1 357 ? 13.541 1.410 -6.536 1.00 91.81 357 GLN A N 1
ATOM 2868 C CA . GLN A 1 357 ? 14.597 0.399 -6.411 1.00 91.81 357 GLN A CA 1
ATOM 2869 C C . GLN A 1 357 ? 14.406 -0.754 -7.404 1.00 91.81 357 GLN A C 1
ATOM 2871 O O . GLN A 1 357 ? 13.275 -1.156 -7.680 1.00 91.81 357 GLN A O 1
ATOM 2876 N N . LEU A 1 358 ? 15.517 -1.305 -7.904 1.00 91.31 358 LEU A N 1
ATOM 2877 C CA . LEU A 1 358 ? 15.543 -2.361 -8.920 1.00 91.31 358 LEU A CA 1
ATOM 2878 C C . LEU A 1 358 ? 16.358 -3.571 -8.435 1.00 91.31 358 LEU A C 1
ATOM 2880 O O . LEU A 1 358 ? 17.565 -3.466 -8.231 1.00 91.31 358 LEU A O 1
ATOM 2884 N N . VAL A 1 359 ? 15.722 -4.733 -8.278 1.00 89.94 359 VAL A N 1
ATOM 2885 C CA . VAL A 1 359 ? 16.351 -5.971 -7.791 1.00 89.94 359 VAL A CA 1
ATOM 2886 C C . VAL A 1 359 ? 16.257 -7.062 -8.859 1.00 89.94 359 VAL A C 1
ATOM 2888 O O . VAL A 1 359 ? 15.192 -7.317 -9.412 1.00 89.94 359 VAL A O 1
ATOM 2891 N N . VAL A 1 360 ? 17.364 -7.758 -9.137 1.00 87.88 360 VAL A N 1
ATOM 2892 C CA . VAL A 1 360 ? 17.368 -8.945 -10.012 1.00 87.88 360 VAL A CA 1
ATOM 2893 C C . VAL A 1 360 ? 17.555 -10.194 -9.158 1.00 87.88 360 VAL A C 1
ATOM 2895 O O . VAL A 1 360 ? 18.644 -10.466 -8.647 1.00 87.88 360 VAL A O 1
ATOM 2898 N N . ARG A 1 361 ? 16.484 -10.973 -9.003 1.00 82.62 361 ARG A N 1
ATOM 2899 C CA . ARG A 1 361 ? 16.444 -12.182 -8.177 1.00 82.62 361 ARG A CA 1
ATOM 2900 C C . ARG A 1 361 ? 16.651 -13.419 -9.052 1.00 82.62 361 ARG A C 1
ATOM 2902 O O . ARG A 1 361 ? 15.738 -13.874 -9.736 1.00 82.62 361 ARG A O 1
ATOM 2909 N N . GLY A 1 362 ? 17.864 -13.969 -9.034 1.00 75.31 362 GLY A N 1
ATOM 2910 C CA . GLY A 1 362 ? 18.167 -15.231 -9.715 1.00 75.31 362 GLY A CA 1
ATOM 2911 C C . GLY A 1 362 ? 17.681 -16.465 -8.949 1.00 75.31 362 GLY A C 1
ATOM 2912 O O . GLY A 1 362 ? 17.620 -16.452 -7.720 1.00 75.31 362 GLY A O 1
ATOM 2913 N N . ASP A 1 363 ? 17.397 -17.552 -9.673 1.00 64.50 363 ASP A N 1
ATOM 2914 C CA . ASP A 1 363 ? 16.916 -18.831 -9.112 1.00 64.50 363 ASP A CA 1
ATOM 2915 C C . ASP A 1 363 ? 17.861 -19.435 -8.046 1.00 64.50 363 ASP A C 1
ATOM 2917 O O . ASP A 1 363 ? 17.430 -20.049 -7.067 1.00 64.50 363 ASP A O 1
ATOM 2921 N N . LYS A 1 364 ? 19.172 -19.194 -8.170 1.00 58.50 364 LYS A N 1
ATOM 2922 C CA . LYS A 1 364 ? 20.196 -19.703 -7.244 1.00 58.50 364 LYS A CA 1
ATOM 2923 C C . LYS A 1 364 ? 20.071 -19.074 -5.848 1.00 58.50 364 LYS A C 1
ATOM 2925 O O . LYS A 1 364 ? 20.733 -18.086 -5.533 1.00 58.50 364 LYS A O 1
ATOM 2930 N N . ARG A 1 365 ? 19.280 -19.718 -4.980 1.00 56.28 365 ARG A N 1
ATOM 2931 C CA . ARG A 1 365 ? 18.985 -19.367 -3.568 1.00 56.28 365 ARG A CA 1
ATOM 2932 C C . ARG A 1 365 ? 20.188 -19.413 -2.597 1.00 56.28 365 ARG A C 1
ATOM 2934 O O . ARG A 1 365 ? 20.011 -19.695 -1.416 1.00 56.28 365 ARG A O 1
ATOM 2941 N N . THR A 1 366 ? 21.414 -19.204 -3.073 1.00 52.47 366 THR A N 1
ATOM 2942 C CA . THR A 1 366 ? 22.664 -19.511 -2.352 1.00 52.47 366 THR A CA 1
ATOM 2943 C C . THR A 1 366 ? 23.526 -18.295 -1.997 1.00 52.47 366 THR A C 1
ATOM 2945 O O . THR A 1 366 ? 24.564 -18.456 -1.358 1.00 52.47 366 THR A O 1
ATOM 2948 N N . ALA A 1 367 ? 23.098 -17.073 -2.329 1.00 56.81 367 ALA A N 1
ATOM 2949 C CA . ALA A 1 367 ? 23.716 -15.855 -1.806 1.00 56.81 367 ALA A CA 1
ATOM 2950 C C . ALA A 1 367 ? 23.167 -15.527 -0.405 1.00 56.81 367 ALA A C 1
ATOM 2952 O O . ALA A 1 367 ? 22.002 -15.164 -0.262 1.00 56.81 367 ALA A O 1
ATOM 2953 N N . ALA A 1 368 ? 24.013 -15.604 0.631 1.00 62.84 368 ALA A N 1
ATOM 2954 C CA . ALA A 1 368 ? 23.642 -15.219 2.003 1.00 62.84 368 ALA A CA 1
ATOM 2955 C C . ALA A 1 368 ? 23.289 -13.722 2.143 1.00 62.84 368 ALA A C 1
ATOM 2957 O O . ALA A 1 368 ? 22.586 -13.334 3.072 1.00 62.84 368 ALA A O 1
ATOM 2958 N N . HIS A 1 369 ? 23.759 -12.903 1.200 1.00 65.75 369 HIS A N 1
ATOM 2959 C CA . HIS A 1 369 ? 23.382 -11.507 1.018 1.00 65.75 369 HIS A CA 1
ATOM 2960 C C . HIS A 1 369 ? 23.091 -11.305 -0.481 1.00 65.75 369 HIS A C 1
ATOM 2962 O O . HIS A 1 369 ? 24.042 -11.215 -1.261 1.00 65.75 369 HIS A O 1
ATOM 2968 N N . PRO A 1 370 ? 21.821 -11.319 -0.927 1.00 72.62 370 PRO A N 1
ATOM 2969 C CA . PRO A 1 370 ? 21.488 -10.986 -2.309 1.00 72.62 370 PRO A CA 1
ATOM 2970 C C . PRO A 1 370 ? 21.788 -9.506 -2.577 1.00 72.62 370 PRO A C 1
ATOM 2972 O O . PRO A 1 370 ? 21.629 -8.663 -1.693 1.00 72.62 370 PRO A O 1
ATOM 2975 N N . TYR A 1 371 ? 22.214 -9.185 -3.798 1.00 78.88 371 TYR A N 1
ATOM 2976 C CA . TYR A 1 371 ? 22.405 -7.798 -4.214 1.00 78.88 371 TYR A CA 1
ATOM 2977 C C . TYR A 1 371 ? 21.044 -7.099 -4.331 1.00 78.88 371 TYR A C 1
ATOM 2979 O O . TYR A 1 371 ? 20.149 -7.596 -5.010 1.00 78.88 371 TYR A O 1
ATOM 2987 N N . LEU A 1 372 ? 20.896 -5.959 -3.653 1.00 80.25 372 LEU A N 1
ATOM 2988 C CA . LEU A 1 372 ? 19.633 -5.218 -3.544 1.00 80.25 372 LEU A CA 1
ATOM 2989 C C . LEU A 1 372 ? 19.474 -4.117 -4.610 1.00 80.25 372 LEU A C 1
ATOM 2991 O O . LEU A 1 372 ? 18.559 -3.307 -4.499 1.00 80.25 372 LEU A O 1
ATOM 2995 N N . GLY A 1 373 ? 20.350 -4.074 -5.617 1.00 80.62 373 GLY A N 1
ATOM 2996 C CA . GLY A 1 373 ? 20.379 -2.994 -6.604 1.00 80.62 373 GLY A CA 1
ATOM 2997 C C . GLY A 1 373 ? 21.058 -1.708 -6.111 1.00 80.62 373 GLY A C 1
ATOM 2998 O O . GLY A 1 373 ? 21.404 -1.598 -4.930 1.00 80.62 373 GLY A O 1
ATOM 2999 N N . PRO A 1 374 ? 21.268 -0.737 -7.015 1.00 86.12 374 PRO A N 1
ATOM 3000 C CA . PRO A 1 374 ? 21.468 0.667 -6.662 1.00 86.12 374 PRO A CA 1
ATOM 3001 C C . PRO A 1 374 ? 20.118 1.321 -6.303 1.00 86.12 374 PRO A C 1
ATOM 3003 O O . PRO A 1 374 ? 19.057 0.711 -6.480 1.00 86.12 374 PRO A O 1
ATOM 3006 N N . GLN A 1 375 ? 20.126 2.574 -5.838 1.00 86.38 375 GLN A N 1
ATOM 3007 C CA . GLN A 1 375 ? 18.891 3.368 -5.845 1.00 86.38 375 GLN A CA 1
ATOM 3008 C C . GLN A 1 375 ? 18.590 3.797 -7.282 1.00 86.38 375 GLN A C 1
ATOM 3010 O O . GLN A 1 375 ? 19.509 4.009 -8.069 1.00 86.38 375 GLN A O 1
ATOM 3015 N N . PHE A 1 376 ? 17.314 3.974 -7.632 1.00 90.94 376 PHE A N 1
ATOM 3016 C CA . PHE A 1 376 ? 16.943 4.390 -8.991 1.00 90.94 376 PHE A CA 1
ATOM 3017 C C . PHE A 1 376 ? 17.589 5.728 -9.408 1.00 90.94 376 PHE A C 1
ATOM 3019 O O . PHE A 1 376 ? 18.006 5.882 -10.549 1.00 90.94 376 PHE A O 1
ATOM 3026 N N . LYS A 1 377 ? 17.758 6.653 -8.452 1.00 90.81 377 LYS A N 1
ATOM 3027 C CA . LYS A 1 377 ? 18.398 7.968 -8.649 1.00 90.81 377 LYS A CA 1
ATOM 3028 C C . LYS A 1 377 ? 19.923 7.922 -8.827 1.00 90.81 377 LYS A C 1
ATOM 3030 O O . LYS A 1 377 ? 20.512 8.954 -9.126 1.00 90.81 377 LYS A O 1
ATOM 3035 N N . ASP A 1 378 ? 20.547 6.762 -8.615 1.00 91.31 378 ASP A N 1
ATOM 3036 C CA . ASP A 1 378 ? 21.987 6.546 -8.812 1.00 91.31 378 ASP A CA 1
ATOM 3037 C C . ASP A 1 378 ? 22.291 5.962 -10.219 1.00 91.31 378 ASP A C 1
ATOM 3039 O O . ASP A 1 378 ? 23.431 5.591 -10.496 1.00 91.31 378 ASP A O 1
ATOM 3043 N N . LEU A 1 379 ? 21.273 5.816 -11.084 1.00 91.75 379 LEU A N 1
ATOM 3044 C CA . LEU A 1 379 ? 21.375 5.301 -12.458 1.00 91.75 379 LEU A CA 1
ATOM 3045 C C . LEU A 1 379 ? 21.543 6.435 -13.482 1.00 91.75 379 LEU A C 1
ATOM 3047 O O . LEU A 1 379 ? 21.051 7.540 -13.271 1.00 91.75 379 LEU A O 1
ATOM 3051 N N . ASP A 1 380 ? 22.152 6.135 -14.631 1.00 94.62 380 ASP A N 1
ATOM 3052 C CA . ASP A 1 380 ? 22.263 7.072 -15.756 1.00 94.62 380 ASP A CA 1
ATOM 3053 C C . ASP A 1 380 ? 20.876 7.505 -16.283 1.00 94.62 380 ASP A C 1
ATOM 3055 O O . ASP A 1 380 ? 19.960 6.683 -16.380 1.00 94.62 380 ASP A O 1
ATOM 3059 N N . ASP A 1 381 ? 20.712 8.778 -16.659 1.00 95.38 381 ASP A N 1
ATOM 3060 C CA . ASP A 1 381 ? 19.407 9.363 -17.031 1.00 95.38 381 ASP A CA 1
ATOM 3061 C C . ASP A 1 381 ? 18.745 8.666 -18.241 1.00 95.38 381 ASP A C 1
ATOM 3063 O O . ASP A 1 381 ? 17.528 8.455 -18.258 1.00 95.38 381 ASP A O 1
ATOM 3067 N N . ASP A 1 382 ? 19.543 8.226 -19.221 1.00 96.50 382 ASP A N 1
ATOM 3068 C CA . ASP A 1 382 ? 19.074 7.436 -20.371 1.00 96.50 382 ASP A CA 1
ATOM 3069 C C . ASP A 1 382 ? 18.471 6.087 -19.924 1.00 96.50 382 ASP A C 1
ATOM 3071 O O . ASP A 1 382 ? 17.462 5.623 -20.465 1.00 96.50 382 ASP A O 1
ATOM 3075 N N . LEU A 1 383 ? 19.066 5.456 -18.903 1.00 94.81 383 LEU A N 1
ATOM 3076 C CA . LEU A 1 383 ? 18.603 4.187 -18.336 1.00 94.81 383 LEU A CA 1
ATOM 3077 C C . LEU A 1 383 ? 17.376 4.387 -17.437 1.00 94.81 383 LEU A C 1
ATOM 3079 O O . LEU A 1 383 ? 16.466 3.559 -17.475 1.00 94.81 383 LEU A O 1
ATOM 3083 N N . GLN A 1 384 ? 17.315 5.481 -16.669 1.00 94.94 384 GLN A N 1
ATOM 3084 C CA . GLN A 1 384 ? 16.108 5.860 -15.925 1.00 94.94 384 GLN A CA 1
ATOM 3085 C C . GLN A 1 384 ? 14.921 6.048 -16.882 1.00 94.94 384 GLN A C 1
ATOM 3087 O O . GLN A 1 384 ? 13.858 5.471 -16.656 1.00 94.94 384 GLN A O 1
ATOM 3092 N N . SER A 1 385 ? 15.126 6.773 -17.986 1.00 95.75 385 SER A N 1
ATOM 3093 C CA . SER A 1 385 ? 14.112 7.003 -19.026 1.00 95.75 385 SER A CA 1
ATOM 3094 C C . SER A 1 385 ? 13.659 5.689 -19.680 1.00 95.75 385 SER A C 1
ATOM 3096 O O . SER A 1 385 ? 12.469 5.374 -19.679 1.00 95.75 385 SER A O 1
ATOM 3098 N N . SER A 1 386 ? 14.614 4.856 -20.114 1.00 96.88 386 SER A N 1
ATOM 3099 C CA . SER A 1 386 ? 14.342 3.534 -20.705 1.00 96.88 386 SER A CA 1
ATOM 3100 C C . SER A 1 386 ? 13.557 2.598 -19.771 1.00 96.88 386 SER A C 1
ATOM 3102 O O . SER A 1 386 ? 12.807 1.741 -20.235 1.00 96.88 386 SER A O 1
ATOM 3104 N N . LEU A 1 387 ? 13.730 2.726 -18.448 1.00 95.25 387 LEU A N 1
ATOM 3105 C CA . LEU A 1 387 ? 13.012 1.917 -17.457 1.00 95.25 387 LEU A CA 1
ATOM 3106 C C . LEU A 1 387 ? 11.549 2.349 -17.276 1.00 95.25 387 LEU A C 1
ATOM 3108 O O . LEU A 1 387 ? 10.714 1.482 -17.014 1.00 95.25 387 LEU A O 1
ATOM 3112 N N . TYR A 1 388 ? 11.226 3.636 -17.443 1.00 96.06 388 TYR A N 1
ATOM 3113 C CA . TYR A 1 388 ? 9.834 4.098 -17.471 1.00 96.06 388 TYR A CA 1
ATOM 3114 C C . TYR A 1 388 ? 9.130 3.670 -18.764 1.00 96.06 388 TYR A C 1
ATOM 3116 O O . TYR A 1 388 ? 8.053 3.084 -18.686 1.00 96.06 388 TYR A O 1
ATOM 3124 N N . GLU A 1 389 ? 9.759 3.843 -19.933 1.00 97.06 389 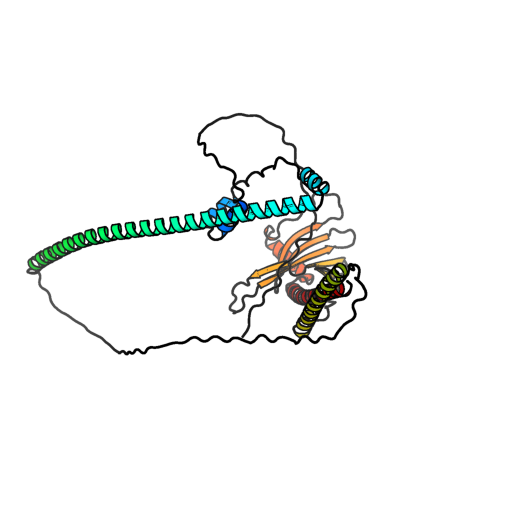GLU A N 1
ATOM 3125 C CA . GLU A 1 389 ? 9.213 3.369 -21.220 1.00 97.06 389 GLU A CA 1
ATOM 3126 C C . GLU A 1 389 ? 8.930 1.853 -21.193 1.00 97.06 389 GLU A C 1
ATOM 3128 O O . GLU A 1 389 ? 7.847 1.396 -21.558 1.00 97.06 389 GLU A O 1
ATOM 3133 N N . PHE A 1 390 ? 9.868 1.063 -20.658 1.00 95.44 390 PHE A N 1
ATOM 3134 C CA . PHE A 1 390 ? 9.718 -0.384 -20.473 1.00 95.44 390 PHE A CA 1
ATOM 3135 C C . PHE A 1 390 ? 8.540 -0.778 -19.555 1.00 95.44 390 PHE A C 1
ATOM 3137 O O . PHE A 1 390 ? 7.981 -1.870 -19.712 1.00 95.44 390 PHE A O 1
ATOM 3144 N N . LEU A 1 391 ? 8.159 0.071 -18.595 1.00 95.75 391 LEU A N 1
ATOM 3145 C CA . LEU A 1 391 ? 6.994 -0.149 -17.733 1.00 95.75 391 LEU A CA 1
ATOM 3146 C C . LEU A 1 391 ? 5.682 0.292 -18.400 1.00 95.75 391 LEU A C 1
ATOM 3148 O O . LEU A 1 391 ? 4.700 -0.453 -18.327 1.00 95.75 391 LEU A O 1
ATOM 3152 N N . ASP A 1 392 ? 5.673 1.422 -19.108 1.00 95.81 392 ASP A N 1
ATOM 3153 C CA . ASP A 1 392 ? 4.502 1.912 -19.847 1.00 95.81 392 ASP A CA 1
ATOM 3154 C C . ASP A 1 392 ? 4.072 0.935 -20.957 1.00 95.81 392 ASP A C 1
ATOM 3156 O O . ASP A 1 392 ? 2.906 0.542 -21.005 1.00 95.81 392 ASP A O 1
ATOM 3160 N N . GLU A 1 393 ? 5.025 0.371 -21.722 1.00 95.00 393 GLU A N 1
ATOM 3161 C CA . GLU A 1 393 ? 4.779 -0.739 -22.671 1.00 95.00 393 GLU A CA 1
ATOM 3162 C C . GLU A 1 393 ? 3.944 -1.885 -22.062 1.00 95.00 393 GLU A C 1
ATOM 3164 O O . GLU A 1 393 ? 3.210 -2.592 -22.759 1.00 95.00 393 GLU A O 1
ATOM 3169 N N . ARG A 1 394 ? 4.086 -2.108 -20.749 1.00 94.25 394 ARG A N 1
ATOM 3170 C CA . ARG A 1 394 ? 3.481 -3.211 -19.991 1.00 94.25 394 ARG A CA 1
ATOM 3171 C C . ARG A 1 394 ? 2.208 -2.801 -19.248 1.00 94.25 394 ARG A C 1
ATOM 3173 O O . ARG A 1 394 ? 1.612 -3.655 -18.581 1.00 94.25 394 ARG A O 1
ATOM 3180 N N . GLY A 1 395 ? 1.733 -1.566 -19.422 1.00 93.62 395 GLY A N 1
ATOM 3181 C CA . GLY A 1 395 ? 0.574 -0.997 -18.725 1.00 93.62 395 GLY A CA 1
ATOM 3182 C C . GLY A 1 395 ? 0.859 -0.716 -17.250 1.00 93.62 395 GLY A C 1
ATOM 3183 O O . GLY A 1 395 ? 0.037 -1.030 -16.392 1.00 93.62 395 GLY A O 1
ATOM 3184 N N . ILE A 1 396 ? 2.065 -0.232 -16.944 1.00 96.50 396 ILE A N 1
ATOM 3185 C CA . ILE A 1 396 ? 2.498 0.144 -15.594 1.00 96.50 396 ILE A CA 1
ATOM 3186 C C . ILE A 1 396 ? 2.890 1.621 -15.646 1.00 96.50 396 ILE A C 1
ATOM 3188 O O . ILE A 1 396 ? 4.063 1.977 -15.715 1.00 96.50 396 ILE A O 1
ATOM 3192 N N . ASN A 1 397 ? 1.860 2.459 -15.683 1.00 95.44 397 ASN A N 1
ATOM 3193 C CA . ASN A 1 397 ? 1.913 3.888 -15.966 1.00 95.44 397 ASN A CA 1
ATOM 3194 C C . ASN A 1 397 ? 0.912 4.654 -15.080 1.00 95.44 397 ASN A C 1
ATOM 3196 O O . ASN A 1 397 ? 0.260 4.074 -14.211 1.00 95.44 397 ASN A O 1
ATOM 3200 N N . ASP A 1 398 ? 0.766 5.955 -15.293 1.00 95.88 398 ASP A N 1
ATOM 3201 C CA . ASP A 1 398 ? -0.033 6.811 -14.411 1.00 95.88 398 ASP A CA 1
ATOM 3202 C C . ASP A 1 398 ? -1.540 6.454 -14.398 1.00 95.88 398 ASP A C 1
ATOM 3204 O O . ASP A 1 398 ? -2.219 6.665 -13.391 1.00 95.88 398 ASP A O 1
ATOM 3208 N N . GLU A 1 399 ? -2.060 5.787 -15.437 1.00 96.56 399 GLU A N 1
ATOM 3209 C CA . GLU A 1 399 ? -3.422 5.225 -15.437 1.00 96.56 399 GLU A CA 1
ATOM 3210 C C . GLU A 1 399 ? -3.568 4.074 -14.421 1.00 96.56 399 GLU A C 1
ATOM 3212 O O . GLU A 1 399 ? -4.578 3.984 -13.716 1.00 96.56 399 GLU A O 1
ATOM 3217 N N . LEU A 1 400 ? -2.531 3.236 -14.265 1.00 96.50 400 LEU A N 1
ATOM 3218 C CA . LEU A 1 400 ? -2.472 2.227 -13.203 1.00 96.50 400 LEU A CA 1
ATOM 3219 C C . LEU A 1 400 ? -2.409 2.875 -11.811 1.00 96.50 400 LEU A C 1
ATOM 3221 O O . LEU A 1 400 ? -2.999 2.336 -10.874 1.00 96.50 400 LEU A O 1
ATOM 3225 N N . ALA A 1 401 ? -1.733 4.017 -11.649 1.00 96.12 401 ALA A N 1
ATOM 3226 C CA . ALA A 1 401 ? -1.719 4.735 -10.373 1.00 96.12 401 ALA A CA 1
ATOM 3227 C C . ALA A 1 401 ? -3.122 5.230 -9.991 1.00 96.12 401 ALA A C 1
ATOM 3229 O O . ALA A 1 401 ? -3.596 4.926 -8.893 1.00 96.12 401 ALA A O 1
ATOM 3230 N N . ILE A 1 402 ? -3.825 5.884 -10.923 1.00 95.75 402 ILE A N 1
ATOM 3231 C CA . ILE A 1 402 ? -5.217 6.328 -10.743 1.00 95.75 402 ILE A CA 1
ATOM 3232 C C . ILE A 1 402 ? -6.121 5.137 -10.372 1.00 95.75 402 ILE A C 1
ATOM 3234 O O . ILE A 1 402 ? -6.880 5.211 -9.400 1.00 95.75 402 ILE A O 1
ATOM 3238 N N . PHE A 1 403 ? -5.997 4.008 -11.083 1.00 96.19 403 PHE A N 1
ATOM 3239 C CA . PHE A 1 403 ? -6.740 2.782 -10.772 1.00 96.19 403 PHE A CA 1
ATOM 3240 C C . PHE A 1 403 ? -6.434 2.238 -9.369 1.00 96.19 403 PHE A C 1
ATOM 3242 O O . PHE A 1 403 ? -7.361 1.902 -8.628 1.00 96.19 403 PHE A O 1
ATOM 3249 N N . LEU A 1 404 ? -5.157 2.147 -8.982 1.00 96.75 404 LEU A N 1
ATOM 3250 C CA . LEU A 1 404 ? -4.763 1.661 -7.657 1.00 96.75 404 LEU A CA 1
ATOM 3251 C C . LEU A 1 404 ? -5.322 2.559 -6.547 1.00 96.75 404 LEU A C 1
ATOM 3253 O O . LEU A 1 404 ? -5.799 2.039 -5.538 1.00 96.75 404 LEU A O 1
ATOM 3257 N N . HIS A 1 405 ? -5.331 3.880 -6.738 1.00 95.75 405 HIS A N 1
ATOM 3258 C CA . HIS A 1 405 ? -5.912 4.822 -5.779 1.00 95.75 405 HIS A CA 1
ATOM 3259 C C . HIS A 1 405 ? -7.432 4.661 -5.645 1.00 95.75 405 HIS A C 1
ATOM 3261 O O . HIS A 1 405 ? -7.914 4.504 -4.520 1.00 95.75 405 HIS A O 1
ATOM 3267 N N . GLU A 1 406 ? -8.194 4.595 -6.745 1.00 94.12 406 GLU A N 1
ATOM 3268 C CA . GLU A 1 406 ? -9.644 4.334 -6.668 1.00 94.12 406 GLU A CA 1
ATOM 3269 C C . GLU A 1 406 ? -9.946 2.961 -6.041 1.00 94.12 406 GLU A C 1
ATOM 3271 O O . GLU A 1 406 ? -10.844 2.840 -5.196 1.00 94.12 406 GLU A O 1
ATOM 3276 N N . TYR A 1 407 ? -9.188 1.925 -6.416 1.00 95.25 407 TYR A N 1
ATOM 3277 C CA . TYR A 1 407 ? -9.383 0.579 -5.889 1.00 95.25 407 TYR A CA 1
ATOM 3278 C C . TYR A 1 407 ? -9.125 0.535 -4.377 1.00 95.25 407 TYR A C 1
ATOM 3280 O O . TYR A 1 407 ? -9.958 0.016 -3.628 1.00 95.25 407 TYR A O 1
ATOM 3288 N N . MET A 1 408 ? -8.007 1.099 -3.905 1.00 94.94 408 MET A N 1
ATOM 3289 C CA . MET A 1 408 ? -7.678 1.114 -2.476 1.00 94.94 408 MET A CA 1
ATOM 3290 C C . MET A 1 408 ? -8.651 1.975 -1.668 1.00 94.94 408 MET A C 1
ATOM 3292 O O . MET A 1 408 ? -9.017 1.573 -0.564 1.00 94.94 408 MET A O 1
ATOM 3296 N N . GLU A 1 409 ? -9.165 3.084 -2.211 1.00 92.12 409 GLU A N 1
ATOM 3297 C CA . GLU A 1 409 ? -10.188 3.888 -1.526 1.00 92.12 409 GLU A CA 1
ATOM 3298 C C . GLU A 1 409 ? -11.520 3.124 -1.365 1.0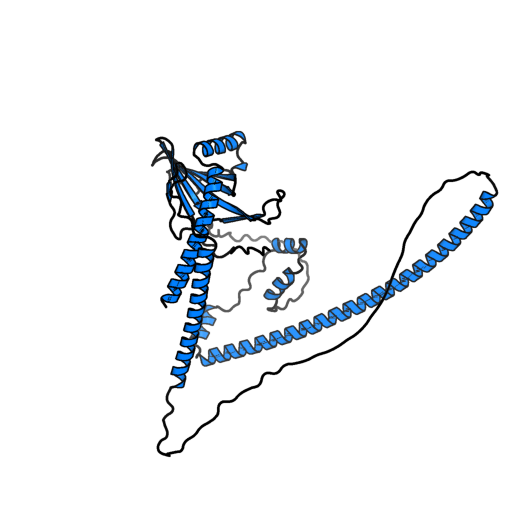0 92.12 409 GLU A C 1
ATOM 3300 O O . GLU A 1 409 ? -12.233 3.302 -0.374 1.00 92.12 409 GLU A O 1
ATOM 3305 N N . ASN A 1 410 ? -11.865 2.230 -2.300 1.00 93.06 410 ASN A N 1
ATOM 3306 C CA . ASN A 1 410 ? -13.019 1.337 -2.158 1.00 93.06 410 ASN A CA 1
ATOM 3307 C C . ASN A 1 410 ? -12.742 0.146 -1.221 1.00 93.06 410 ASN A C 1
ATOM 3309 O O . ASN A 1 410 ? -13.610 -0.249 -0.430 1.00 93.06 410 ASN A O 1
ATOM 3313 N N . LYS A 1 411 ? -11.532 -0.421 -1.286 1.00 94.06 411 LYS A N 1
ATOM 3314 C CA . LYS A 1 411 ? -11.107 -1.525 -0.420 1.00 94.06 411 LYS A CA 1
ATOM 3315 C C . LYS A 1 411 ? -11.053 -1.092 1.043 1.00 94.06 411 LYS A C 1
ATOM 3317 O O . LYS A 1 411 ? -11.578 -1.821 1.876 1.00 94.06 411 LYS A O 1
ATOM 3322 N N . ASP A 1 412 ? -10.531 0.095 1.356 1.00 92.06 412 ASP A N 1
ATOM 3323 C CA . ASP A 1 412 ? -10.439 0.612 2.730 1.00 92.06 412 ASP A CA 1
ATOM 3324 C C . ASP A 1 412 ? -11.812 0.649 3.419 1.00 92.06 412 ASP A C 1
ATOM 3326 O O . ASP A 1 412 ? -12.020 0.024 4.460 1.00 92.06 412 ASP A O 1
ATOM 3330 N N . LYS A 1 413 ? -12.802 1.265 2.760 1.00 90.94 413 LYS A N 1
ATOM 3331 C CA . LYS A 1 413 ? -14.196 1.342 3.230 1.00 90.94 413 LYS A CA 1
ATOM 3332 C C . LYS A 1 413 ? -14.805 -0.048 3.426 1.00 90.94 413 LYS A C 1
ATOM 3334 O O . LYS A 1 413 ? -15.452 -0.316 4.440 1.00 90.94 413 LYS A O 1
ATOM 3339 N N . THR A 1 414 ? -14.571 -0.952 2.474 1.00 93.19 414 THR A N 1
ATOM 3340 C CA . THR A 1 414 ? -15.077 -2.332 2.518 1.00 93.19 414 THR A CA 1
ATOM 3341 C C . THR A 1 414 ? -14.453 -3.125 3.671 1.00 93.19 414 THR A C 1
ATOM 3343 O O . THR A 1 414 ? -15.161 -3.816 4.408 1.00 93.19 414 THR A O 1
ATOM 3346 N N . GLU A 1 415 ? -13.142 -2.995 3.882 1.00 94.12 415 GLU A N 1
ATOM 3347 C CA . GLU A 1 415 ? -12.410 -3.619 4.986 1.00 94.12 415 GLU A CA 1
ATOM 3348 C C . GLU A 1 415 ? -12.807 -3.033 6.346 1.00 94.12 415 GLU A C 1
ATOM 3350 O O . GLU A 1 415 ? -12.987 -3.792 7.299 1.00 94.12 415 GLU A O 1
ATOM 3355 N N . PHE A 1 416 ? -13.024 -1.718 6.441 1.00 93.69 416 PHE A N 1
ATOM 3356 C CA . PHE A 1 416 ? -13.496 -1.048 7.653 1.00 93.69 416 PHE A CA 1
ATOM 3357 C C . PHE A 1 416 ? -14.899 -1.522 8.057 1.00 93.69 416 PHE A C 1
ATOM 3359 O O . PHE A 1 416 ? -15.112 -1.931 9.202 1.00 93.69 416 PHE A O 1
ATOM 3366 N N . ILE A 1 417 ? -15.844 -1.580 7.112 1.00 94.38 417 ILE A N 1
ATOM 3367 C CA . ILE A 1 417 ? -17.197 -2.111 7.348 1.00 94.38 417 ILE A CA 1
ATOM 3368 C C . ILE A 1 417 ? -17.139 -3.599 7.739 1.00 94.38 417 ILE A C 1
ATOM 3370 O O . ILE A 1 417 ? -17.806 -4.021 8.692 1.00 94.38 417 ILE A O 1
ATOM 3374 N N . ARG A 1 418 ? -16.296 -4.402 7.071 1.00 94.25 418 ARG A N 1
ATOM 3375 C CA . ARG A 1 418 ? -16.066 -5.818 7.415 1.00 94.25 418 ARG A CA 1
ATOM 3376 C C . ARG A 1 418 ? -15.453 -5.973 8.814 1.00 94.25 418 ARG A C 1
ATOM 3378 O O . ARG A 1 418 ? -15.835 -6.885 9.554 1.00 94.25 418 ARG A O 1
ATOM 3385 N N . TRP A 1 419 ? -14.542 -5.084 9.207 1.00 95.94 419 TRP A N 1
ATOM 3386 C CA . TRP A 1 419 ? -13.927 -5.049 10.535 1.00 95.94 419 TRP A CA 1
ATOM 3387 C C . TRP A 1 419 ? -14.943 -4.678 11.621 1.00 95.94 419 TRP A C 1
ATOM 3389 O O . TRP A 1 419 ? -15.094 -5.439 12.577 1.00 95.94 419 TRP A O 1
ATOM 3399 N N . LEU A 1 420 ? -15.727 -3.608 11.443 1.00 95.81 420 LEU A N 1
ATOM 3400 C CA . LEU A 1 420 ? -16.825 -3.245 12.350 1.00 95.81 420 LEU A CA 1
ATOM 3401 C C . LEU A 1 420 ? -17.831 -4.399 12.508 1.00 95.81 420 LEU A C 1
ATOM 3403 O O . LEU A 1 420 ? -18.218 -4.742 13.629 1.00 95.81 420 LEU A O 1
ATOM 3407 N N . GLY A 1 421 ? -18.208 -5.054 11.404 1.00 95.31 421 GLY A N 1
ATOM 3408 C CA . GLY A 1 421 ? -19.064 -6.243 11.413 1.00 95.31 421 GLY A CA 1
ATOM 3409 C C . GLY A 1 421 ? -18.448 -7.435 12.161 1.00 95.31 421 GLY A C 1
ATOM 3410 O O . GLY A 1 421 ? -19.159 -8.168 12.855 1.00 95.31 421 GLY A O 1
ATOM 3411 N N . THR A 1 422 ? -17.124 -7.596 12.094 1.00 95.56 422 THR A N 1
ATOM 3412 C CA . THR A 1 422 ? -16.366 -8.619 12.836 1.00 95.56 422 THR A CA 1
ATOM 3413 C C . THR A 1 422 ? -16.328 -8.309 14.336 1.00 95.56 422 THR A C 1
ATOM 3415 O O . THR A 1 422 ? -16.616 -9.192 15.143 1.00 95.56 422 THR A O 1
ATOM 3418 N N . VAL A 1 423 ? -16.060 -7.056 14.726 1.00 95.81 423 VAL A N 1
ATOM 3419 C CA . VAL A 1 423 ? -16.070 -6.601 16.131 1.00 95.81 423 VAL A CA 1
ATOM 3420 C C . VAL A 1 423 ? -17.466 -6.747 16.743 1.00 95.81 423 VAL A C 1
ATOM 3422 O O . VAL A 1 423 ? -17.605 -7.312 17.828 1.00 95.81 423 VAL A O 1
ATOM 3425 N N . LYS A 1 424 ? -18.515 -6.337 16.019 1.00 95.44 424 LYS A N 1
ATOM 3426 C CA . LYS A 1 424 ? -19.921 -6.574 16.386 1.00 95.44 424 LYS A CA 1
ATOM 3427 C C . LYS A 1 424 ? -20.177 -8.068 16.630 1.00 95.44 424 LYS A C 1
ATOM 3429 O O . LYS A 1 424 ? -20.636 -8.444 17.705 1.00 95.44 424 LYS A O 1
ATOM 3434 N N . SER A 1 425 ? -19.806 -8.920 15.672 1.00 95.38 425 SER A N 1
ATOM 3435 C CA . SER A 1 425 ? -19.995 -10.378 15.752 1.00 95.38 425 SER A CA 1
ATOM 3436 C C . SER A 1 425 ? -19.204 -11.038 16.888 1.00 95.38 425 SER A C 1
ATOM 3438 O O . SER A 1 425 ? -19.601 -12.093 17.373 1.00 95.38 425 SER A O 1
ATOM 3440 N N . PHE A 1 426 ? -18.077 -10.457 17.309 1.00 94.88 426 PHE A N 1
ATOM 3441 C CA . PHE A 1 426 ? -17.294 -10.922 18.457 1.00 94.88 426 PHE A CA 1
ATOM 3442 C C . PHE A 1 426 ? -17.965 -10.570 19.794 1.00 94.88 426 PHE A C 1
ATOM 3444 O O . PHE A 1 426 ? -17.931 -11.373 20.724 1.00 94.88 426 PHE A O 1
ATOM 3451 N N . ILE A 1 427 ? -18.612 -9.404 19.880 1.00 92.56 427 ILE A N 1
ATOM 3452 C CA . ILE A 1 427 ? -19.359 -8.962 21.069 1.00 92.56 427 ILE A CA 1
ATOM 3453 C C . ILE A 1 427 ? -20.714 -9.683 21.185 1.00 92.56 427 ILE A C 1
ATOM 3455 O O . ILE A 1 427 ? -21.145 -9.972 22.294 1.00 92.56 427 ILE A O 1
ATOM 3459 N N . GLU A 1 428 ? -21.362 -10.025 20.065 1.00 90.69 428 GLU A N 1
ATOM 3460 C CA . GLU A 1 428 ? -22.628 -10.789 20.033 1.00 90.69 428 GLU A CA 1
ATOM 3461 C C . GLU A 1 428 ? -22.462 -12.286 20.373 1.00 90.69 428 GLU A C 1
ATOM 3463 O O . GLU A 1 428 ? -23.450 -12.967 20.633 1.00 90.69 428 GLU A O 1
ATOM 3468 N N . LYS A 1 429 ? -21.230 -12.816 20.383 1.00 84.69 429 LYS A N 1
ATOM 3469 C CA . LYS A 1 429 ? -20.920 -14.236 20.651 1.00 84.69 429 LYS A CA 1
ATOM 3470 C C . LYS A 1 429 ? -20.451 -14.517 22.091 1.00 84.69 429 LYS A C 1
ATOM 3472 O O . LYS A 1 429 ? -19.865 -15.578 22.321 1.00 84.69 429 LYS A O 1
ATOM 3477 N N . LYS A 1 430 ? -20.631 -13.581 23.032 1.00 58.84 430 LYS A N 1
ATOM 3478 C CA . LYS A 1 430 ? -19.971 -13.615 24.348 1.00 58.84 430 LYS A CA 1
ATOM 3479 C C . LYS A 1 430 ? -20.804 -13.060 25.507 1.00 58.84 430 LYS A C 1
ATOM 3481 O O . LYS A 1 430 ? -20.885 -13.799 26.509 1.00 58.84 430 LYS A O 1
#

Secondary structure (DSSP, 8-state):
-------------------PPPPPP-PPP------------------TTHHHHHHHTSTT--HHHHHHHHHSPPPPPP--SS-HHHHHHHHHHS-HHHHHHHHHHHHHHHHHHHHHHHHHHHHHHHHHHHHHHHHHHHHHHHHHHHHHHHHHHHHHHHHHHHHHHHHHHHHTTS-------------------------------------------------PPP--THHHHHHHHHHHHHHHHHHHHHHHHHHHHHHHHHHHSPPPPPPSEETTEEEEE-TT-SEEEEEEEETTTEEEEEEEESP-EEEE----S-S---EEEEEEEEEEEESSTTSPEEEEEEEE-SS-EEEEEEEEE-S-TT-SS-----BGGGS-HHHHHHHHHHHHTTT-SHHHHHHHHHHHHHHHHHHHHHHHHHHHHHHTT-